Protein AF-A0AA39ZVF8-F1 (afdb_monomer)

Foldseek 3Di:
DADDQPPVQHDPPAPPPPDPDPFPPCVPPDDDDPVPPDDDDDDDDDDDDDDDDDDDDDPDPVVVCVVSVDDDPCQADQADPPCSPQAAKKKFKWKWKDKAQDPQPPPPDDQFPGNRIFIEIFIKIKMKGKHGKSHWDWDCDDDPWHIFTKIKIKMKMWMFGQQDPVQLYSNRDDDPDRRTDWIKIWMKIWAQQIPPPAPDPQSNFTKIWIWIDTPVFKTWTWMWGRDQFCPPDDSSFDFDDDDDDFDFQFWAAPPDPPRTDDGCLLAQVQACGSYVVRHSLQNPPPRHDNNDHSRCSGGVCVVVVQQCPPWTWTGKDKIKIKQPPPPVRDDHIWMDGDPQQQADDPDDDSDRDDLQGAGNWDWTMKMKMKMKTKTKFKWWDAWFAAQDWDKTWGDDPPPRSHRTAIATETEHRRTRHGTDIDIDIFIKMKMKMWIWIWHDDGSVGIITGIMIMITIIGHSDHHYDYDD

Structure (mmCIF, N/CA/C/O backbone):
data_AF-A0AA39ZVF8-F1
#
_entry.id   AF-A0AA39ZVF8-F1
#
loop_
_atom_site.group_PDB
_atom_site.id
_atom_site.type_symbol
_atom_site.label_atom_id
_atom_site.label_alt_id
_atom_site.label_comp_id
_atom_site.label_asym_id
_atom_site.label_entity_id
_atom_site.label_seq_id
_atom_site.pdbx_PDB_ins_code
_atom_site.Cartn_x
_atom_site.Cartn_y
_atom_site.Cartn_z
_atom_site.occupancy
_atom_site.B_iso_or_equiv
_atom_site.auth_seq_id
_atom_site.auth_comp_id
_atom_site.auth_asym_id
_atom_site.auth_atom_id
_atom_site.pdbx_PDB_model_num
ATOM 1 N N . MET A 1 1 ? -1.606 -14.660 3.539 1.00 44.19 1 MET A N 1
ATOM 2 C CA . MET A 1 1 ? -2.112 -14.161 4.839 1.00 44.19 1 MET A CA 1
ATOM 3 C C . MET A 1 1 ? -0.958 -13.893 5.806 1.00 44.19 1 MET A C 1
ATOM 5 O O . MET A 1 1 ? -0.564 -14.748 6.591 1.00 44.19 1 MET A O 1
ATOM 9 N N . ALA A 1 2 ? -0.323 -12.739 5.667 1.00 33.12 2 ALA A N 1
ATOM 10 C CA . ALA A 1 2 ? 0.908 -12.398 6.362 1.00 33.12 2 ALA A CA 1
ATOM 11 C C . ALA A 1 2 ? 0.680 -12.125 7.865 1.00 33.12 2 ALA A C 1
ATOM 13 O O . ALA A 1 2 ? -0.287 -11.473 8.230 1.00 33.12 2 ALA A O 1
ATOM 14 N N . SER A 1 3 ? 1.579 -12.669 8.686 1.00 38.16 3 SER A N 1
ATOM 15 C CA . SER A 1 3 ? 1.817 -12.459 10.126 1.00 38.16 3 SER A CA 1
ATOM 16 C C . SER A 1 3 ? 0.850 -12.964 11.184 1.00 38.16 3 SER A C 1
ATOM 18 O O . SER A 1 3 ? -0.324 -12.614 11.225 1.00 38.16 3 SER A O 1
ATOM 20 N N . GLU A 1 4 ? 1.413 -13.762 12.103 1.00 40.94 4 GLU A N 1
ATOM 21 C CA . GLU A 1 4 ? 0.834 -14.010 13.417 1.00 40.94 4 GLU A CA 1
ATOM 22 C C . GLU A 1 4 ? 0.890 -12.720 14.235 1.00 40.94 4 GLU A C 1
ATOM 24 O O . GLU A 1 4 ? 1.940 -12.174 14.577 1.00 40.94 4 GLU A O 1
ATOM 29 N N . ILE A 1 5 ? -0.313 -12.248 14.518 1.00 46.25 5 ILE A N 1
ATOM 30 C CA . ILE A 1 5 ? -0.662 -11.510 15.713 1.00 46.25 5 ILE A CA 1
ATOM 31 C C . ILE A 1 5 ? -0.254 -12.388 16.916 1.00 46.25 5 ILE A C 1
ATOM 33 O O . ILE A 1 5 ? -0.399 -13.611 16.850 1.00 46.25 5 ILE A O 1
ATOM 37 N N . THR A 1 6 ? 0.276 -11.818 18.001 1.00 45.56 6 THR A N 1
ATOM 38 C CA . THR A 1 6 ? 0.545 -12.614 19.217 1.00 45.56 6 THR A CA 1
ATOM 39 C C . THR A 1 6 ? -0.735 -13.337 19.689 1.00 45.56 6 THR A C 1
ATOM 41 O O . THR A 1 6 ? -1.836 -12.900 19.345 1.00 45.56 6 THR A O 1
ATOM 44 N N . PRO A 1 7 ? -0.653 -14.414 20.499 1.00 34.25 7 PRO A N 1
ATOM 45 C CA . PRO A 1 7 ? -1.842 -15.105 21.019 1.00 34.25 7 PRO A CA 1
ATOM 46 C C . PRO A 1 7 ? -2.864 -14.191 21.728 1.00 34.25 7 PRO A C 1
ATOM 48 O O . PRO A 1 7 ? -4.035 -14.541 21.824 1.00 34.25 7 PRO A O 1
ATOM 51 N N . ASP A 1 8 ? -2.433 -13.016 22.202 1.00 37.66 8 ASP A N 1
ATOM 52 C CA . ASP A 1 8 ? -3.237 -11.958 22.828 1.00 37.66 8 ASP A CA 1
ATOM 53 C C . ASP A 1 8 ? -3.646 -10.810 21.879 1.00 37.66 8 ASP A C 1
ATOM 55 O O . ASP A 1 8 ? -4.161 -9.780 22.321 1.00 37.66 8 ASP A O 1
ATOM 59 N N . GLY A 1 9 ? -3.453 -10.950 20.569 1.00 35.03 9 GLY A N 1
ATOM 60 C CA . GLY A 1 9 ? -3.989 -9.987 19.612 1.00 35.03 9 GLY A CA 1
ATOM 61 C C . GLY A 1 9 ? -3.052 -8.824 19.247 1.00 35.03 9 GLY A C 1
ATOM 62 O O . GLY A 1 9 ? -3.508 -7.879 18.603 1.00 35.03 9 GLY A O 1
ATOM 63 N N . GLN A 1 10 ? -1.770 -8.831 19.638 1.00 43.78 10 GLN A N 1
ATOM 64 C CA . GLN A 1 10 ? -0.852 -7.723 19.341 1.00 43.78 10 GLN A CA 1
ATOM 65 C C . GLN A 1 10 ? -0.295 -7.791 17.922 1.00 43.78 10 GLN A C 1
ATOM 67 O O . GLN A 1 10 ? 0.245 -8.809 17.483 1.00 43.78 10 GLN A O 1
ATOM 72 N N . VAL A 1 11 ? -0.334 -6.646 17.241 1.00 46.31 11 VAL A N 1
ATOM 73 C CA . VAL A 1 11 ? 0.508 -6.404 16.073 1.00 46.31 11 VAL A CA 1
ATOM 74 C C . VAL A 1 11 ? 1.945 -6.332 16.572 1.00 46.31 11 VAL A C 1
ATOM 76 O O . VAL A 1 11 ? 2.335 -5.397 17.271 1.00 46.31 11 VAL A O 1
ATOM 79 N N . ILE A 1 12 ? 2.728 -7.352 16.238 1.00 46.91 12 ILE A N 1
ATOM 80 C CA . ILE A 1 12 ? 4.167 -7.345 16.449 1.00 46.91 12 ILE A CA 1
ATOM 81 C C . ILE A 1 12 ? 4.740 -6.208 15.607 1.00 46.91 12 ILE A C 1
ATOM 83 O O . ILE A 1 12 ? 4.816 -6.305 14.383 1.00 46.91 12 ILE A O 1
ATOM 87 N N . ALA A 1 13 ? 5.129 -5.123 16.274 1.00 42.84 13 ALA A N 1
ATOM 88 C CA . ALA A 1 13 ? 5.830 -4.051 15.601 1.00 42.84 13 ALA A CA 1
ATOM 89 C C . ALA A 1 13 ? 7.141 -4.597 14.986 1.00 42.84 13 ALA A C 1
ATOM 91 O O . ALA A 1 13 ? 7.786 -5.461 15.598 1.00 42.84 13 ALA A O 1
ATOM 92 N N . PRO A 1 14 ? 7.519 -4.125 13.785 1.00 44.31 14 PRO A N 1
ATOM 93 C CA . PRO A 1 14 ? 8.786 -4.427 13.125 1.00 44.31 14 PRO A CA 1
ATOM 94 C C . PRO A 1 14 ? 9.975 -4.466 14.105 1.00 44.31 14 PRO A C 1
ATOM 96 O O . PRO A 1 14 ? 10.057 -3.625 14.997 1.00 44.31 14 PRO A O 1
ATOM 99 N N . LEU A 1 15 ? 10.924 -5.401 13.925 1.00 38.31 15 LEU A N 1
ATOM 100 C CA . LEU A 1 15 ? 12.091 -5.670 14.806 1.00 38.31 15 LEU A CA 1
ATOM 101 C C . LEU A 1 15 ? 12.925 -4.438 15.245 1.00 38.31 15 LEU A C 1
ATOM 103 O O . LEU A 1 15 ? 13.678 -4.542 16.206 1.00 38.31 15 LEU A O 1
ATOM 107 N N . ASN A 1 16 ? 12.759 -3.285 14.589 1.00 33.47 16 ASN A N 1
ATOM 108 C CA . ASN A 1 16 ? 13.463 -2.025 14.861 1.00 33.47 16 ASN A CA 1
ATOM 109 C C . ASN A 1 16 ? 12.527 -0.818 15.075 1.00 33.47 16 ASN A C 1
ATOM 111 O O . ASN A 1 16 ? 12.964 0.326 14.983 1.00 33.47 16 ASN A O 1
ATOM 115 N N . ILE A 1 17 ? 11.240 -1.054 15.329 1.00 38.25 17 ILE A N 1
ATOM 116 C CA . ILE A 1 17 ? 10.222 -0.012 15.513 1.00 38.25 17 ILE A CA 1
ATOM 117 C C . ILE A 1 17 ? 9.406 -0.365 16.759 1.00 38.25 17 ILE A C 1
ATOM 119 O O . ILE A 1 17 ? 8.205 -0.597 16.718 1.00 38.25 17 ILE A O 1
ATOM 123 N N . THR A 1 18 ? 10.083 -0.492 17.900 1.00 34.25 18 THR A N 1
ATOM 124 C CA . THR A 1 18 ? 9.427 -0.706 19.205 1.00 34.25 18 THR A CA 1
ATOM 125 C C . THR A 1 18 ? 8.725 0.550 19.721 1.00 34.25 18 THR A C 1
ATOM 127 O O . THR A 1 18 ? 7.898 0.463 20.622 1.00 34.25 18 THR A O 1
ATOM 130 N N . ASN A 1 19 ? 9.013 1.696 19.106 1.00 37.53 19 ASN A N 1
ATOM 131 C CA . ASN A 1 19 ? 8.275 2.943 19.230 1.00 37.53 19 ASN A CA 1
ATOM 132 C C . ASN A 1 19 ? 7.744 3.306 17.839 1.00 37.53 19 ASN A C 1
ATOM 134 O O . ASN A 1 19 ? 8.455 3.026 16.870 1.00 37.53 19 ASN A O 1
ATOM 138 N N . PRO A 1 20 ? 6.553 3.926 17.703 1.00 43.47 20 PRO A N 1
ATOM 139 C CA . PRO A 1 20 ? 6.164 4.544 16.436 1.00 43.47 20 PRO A CA 1
ATOM 140 C C . PRO A 1 20 ? 7.340 5.364 15.904 1.00 43.47 20 PRO A C 1
ATOM 142 O O . PRO A 1 20 ? 8.083 5.944 16.705 1.00 43.47 20 PRO A O 1
ATOM 145 N N . ALA A 1 21 ? 7.534 5.368 14.580 1.00 42.97 21 ALA A N 1
ATOM 146 C CA . ALA A 1 21 ? 8.526 6.229 13.945 1.00 42.97 21 ALA A CA 1
ATOM 147 C C . ALA A 1 21 ? 8.524 7.601 14.638 1.00 42.97 21 ALA A C 1
ATOM 149 O O . ALA A 1 21 ? 7.424 8.107 14.897 1.00 42.97 21 ALA A O 1
ATOM 150 N N . PRO A 1 22 ? 9.696 8.164 15.003 1.00 43.75 22 PRO A N 1
ATOM 151 C CA . PRO A 1 22 ? 9.745 9.411 15.751 1.00 43.75 22 PRO A CA 1
ATOM 152 C C . PRO A 1 22 ? 8.829 10.407 15.056 1.00 43.75 22 PRO A C 1
ATOM 154 O O . PRO A 1 22 ? 8.998 10.691 13.869 1.00 43.75 22 PRO A O 1
ATOM 157 N N . THR A 1 23 ? 7.795 10.855 15.769 1.00 48.09 23 THR A N 1
ATOM 158 C CA . THR A 1 23 ? 6.892 11.873 15.247 1.00 48.09 23 THR A CA 1
ATOM 159 C C . THR A 1 23 ? 7.758 13.046 14.841 1.00 48.09 23 THR A C 1
ATOM 161 O O . THR A 1 23 ? 8.520 13.543 15.671 1.00 48.09 23 THR A O 1
ATOM 164 N N . PHE A 1 24 ? 7.680 13.442 13.569 1.00 54.53 24 PHE A N 1
ATOM 165 C CA . PHE A 1 24 ? 8.379 14.621 13.082 1.00 54.53 24 PHE A CA 1
ATOM 166 C C . PHE A 1 24 ? 7.989 15.797 13.979 1.00 54.53 24 PHE A C 1
ATOM 168 O O . PHE A 1 24 ? 6.833 16.226 13.976 1.00 54.53 24 PHE A O 1
ATOM 175 N N . ASP A 1 25 ? 8.931 16.267 14.795 1.00 55.34 25 ASP A N 1
ATOM 176 C CA . ASP A 1 25 ? 8.720 17.451 15.608 1.00 55.34 25 ASP A CA 1
ATOM 177 C C . ASP A 1 25 ? 8.857 18.663 14.693 1.00 55.34 25 ASP A C 1
ATOM 179 O O . ASP A 1 25 ? 9.957 19.087 14.344 1.00 55.34 25 ASP A O 1
ATOM 183 N N . LEU A 1 26 ? 7.713 19.167 14.242 1.00 56.56 26 LEU A N 1
ATOM 184 C CA . LEU A 1 26 ? 7.634 20.352 13.397 1.00 56.56 26 LEU A CA 1
ATOM 185 C C . LEU A 1 26 ? 7.504 21.641 14.224 1.00 56.56 26 LEU A C 1
ATOM 187 O O . LEU A 1 26 ? 7.227 22.699 13.658 1.00 56.56 26 LEU A O 1
ATOM 191 N N . ARG A 1 27 ? 7.663 21.594 15.557 1.00 51.81 27 ARG A N 1
ATOM 192 C CA . ARG A 1 27 ? 7.561 22.796 16.397 1.00 51.81 27 ARG A CA 1
ATOM 193 C C . ARG A 1 27 ? 8.612 23.822 15.971 1.00 51.81 27 ARG A C 1
ATOM 195 O O . ARG A 1 27 ? 9.802 23.534 15.922 1.00 51.81 27 ARG A O 1
ATOM 202 N N . GLY A 1 28 ? 8.151 25.028 15.641 1.00 52.78 28 GLY A N 1
ATOM 203 C CA . GLY A 1 28 ? 8.994 26.124 15.151 1.00 52.78 28 GLY A CA 1
ATOM 204 C C . GLY A 1 28 ? 9.275 26.103 13.644 1.00 52.78 28 GLY A C 1
ATOM 205 O O . GLY A 1 28 ? 9.753 27.107 13.118 1.00 52.78 28 GLY A O 1
ATOM 206 N N . PHE A 1 29 ? 8.933 25.030 12.921 1.00 58.91 29 PHE A N 1
ATOM 207 C CA . PHE A 1 29 ? 9.023 25.022 11.463 1.00 58.91 29 PHE A CA 1
ATOM 208 C C . PHE A 1 29 ? 7.916 25.897 10.870 1.00 58.91 29 PHE A C 1
ATOM 210 O O . PHE A 1 29 ? 6.730 25.687 11.125 1.00 58.91 29 PHE A O 1
ATOM 217 N N . ARG A 1 30 ? 8.305 26.897 10.079 1.00 60.38 30 ARG A N 1
ATOM 218 C CA . ARG A 1 30 ? 7.385 27.768 9.345 1.00 60.38 30 ARG A CA 1
ATOM 219 C C . ARG A 1 30 ? 7.915 27.965 7.936 1.00 60.38 30 ARG A C 1
ATOM 221 O O . ARG A 1 30 ? 9.099 28.249 7.755 1.00 60.38 30 ARG A O 1
ATOM 228 N N . TRP A 1 31 ? 7.033 27.873 6.949 1.00 59.06 31 TRP A N 1
ATOM 229 C CA . TRP A 1 31 ? 7.365 28.301 5.599 1.00 59.06 31 TRP A CA 1
ATOM 230 C C . TRP A 1 31 ? 7.505 29.823 5.581 1.00 59.06 31 TRP A C 1
ATOM 232 O O . TRP A 1 31 ? 6.545 30.562 5.792 1.00 59.06 31 TRP A O 1
ATOM 242 N N . GLY A 1 32 ? 8.730 30.300 5.374 1.00 51.44 32 GLY A N 1
ATOM 243 C CA . GLY A 1 32 ? 9.001 31.711 5.145 1.00 51.44 32 GLY A CA 1
ATOM 244 C C . GLY A 1 32 ? 8.712 32.079 3.694 1.00 51.44 32 GLY A C 1
ATOM 245 O O . GLY A 1 32 ? 9.133 31.388 2.770 1.00 51.44 32 GLY A O 1
ATOM 246 N N . VAL A 1 33 ? 8.033 33.202 3.484 1.00 47.69 33 VAL A N 1
ATOM 247 C CA . VAL A 1 33 ? 7.985 33.856 2.176 1.00 47.69 33 VAL A CA 1
ATOM 248 C C . VAL A 1 33 ? 9.291 34.649 2.053 1.00 47.69 33 VAL A C 1
ATOM 250 O O . VAL A 1 33 ? 9.491 35.606 2.799 1.00 47.69 33 VAL A O 1
ATOM 253 N N . ALA A 1 34 ? 10.202 34.250 1.160 1.00 47.88 34 ALA A N 1
ATOM 254 C CA . ALA A 1 34 ? 11.510 34.904 0.989 1.00 47.88 34 ALA A CA 1
ATOM 255 C C . ALA A 1 34 ? 11.425 36.386 0.549 1.00 47.88 34 ALA A C 1
ATOM 257 O O . ALA A 1 34 ? 12.436 37.083 0.517 1.00 47.88 34 ALA A O 1
ATOM 258 N N . ASP A 1 35 ? 10.222 36.893 0.271 1.00 46.56 35 ASP A N 1
ATOM 259 C CA . ASP A 1 35 ? 9.978 38.259 -0.204 1.00 46.56 35 ASP A CA 1
ATOM 260 C C . ASP A 1 35 ? 10.082 39.333 0.894 1.00 46.56 35 ASP A C 1
ATOM 262 O O . ASP A 1 35 ? 9.962 40.524 0.615 1.00 46.56 35 ASP A O 1
ATOM 266 N N . LYS A 1 36 ? 10.360 38.947 2.147 1.00 41.94 36 LYS A N 1
ATOM 267 C CA . LYS A 1 36 ? 10.767 39.885 3.204 1.00 41.94 36 LYS A CA 1
ATOM 268 C C . LYS A 1 36 ? 12.255 39.740 3.508 1.00 41.94 36 LYS A C 1
ATOM 270 O O . LYS A 1 36 ? 12.640 39.286 4.584 1.00 41.94 36 LYS A O 1
ATOM 275 N N . LEU A 1 37 ? 13.098 40.183 2.574 1.00 36.31 37 LEU A N 1
ATOM 276 C CA . LEU A 1 37 ? 14.462 40.622 2.884 1.00 36.31 37 LEU A CA 1
ATOM 277 C C . LEU A 1 37 ? 14.380 41.859 3.794 1.00 36.31 37 LEU A C 1
ATOM 279 O O . LEU A 1 37 ? 14.508 42.995 3.347 1.00 36.31 37 LEU A O 1
ATOM 283 N N . ASN A 1 38 ? 14.137 41.643 5.085 1.00 40.88 38 ASN A N 1
ATOM 284 C CA . ASN A 1 38 ? 14.421 42.650 6.094 1.00 40.88 38 ASN A CA 1
ATOM 285 C C . ASN A 1 38 ? 15.940 42.698 6.295 1.00 40.88 38 ASN A C 1
ATOM 287 O O . ASN A 1 38 ? 16.589 41.670 6.485 1.00 40.88 38 ASN A O 1
ATOM 291 N N . HIS A 1 39 ? 16.493 43.907 6.215 1.00 35.09 39 HIS A N 1
ATOM 292 C CA . HIS A 1 39 ? 17.905 44.212 6.430 1.00 35.09 39 HIS A CA 1
ATOM 293 C C . HIS A 1 39 ? 18.458 43.556 7.711 1.00 35.09 39 HIS A C 1
ATOM 295 O O . HIS A 1 39 ? 17.750 43.507 8.719 1.00 35.09 39 HIS A O 1
ATOM 301 N N . PRO A 1 40 ? 19.721 43.090 7.715 1.00 36.47 40 PRO A N 1
ATOM 302 C CA . PRO A 1 40 ? 20.289 42.426 8.878 1.00 36.47 40 PRO A CA 1
ATOM 303 C C . PRO A 1 40 ? 20.458 43.423 10.030 1.00 36.47 40 PRO A C 1
ATOM 305 O O . PRO A 1 40 ? 21.297 44.323 9.974 1.00 36.47 40 PRO A O 1
ATOM 308 N N . THR A 1 41 ? 19.693 43.246 11.105 1.00 36.34 41 THR A N 1
ATOM 309 C CA . THR A 1 41 ? 20.042 43.799 12.415 1.00 36.34 41 THR A CA 1
ATOM 310 C C . THR A 1 41 ? 21.265 43.059 12.944 1.00 36.34 41 THR A C 1
ATOM 312 O O . THR A 1 41 ? 21.252 41.840 13.113 1.00 36.34 41 THR A O 1
ATOM 315 N N . GLN A 1 42 ? 22.344 43.807 13.180 1.00 34.16 42 GLN A N 1
ATOM 316 C CA . GLN A 1 42 ? 23.557 43.314 13.822 1.00 34.16 42 GLN A CA 1
ATOM 317 C C . GLN A 1 42 ? 23.226 42.770 15.218 1.00 34.16 42 GLN A C 1
ATOM 319 O O . GLN A 1 42 ? 22.903 43.537 16.122 1.00 34.16 42 GLN A O 1
ATOM 324 N N . HIS A 1 43 ? 23.365 41.461 15.414 1.00 35.31 43 HIS A N 1
ATOM 325 C CA . HIS A 1 43 ? 23.481 40.887 16.750 1.00 35.31 43 HIS A CA 1
ATOM 326 C C . HIS A 1 43 ? 24.965 40.739 17.087 1.00 35.31 43 HIS A C 1
ATOM 328 O O . HIS A 1 43 ? 25.703 40.008 16.428 1.00 35.31 43 HIS A O 1
ATOM 334 N N . GLN A 1 44 ? 25.410 41.485 18.099 1.00 31.94 44 GLN A N 1
ATOM 335 C CA . GLN A 1 44 ? 26.742 41.355 18.676 1.00 31.94 44 GLN A CA 1
ATOM 336 C C . GLN A 1 44 ? 26.888 39.968 19.317 1.00 31.94 44 GLN A C 1
ATOM 338 O O . GLN A 1 44 ? 26.112 39.596 20.195 1.00 31.94 44 GLN A O 1
ATOM 343 N N . HIS A 1 45 ? 27.899 39.211 18.896 1.00 31.83 45 HIS A N 1
ATOM 344 C CA . HIS A 1 45 ? 28.303 37.984 19.572 1.00 31.83 45 HIS A CA 1
ATOM 345 C C . HIS A 1 45 ? 29.078 38.323 20.850 1.00 31.83 45 HIS A C 1
ATOM 347 O O . HIS A 1 45 ? 30.218 38.781 20.786 1.00 31.83 45 HIS A O 1
ATOM 353 N N . GLN A 1 46 ? 28.485 38.053 22.015 1.00 31.31 46 GLN A N 1
ATOM 354 C CA . GLN A 1 46 ? 29.261 37.811 23.229 1.00 31.31 46 GLN A CA 1
ATOM 355 C C . GLN A 1 46 ? 29.694 36.344 23.244 1.00 31.31 46 GLN A C 1
ATOM 357 O O . GLN A 1 46 ? 28.867 35.435 23.250 1.00 31.31 46 GLN A O 1
ATOM 362 N N . VAL A 1 47 ? 31.007 36.126 23.234 1.00 31.64 47 VAL A N 1
ATOM 363 C CA . VAL A 1 47 ? 31.631 34.814 23.421 1.00 31.64 47 VAL A CA 1
ATOM 364 C C . VAL A 1 47 ? 31.807 34.594 24.921 1.00 31.64 47 VAL A C 1
ATOM 366 O O . VAL A 1 47 ? 32.533 35.346 25.568 1.00 31.64 47 VAL A O 1
ATOM 369 N N . VAL A 1 48 ? 31.165 33.564 25.472 1.00 35.28 48 VAL A N 1
ATOM 370 C CA . VAL A 1 48 ? 31.436 33.072 26.832 1.00 35.28 48 VAL A CA 1
ATOM 371 C C . VAL A 1 48 ? 32.284 31.799 26.712 1.00 35.28 48 VAL A C 1
ATOM 373 O O . VAL A 1 48 ? 31.904 30.902 25.957 1.00 35.28 48 VAL A O 1
ATOM 376 N N . PRO A 1 49 ? 33.441 31.698 27.392 1.00 32.94 49 PRO A N 1
ATOM 377 C CA . PRO A 1 49 ? 34.286 30.510 27.331 1.00 32.94 49 PRO A CA 1
ATOM 378 C C . PRO A 1 49 ? 33.705 29.362 28.180 1.00 32.94 49 PRO A C 1
ATOM 380 O O . PRO A 1 49 ? 32.987 29.617 29.149 1.00 32.94 49 PRO A O 1
ATOM 383 N N . PRO A 1 50 ? 34.019 28.094 27.858 1.00 34.91 50 PRO A N 1
ATOM 384 C CA . PRO A 1 50 ? 33.446 26.953 28.552 1.00 34.91 50 PRO A CA 1
ATOM 385 C C . PRO A 1 50 ? 34.157 26.740 29.893 1.00 34.91 50 PRO A C 1
ATOM 387 O O . PRO A 1 50 ? 35.316 26.331 29.937 1.00 34.91 50 PRO A O 1
ATOM 390 N N . THR A 1 51 ? 33.462 26.980 31.002 1.00 38.41 51 THR A N 1
ATOM 391 C CA . THR A 1 51 ? 33.840 26.409 32.299 1.00 38.41 51 THR A CA 1
ATOM 392 C C . THR A 1 51 ? 33.165 25.053 32.439 1.00 38.41 51 THR A C 1
ATOM 394 O O . THR A 1 51 ? 31.943 24.948 32.357 1.00 38.41 51 THR A O 1
ATOM 397 N N . GLY A 1 52 ? 33.976 24.008 32.595 1.00 42.22 52 GLY A N 1
ATOM 398 C CA . GLY A 1 52 ? 33.509 22.641 32.760 1.00 42.22 52 GLY A CA 1
ATOM 399 C C . GLY A 1 52 ? 32.776 22.446 34.082 1.00 42.22 52 GLY A C 1
ATOM 400 O O . GLY A 1 52 ? 33.391 22.501 35.137 1.00 42.22 52 GLY A O 1
ATOM 401 N N . GLU A 1 53 ? 31.483 22.161 33.992 1.00 32.66 53 GLU A N 1
ATOM 402 C CA . GLU A 1 53 ? 30.713 21.358 34.941 1.00 32.66 53 GLU A CA 1
ATOM 403 C C . GLU A 1 53 ? 29.473 20.821 34.204 1.00 32.66 53 GLU A C 1
ATOM 405 O O . GLU A 1 53 ? 28.903 21.496 33.346 1.00 32.66 53 GLU A O 1
ATOM 410 N N . ALA A 1 54 ? 29.089 19.570 34.472 1.00 32.69 54 ALA A N 1
ATOM 411 C CA . ALA A 1 54 ? 27.958 18.924 33.807 1.00 32.69 54 ALA A CA 1
ATOM 412 C C . ALA A 1 54 ? 26.636 19.642 34.160 1.00 32.69 54 ALA A C 1
ATOM 414 O O . ALA A 1 54 ? 26.370 19.834 35.352 1.00 32.69 54 ALA A O 1
ATOM 415 N N . PRO A 1 55 ? 25.775 20.007 33.188 1.00 33.53 55 PRO A N 1
ATOM 416 C CA . PRO A 1 55 ? 24.551 20.735 33.497 1.00 33.53 55 PRO A CA 1
ATOM 417 C C . PRO A 1 55 ? 23.567 19.836 34.249 1.00 33.53 55 PRO A C 1
ATOM 419 O O . PRO A 1 55 ? 23.138 18.796 33.746 1.00 33.53 55 PRO A O 1
ATOM 422 N N . ARG A 1 56 ? 23.174 20.257 35.452 1.00 34.50 56 ARG A N 1
ATOM 423 C CA . ARG A 1 56 ? 21.937 19.794 36.088 1.00 34.50 56 ARG A CA 1
ATOM 424 C C . ARG A 1 56 ? 20.761 20.529 35.439 1.00 34.50 56 ARG A C 1
ATOM 426 O O . ARG A 1 56 ? 20.859 21.725 35.178 1.00 34.50 56 ARG A O 1
ATOM 433 N N . LEU A 1 57 ? 19.667 19.811 35.182 1.00 31.17 57 LEU A N 1
ATOM 434 C CA . LEU A 1 57 ? 18.433 20.368 34.616 1.00 31.17 57 LEU A CA 1
ATOM 435 C C . LEU A 1 57 ? 17.886 21.503 35.511 1.00 31.17 57 LEU A C 1
ATOM 437 O O . LEU A 1 57 ? 17.731 21.276 36.715 1.00 31.17 57 LEU A O 1
ATOM 441 N N . PRO A 1 58 ? 17.575 22.695 34.964 1.00 35.03 58 PRO A N 1
ATOM 442 C CA . PRO A 1 58 ? 16.886 23.740 35.712 1.00 35.03 58 PRO A CA 1
ATOM 443 C C . PRO A 1 58 ? 15.431 23.327 35.984 1.00 35.03 58 PRO A C 1
ATOM 445 O O . PRO A 1 58 ? 14.779 22.786 35.087 1.00 35.03 58 PRO A O 1
ATOM 448 N N . PRO A 1 59 ? 14.888 23.602 37.180 1.00 38.19 59 PRO A N 1
ATOM 449 C CA . PRO A 1 59 ? 13.494 23.353 37.492 1.00 38.19 59 PRO A CA 1
ATOM 450 C C . PRO A 1 59 ? 12.670 24.602 37.171 1.00 38.19 59 PRO A C 1
ATOM 452 O O . PRO A 1 59 ? 12.277 25.309 38.085 1.00 38.19 59 PRO A O 1
ATOM 455 N N . ASP A 1 60 ? 12.434 24.905 35.895 1.00 40.59 60 ASP A N 1
ATOM 456 C CA . ASP A 1 60 ? 11.228 25.649 35.505 1.00 40.59 60 ASP A CA 1
ATOM 457 C C . ASP A 1 60 ? 11.030 25.627 33.984 1.00 40.59 60 ASP A C 1
ATOM 459 O O . ASP A 1 60 ? 11.881 26.085 33.221 1.00 40.59 60 ASP A O 1
ATOM 463 N N . HIS A 1 61 ? 9.893 25.101 33.531 1.00 45.00 61 HIS A N 1
ATOM 464 C CA . HIS A 1 61 ? 9.560 24.979 32.106 1.00 45.00 61 HIS A CA 1
ATOM 465 C C . HIS A 1 61 ? 9.292 26.345 31.446 1.00 45.00 61 HIS A C 1
ATOM 467 O O . HIS A 1 61 ? 9.448 26.499 30.239 1.00 45.00 61 HIS A O 1
ATOM 473 N N . LYS A 1 62 ? 8.967 27.370 32.243 1.00 38.94 62 LYS A N 1
ATOM 474 C CA . LYS A 1 62 ? 8.497 28.668 31.743 1.00 38.94 62 LYS A CA 1
ATOM 475 C C . LYS A 1 62 ? 9.565 29.524 31.061 1.00 38.94 62 LYS A C 1
ATOM 477 O O . LYS A 1 62 ? 9.264 30.226 30.104 1.00 38.94 62 LYS A O 1
ATOM 482 N N . GLN A 1 63 ? 10.813 29.468 31.527 1.00 38.94 63 GLN A N 1
ATOM 483 C CA . GLN A 1 63 ? 11.882 30.323 30.996 1.00 38.94 63 GLN A CA 1
ATOM 484 C C . GLN A 1 63 ? 12.405 29.832 29.631 1.00 38.94 63 GLN A C 1
ATOM 486 O O . GLN A 1 63 ? 12.897 30.630 28.833 1.00 38.94 63 GLN A O 1
ATOM 491 N N . PHE A 1 64 ? 12.253 28.532 29.348 1.00 40.22 64 PHE A N 1
ATOM 492 C CA . PHE A 1 64 ? 12.548 27.932 28.042 1.00 40.22 64 PHE A CA 1
ATOM 493 C C . PHE A 1 64 ? 11.485 28.288 26.996 1.00 40.22 64 PHE A C 1
ATOM 495 O O . PHE A 1 64 ? 11.825 28.589 25.853 1.00 40.22 64 PHE A O 1
ATOM 502 N N . ASP A 1 65 ? 10.214 28.309 27.396 1.00 40.53 65 ASP A N 1
ATOM 503 C CA . ASP A 1 65 ? 9.098 28.630 26.504 1.00 40.53 65 ASP A CA 1
ATOM 504 C C . ASP A 1 65 ? 9.128 30.104 26.047 1.00 40.53 65 ASP A C 1
ATOM 506 O O . ASP A 1 65 ? 8.895 30.399 24.871 1.00 40.53 65 ASP A O 1
ATOM 510 N N . ASP A 1 66 ? 9.528 31.022 26.936 1.00 40.28 66 ASP A N 1
ATOM 511 C CA . ASP A 1 66 ? 9.677 32.450 26.622 1.00 40.28 66 ASP A CA 1
ATOM 512 C C . ASP A 1 66 ? 10.891 32.732 25.707 1.00 40.28 66 ASP A C 1
ATOM 514 O O . ASP A 1 66 ? 10.820 33.588 24.823 1.00 40.28 66 ASP A O 1
ATOM 518 N N . GLN A 1 67 ? 11.996 31.983 25.848 1.00 39.06 67 GLN A N 1
ATOM 519 C CA . GLN A 1 67 ? 13.165 32.097 24.955 1.00 39.06 67 GLN A CA 1
ATOM 520 C C . GLN A 1 67 ? 12.914 31.541 23.545 1.00 39.06 67 GLN A C 1
ATOM 522 O O . GLN A 1 67 ? 13.579 31.961 22.597 1.00 39.06 67 GLN A O 1
ATOM 527 N N . LEU A 1 68 ? 11.951 30.628 23.394 1.00 37.97 68 LEU A N 1
ATOM 528 C CA . LEU A 1 68 ? 11.544 30.038 22.115 1.00 37.97 68 LEU A CA 1
ATOM 529 C C . LEU A 1 68 ? 10.395 30.802 21.433 1.00 37.97 68 LEU A C 1
ATOM 531 O O . LEU A 1 68 ? 9.938 30.396 20.364 1.00 37.97 68 LEU A O 1
ATOM 535 N N . GLY A 1 69 ? 9.930 31.910 22.026 1.00 35.19 69 GLY A N 1
ATOM 536 C CA . GLY A 1 69 ? 8.843 32.720 21.475 1.00 35.19 69 GLY A CA 1
ATOM 537 C C . GLY A 1 69 ? 7.501 31.984 21.437 1.00 35.19 69 GLY A C 1
ATOM 538 O O . GLY A 1 69 ? 6.690 32.226 20.540 1.00 35.19 69 GLY A O 1
ATOM 539 N N . ILE A 1 70 ? 7.263 31.068 22.381 1.00 47.06 70 ILE A N 1
ATOM 540 C CA . ILE A 1 70 ? 6.029 30.286 22.456 1.00 47.06 70 ILE A CA 1
ATOM 541 C C . ILE A 1 70 ? 4.919 31.173 23.030 1.00 47.06 70 ILE A C 1
ATOM 543 O O . ILE A 1 70 ? 4.664 31.218 24.228 1.00 47.06 70 ILE A O 1
ATOM 547 N N . SER A 1 71 ? 4.221 31.873 22.141 1.00 38.97 71 SER A N 1
ATOM 548 C CA . SER A 1 71 ? 2.855 32.327 22.391 1.00 38.97 71 SER A CA 1
ATOM 549 C C . SER A 1 71 ? 1.989 31.937 21.194 1.00 38.97 71 SER A C 1
ATOM 551 O O . SER A 1 71 ? 2.284 32.325 20.064 1.00 38.97 71 SER A O 1
ATOM 553 N N . GLY A 1 72 ? 0.954 31.123 21.427 1.00 42.16 72 GLY A N 1
ATOM 554 C CA . GLY A 1 72 ? -0.090 30.857 20.435 1.00 42.16 72 GLY A CA 1
ATOM 555 C C . GLY A 1 72 ? -0.611 29.420 20.393 1.00 42.16 72 GLY A C 1
ATOM 556 O O . GLY A 1 72 ? 0.089 28.505 19.974 1.00 42.16 72 GLY A O 1
ATOM 557 N N . ASP A 1 73 ? -1.893 29.281 20.729 1.00 43.03 73 ASP A N 1
ATOM 558 C CA . ASP A 1 73 ? -2.795 28.130 20.540 1.00 43.03 73 ASP A CA 1
ATOM 559 C C . ASP A 1 73 ? -3.143 27.846 19.053 1.00 43.03 73 ASP A C 1
ATOM 561 O O . ASP A 1 73 ? -4.194 27.289 18.729 1.00 43.03 73 ASP A O 1
ATOM 565 N N . GLU A 1 74 ? -2.293 28.233 18.099 1.00 46.44 74 GLU A N 1
ATOM 566 C CA . GLU A 1 74 ? -2.573 28.044 16.670 1.00 46.44 74 GLU A CA 1
ATOM 567 C C . GLU A 1 74 ? -2.209 26.625 16.231 1.00 46.44 74 GLU A C 1
ATOM 569 O O . GLU A 1 74 ? -1.147 26.346 15.672 1.00 46.44 74 GLU A O 1
ATOM 574 N N . ARG A 1 75 ? -3.122 25.685 16.486 1.00 52.81 75 ARG A N 1
ATOM 575 C CA . ARG A 1 75 ? -3.086 24.399 15.793 1.00 52.81 75 ARG A CA 1
ATOM 576 C C . ARG A 1 75 ? -3.333 24.671 14.301 1.00 52.81 75 ARG A C 1
ATOM 578 O O . ARG A 1 75 ? -4.379 25.238 13.981 1.00 52.81 75 ARG A O 1
ATOM 585 N N . PRO A 1 76 ? -2.428 24.273 13.390 1.00 56.41 76 PRO A N 1
ATOM 586 C CA . PRO A 1 76 ? -2.641 24.484 11.964 1.00 56.41 76 PRO A CA 1
ATOM 587 C C . PRO A 1 76 ? -3.948 23.815 11.502 1.00 56.41 76 PRO A C 1
ATOM 589 O O . PRO A 1 76 ? -4.333 22.774 12.060 1.00 56.41 76 PRO A O 1
ATOM 592 N N . PRO A 1 77 ? -4.651 24.411 10.520 1.00 59.00 77 PRO A N 1
ATOM 593 C CA . PRO A 1 77 ? -5.943 23.918 10.063 1.00 59.00 77 PRO A CA 1
ATOM 594 C C . PRO A 1 77 ? -5.837 22.463 9.579 1.00 59.00 77 PRO A C 1
ATOM 596 O O . PRO A 1 77 ? -4.798 22.050 9.055 1.00 59.00 77 PRO A O 1
ATOM 599 N N . PRO A 1 78 ? -6.890 21.647 9.768 1.00 69.06 78 PRO A N 1
ATOM 600 C CA . PRO A 1 78 ? -6.886 20.273 9.289 1.00 69.06 78 PRO A CA 1
ATOM 601 C C . PRO A 1 78 ? -6.734 20.246 7.766 1.00 69.06 78 PRO A C 1
ATOM 603 O O . PRO A 1 78 ? -7.318 21.066 7.059 1.00 69.06 78 PRO A O 1
ATOM 606 N N . LEU A 1 79 ? -5.978 19.269 7.262 1.00 85.06 79 LEU A N 1
ATOM 607 C CA . LEU A 1 79 ? -5.857 19.058 5.823 1.00 85.06 79 LEU A CA 1
ATOM 608 C C . LEU A 1 79 ? -7.224 18.772 5.195 1.00 85.06 79 LEU A C 1
ATOM 610 O O . LEU A 1 79 ? -8.072 18.153 5.845 1.00 85.06 79 LEU A O 1
ATOM 614 N N . PRO A 1 80 ? -7.438 19.179 3.935 1.00 88.25 80 PRO A N 1
ATOM 615 C CA . PRO A 1 80 ? -8.683 18.913 3.235 1.00 88.25 80 PRO A CA 1
ATOM 616 C C . PRO A 1 80 ? -8.858 17.418 2.933 1.00 88.25 80 PRO A C 1
ATOM 618 O O . PRO A 1 80 ? -7.938 16.599 3.045 1.00 88.25 80 PRO A O 1
ATOM 621 N N . PHE A 1 81 ? -10.077 17.059 2.539 1.00 90.31 81 PHE A N 1
ATOM 622 C CA . PHE A 1 81 ? -10.403 15.729 2.038 1.00 90.31 81 PHE A CA 1
ATOM 623 C C . PHE A 1 81 ? -9.511 15.347 0.836 1.00 90.31 81 PHE A C 1
ATOM 625 O O . PHE A 1 81 ? -9.269 16.198 -0.020 1.00 90.31 81 PHE A O 1
ATOM 632 N N . PRO A 1 82 ? -9.032 14.091 0.726 1.00 93.25 82 PRO A N 1
ATOM 633 C CA . PRO A 1 82 ? -9.177 12.981 1.673 1.00 93.25 82 PRO A CA 1
ATOM 634 C C . PRO A 1 82 ? -8.045 12.911 2.716 1.00 93.25 82 PRO A C 1
ATOM 636 O O . PRO A 1 82 ? -8.118 12.109 3.646 1.00 93.25 82 PRO A O 1
ATOM 639 N N . LEU A 1 83 ? -7.008 13.749 2.597 1.00 93.62 83 LEU A N 1
ATOM 640 C CA . LEU A 1 83 ? -5.816 13.712 3.458 1.00 93.62 83 LEU A CA 1
ATOM 641 C C . LEU A 1 83 ? -6.111 14.031 4.930 1.00 93.62 83 LEU A C 1
ATOM 643 O O . LEU A 1 83 ? -5.327 13.667 5.802 1.00 93.62 83 LEU A O 1
ATOM 647 N N . ALA A 1 84 ? -7.270 14.624 5.228 1.00 90.44 84 ALA A N 1
ATOM 648 C CA . ALA A 1 84 ? -7.801 14.785 6.581 1.00 90.44 84 ALA A CA 1
ATOM 649 C C . ALA A 1 84 ? -7.777 13.494 7.429 1.00 90.44 84 ALA A C 1
ATOM 651 O O . ALA A 1 84 ? -7.778 13.579 8.660 1.00 90.44 84 ALA A O 1
ATOM 652 N N . GLN A 1 85 ? -7.787 12.316 6.794 1.00 89.88 85 GLN A N 1
ATOM 653 C CA . GLN A 1 85 ? -7.819 11.012 7.464 1.00 89.88 85 GLN A CA 1
ATOM 654 C 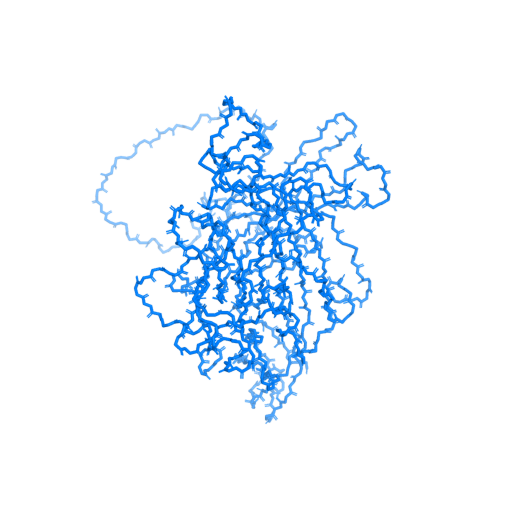C . GLN A 1 85 ? -6.424 10.425 7.754 1.00 89.88 85 GLN A C 1
ATOM 656 O O . GLN A 1 85 ? -6.287 9.509 8.564 1.00 89.88 85 GLN A O 1
ATOM 661 N N . PHE A 1 86 ? -5.368 10.959 7.138 1.00 91.31 86 PHE A N 1
ATOM 662 C CA . PHE A 1 86 ? -3.991 10.499 7.324 1.00 91.31 86 PHE A CA 1
ATOM 663 C C . PHE A 1 86 ? -3.401 11.073 8.611 1.00 91.31 86 PHE A C 1
ATOM 665 O O . PHE A 1 86 ? -2.763 12.121 8.630 1.00 91.31 86 PHE A O 1
ATOM 672 N N . LYS A 1 87 ? -3.681 10.395 9.726 1.00 86.69 87 LYS A N 1
ATOM 673 C CA . LYS A 1 87 ? -3.314 10.835 11.076 1.00 86.69 87 LYS A CA 1
ATOM 674 C C . LYS A 1 87 ? -2.752 9.684 11.896 1.00 86.69 87 LYS A C 1
ATOM 676 O O . LYS A 1 87 ? -3.368 8.626 11.975 1.00 86.69 87 LYS A O 1
ATOM 681 N N . GLY A 1 88 ? -1.639 9.931 12.580 1.00 85.19 88 GLY A N 1
ATOM 682 C CA . GLY A 1 88 ? -1.029 8.958 13.482 1.00 85.19 88 GLY A CA 1
ATOM 683 C C . GLY A 1 88 ? -0.315 7.830 12.743 1.00 85.19 88 GLY A C 1
ATOM 684 O O . GLY A 1 88 ? 0.098 7.984 11.596 1.00 85.19 88 GLY A O 1
ATOM 685 N N . ALA A 1 89 ? -0.142 6.704 13.428 1.00 86.88 89 ALA A N 1
ATOM 686 C CA . ALA A 1 89 ? 0.549 5.537 12.904 1.00 86.88 89 ALA A CA 1
ATOM 687 C C . ALA A 1 89 ? -0.422 4.380 12.670 1.00 86.88 89 ALA A C 1
ATOM 689 O O . ALA A 1 89 ? -1.321 4.123 13.474 1.00 86.88 89 ALA A O 1
ATOM 690 N N . TYR A 1 90 ? -0.198 3.677 11.568 1.00 90.31 90 TYR A N 1
ATOM 691 C CA . TYR A 1 90 ? -0.925 2.497 11.139 1.00 90.31 90 TYR A CA 1
ATOM 692 C C . TYR A 1 90 ? 0.049 1.336 11.003 1.00 90.31 90 TYR A C 1
ATOM 694 O O . TYR A 1 90 ? 1.199 1.527 10.609 1.00 90.31 90 TYR A O 1
ATOM 702 N N . ALA A 1 91 ? -0.411 0.131 11.314 1.00 87.00 91 ALA A N 1
ATOM 703 C CA . ALA A 1 91 ? 0.347 -1.080 11.065 1.00 87.00 91 ALA A CA 1
ATOM 704 C C . ALA A 1 91 ? -0.565 -2.216 10.628 1.00 87.00 91 ALA A C 1
ATOM 706 O O . ALA A 1 91 ? -1.763 -2.241 10.921 1.00 87.00 91 ALA A O 1
ATOM 707 N N . GLY A 1 92 ? 0.024 -3.176 9.937 1.00 89.44 92 GLY A N 1
ATOM 708 C CA . GLY A 1 92 ? -0.697 -4.351 9.504 1.00 89.44 92 GLY A CA 1
ATOM 709 C C . GLY A 1 92 ? 0.144 -5.226 8.606 1.00 89.44 92 GLY A C 1
ATOM 710 O O . GLY A 1 92 ? 1.368 -5.279 8.733 1.00 89.44 92 GLY A O 1
ATOM 711 N N . ASN A 1 93 ? -0.548 -5.945 7.734 1.00 89.50 93 ASN A N 1
ATOM 712 C CA . ASN A 1 93 ? 0.006 -7.072 7.014 1.00 89.50 93 ASN A CA 1
ATOM 713 C C . ASN A 1 93 ? -0.290 -6.950 5.524 1.00 89.50 93 ASN A C 1
ATOM 715 O O . ASN A 1 93 ? -1.313 -6.388 5.120 1.00 89.50 93 ASN A O 1
ATOM 719 N N . GLY A 1 94 ? 0.586 -7.528 4.714 1.00 94.56 94 GLY A N 1
ATOM 720 C CA . GLY A 1 94 ? 0.498 -7.396 3.274 1.00 94.56 94 GLY A CA 1
ATOM 721 C C . GLY A 1 94 ? 1.172 -8.511 2.497 1.00 94.56 94 GLY A C 1
ATOM 722 O O . GLY A 1 94 ? 1.528 -9.574 3.017 1.00 94.56 94 GLY A O 1
ATOM 723 N N . PHE A 1 95 ? 1.318 -8.254 1.209 1.00 97.31 95 PHE A N 1
ATOM 724 C CA . PHE A 1 95 ? 2.037 -9.104 0.283 1.00 97.31 95 PHE A CA 1
ATOM 725 C C . PHE A 1 95 ? 2.816 -8.233 -0.691 1.00 97.31 95 PHE A C 1
ATOM 727 O O . PHE A 1 95 ? 2.324 -7.206 -1.156 1.00 97.31 95 PHE A O 1
ATOM 734 N N . ASN A 1 96 ? 4.032 -8.658 -1.001 1.00 97.31 96 ASN A N 1
ATOM 735 C CA . ASN A 1 96 ? 4.886 -8.007 -1.969 1.00 97.31 96 ASN A CA 1
ATOM 736 C C . ASN A 1 96 ? 5.378 -9.023 -3.001 1.00 97.31 96 ASN A C 1
ATOM 738 O O . ASN A 1 96 ? 5.892 -10.086 -2.651 1.00 97.31 96 ASN A O 1
ATOM 742 N N . LEU A 1 97 ? 5.255 -8.654 -4.271 1.00 96.69 97 LEU A N 1
ATOM 743 C CA . LEU A 1 97 ? 5.771 -9.393 -5.411 1.00 96.69 97 LEU A CA 1
ATOM 744 C C . LEU A 1 97 ? 6.774 -8.524 -6.160 1.00 96.69 97 LEU A C 1
ATOM 746 O O . LEU A 1 97 ? 6.427 -7.435 -6.617 1.00 96.69 97 LEU A O 1
ATOM 750 N N . ILE A 1 98 ? 7.996 -9.029 -6.339 1.00 94.94 98 ILE A N 1
ATOM 751 C CA . ILE A 1 98 ? 9.027 -8.358 -7.134 1.00 94.94 98 ILE A CA 1
ATOM 752 C C . ILE A 1 98 ? 9.818 -9.343 -7.997 1.00 94.94 98 ILE A C 1
ATOM 754 O O . ILE A 1 98 ? 10.345 -10.330 -7.496 1.00 94.94 98 ILE A O 1
ATOM 758 N N . PHE A 1 99 ? 9.961 -9.060 -9.291 1.00 92.88 99 PHE A N 1
ATOM 759 C CA . PHE A 1 99 ? 11.003 -9.674 -10.113 1.00 92.88 99 PHE A CA 1
ATOM 760 C C . PHE A 1 99 ? 12.278 -8.856 -9.966 1.00 92.88 99 PHE A C 1
ATOM 762 O O . PHE A 1 99 ? 12.289 -7.655 -10.221 1.00 92.88 99 PHE A O 1
ATOM 769 N N . ARG A 1 100 ? 13.357 -9.507 -9.542 1.00 90.19 100 ARG A N 1
ATOM 770 C CA . ARG A 1 100 ? 14.674 -8.881 -9.433 1.00 90.19 100 ARG A CA 1
ATOM 771 C C . ARG A 1 100 ? 1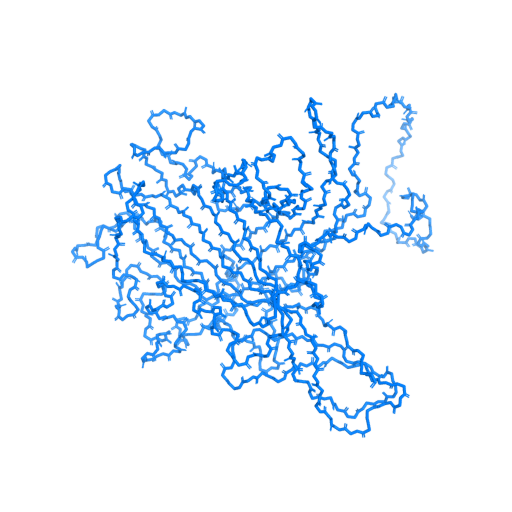5.527 -9.273 -10.633 1.00 90.19 100 ARG A C 1
ATOM 773 O O . ARG A 1 100 ? 15.462 -10.443 -11.018 1.00 90.19 100 ARG A O 1
ATOM 780 N N . PRO A 1 101 ? 16.380 -8.374 -11.146 1.00 87.31 101 PRO A N 1
ATOM 781 C CA . PRO A 1 101 ? 17.470 -8.775 -12.020 1.00 87.31 101 PRO A CA 1
ATOM 782 C C . PRO A 1 101 ? 18.332 -9.825 -11.311 1.00 87.31 101 PRO A C 1
ATOM 784 O O . PRO A 1 101 ? 18.685 -9.665 -10.138 1.00 87.31 101 PRO A O 1
ATOM 787 N N . ALA A 1 102 ? 18.671 -10.901 -12.009 1.00 77.81 102 ALA A N 1
ATOM 788 C CA . ALA A 1 102 ? 19.554 -11.948 -11.518 1.00 77.81 102 ALA A CA 1
ATOM 789 C C . ALA A 1 102 ? 20.758 -12.090 -12.462 1.00 77.81 102 ALA A C 1
ATOM 791 O O . ALA A 1 102 ? 20.606 -11.943 -13.676 1.00 77.81 102 ALA A O 1
ATOM 792 N N . PRO A 1 103 ? 21.972 -12.361 -11.945 1.00 66.00 103 PRO A N 1
ATOM 793 C CA . PRO A 1 103 ? 23.105 -12.645 -12.813 1.00 66.00 103 PRO A CA 1
ATOM 794 C C . PRO A 1 103 ? 22.801 -13.887 -13.657 1.00 66.00 103 PRO A C 1
ATOM 796 O O . PRO A 1 103 ? 22.314 -14.880 -13.114 1.00 66.00 103 PRO A O 1
ATOM 799 N N . PHE A 1 104 ? 23.163 -13.843 -14.945 1.00 55.47 104 PHE A N 1
ATOM 800 C CA . PHE A 1 104 ? 23.085 -14.967 -15.882 1.00 55.47 104 PHE A CA 1
ATOM 801 C C . PHE A 1 104 ? 23.907 -16.159 -15.378 1.00 55.47 104 PHE A C 1
ATOM 803 O O . PHE A 1 104 ? 25.037 -16.392 -15.802 1.00 55.47 104 PHE A O 1
ATOM 810 N N . LYS A 1 105 ? 23.357 -16.955 -14.467 1.00 46.75 105 LYS A N 1
ATOM 811 C CA . LYS A 1 105 ? 23.822 -18.323 -14.282 1.00 46.75 105 LYS A CA 1
ATOM 812 C C . LYS A 1 105 ? 23.106 -19.125 -15.335 1.00 46.75 105 LYS A C 1
ATOM 814 O O . LYS A 1 105 ? 21.897 -19.263 -15.252 1.00 46.75 105 LYS A O 1
ATOM 819 N N . GLN A 1 106 ? 23.821 -19.628 -16.333 1.00 39.91 106 GLN A N 1
ATOM 820 C CA . GLN A 1 106 ? 23.269 -20.606 -17.259 1.00 39.91 106 GLN A CA 1
ATOM 821 C C . GLN A 1 106 ? 22.803 -21.818 -16.429 1.00 39.91 106 GLN A C 1
ATOM 823 O O . GLN A 1 106 ? 23.609 -22.625 -15.981 1.00 39.91 106 GLN A O 1
ATOM 828 N N . LEU A 1 107 ? 21.505 -21.917 -16.153 1.00 42.16 107 LEU A N 1
ATOM 829 C CA . LEU A 1 107 ? 20.884 -23.177 -15.778 1.00 42.16 107 LEU A CA 1
ATOM 830 C C . LEU A 1 107 ? 20.645 -23.826 -17.123 1.00 42.16 107 LEU A C 1
ATOM 832 O O . LEU A 1 107 ? 19.881 -23.321 -17.945 1.00 42.16 107 LEU A O 1
ATOM 836 N N . SER A 1 108 ? 21.387 -24.890 -17.380 1.00 37.78 108 SER A N 1
ATOM 837 C CA . SER A 1 108 ? 21.162 -25.762 -18.519 1.00 37.78 108 SER A CA 1
ATOM 838 C C . SER A 1 108 ? 19.681 -26.139 -18.587 1.00 37.78 108 SER A C 1
ATOM 840 O O . SER A 1 108 ? 19.204 -26.884 -17.737 1.00 37.78 108 SER A O 1
ATOM 842 N N . GLY A 1 109 ? 18.967 -25.603 -19.583 1.00 42.50 109 GLY A N 1
ATOM 843 C CA . GLY A 1 109 ? 17.668 -26.108 -20.037 1.00 42.50 109 GLY A CA 1
ATOM 844 C C . GLY A 1 109 ? 16.575 -26.212 -18.972 1.00 42.50 109 GLY A C 1
ATOM 845 O O . GLY A 1 109 ? 15.780 -27.148 -19.022 1.00 42.50 109 GLY A O 1
ATOM 846 N N . GLY A 1 110 ? 16.530 -25.283 -18.014 1.00 49.88 110 GLY A N 1
ATOM 847 C CA . GLY A 1 110 ? 15.404 -25.176 -17.091 1.00 49.88 110 GLY A CA 1
ATOM 848 C C . GLY A 1 110 ? 14.157 -24.605 -17.788 1.00 49.88 110 GLY A C 1
ATOM 849 O O . GLY A 1 110 ? 14.294 -23.824 -18.729 1.00 49.88 110 GLY A O 1
ATOM 850 N N . PRO A 1 111 ? 12.937 -24.931 -17.338 1.00 52.59 111 PRO A N 1
ATOM 851 C CA . PRO A 1 111 ? 11.710 -24.452 -17.977 1.00 52.59 111 PRO A CA 1
ATOM 852 C C . PRO A 1 111 ? 11.402 -22.943 -17.815 1.00 52.59 111 PRO A C 1
ATOM 854 O O . PRO A 1 111 ? 10.374 -22.482 -18.306 1.00 52.59 111 PRO A O 1
ATOM 857 N N . ASP A 1 112 ? 12.248 -22.192 -17.102 1.00 56.88 112 ASP A N 1
ATOM 858 C CA . ASP A 1 112 ? 12.013 -20.813 -16.638 1.00 56.88 112 ASP A CA 1
ATOM 859 C C . ASP A 1 112 ? 12.571 -19.705 -17.562 1.00 56.88 112 ASP A C 1
ATOM 861 O O . ASP A 1 112 ? 12.671 -18.548 -17.164 1.00 56.88 112 ASP A O 1
ATOM 865 N N . GLY A 1 113 ? 12.881 -20.012 -18.826 1.00 56.44 113 GLY A N 1
ATOM 866 C CA . GLY A 1 113 ? 13.381 -19.008 -19.777 1.00 56.44 113 GLY A CA 1
ATOM 867 C C . GLY A 1 113 ? 14.823 -18.555 -19.478 1.00 56.44 113 GLY A C 1
ATOM 868 O O . GLY A 1 113 ? 15.568 -19.286 -18.825 1.00 56.44 113 GLY A O 1
ATOM 869 N N . PRO A 1 114 ? 15.288 -17.408 -20.012 1.00 56.56 114 PRO A N 1
ATOM 870 C CA . PRO A 1 114 ? 16.619 -16.894 -19.693 1.00 56.56 114 PRO A CA 1
ATOM 871 C C . PRO A 1 114 ? 16.716 -16.545 -18.198 1.00 56.56 114 PRO A C 1
ATOM 873 O O . PRO A 1 114 ? 15.832 -15.907 -17.639 1.00 56.56 114 PRO A O 1
ATOM 876 N N . ASN A 1 115 ? 17.811 -16.944 -17.546 1.00 65.56 115 ASN A N 1
ATOM 877 C CA . ASN A 1 115 ? 18.026 -16.736 -16.106 1.00 65.56 115 ASN A CA 1
ATOM 878 C C . ASN A 1 115 ? 18.532 -15.323 -15.791 1.00 65.56 115 ASN A C 1
ATOM 880 O O . ASN A 1 115 ? 19.597 -15.148 -15.198 1.00 65.56 115 ASN A O 1
ATOM 884 N N . ASP A 1 116 ? 17.797 -14.324 -16.255 1.00 73.38 116 ASP A N 1
ATOM 885 C CA . ASP A 1 116 ? 18.057 -12.901 -16.031 1.00 73.38 116 ASP A CA 1
ATOM 886 C C . ASP A 1 116 ? 17.172 -12.298 -14.937 1.00 73.38 116 ASP A C 1
ATOM 888 O O . ASP A 1 116 ? 17.356 -11.142 -14.553 1.00 73.38 116 ASP A O 1
ATOM 892 N N . ASN A 1 117 ? 16.227 -13.079 -14.413 1.00 85.12 117 ASN A N 1
ATOM 893 C CA . ASN A 1 117 ? 15.252 -12.638 -13.436 1.00 85.12 117 ASN A CA 1
ATOM 894 C C . ASN A 1 117 ? 15.071 -13.665 -12.310 1.00 85.12 117 ASN A C 1
ATOM 896 O O . ASN A 1 117 ? 15.358 -14.854 -12.447 1.00 85.12 117 ASN A O 1
ATOM 900 N N . HIS A 1 118 ? 14.598 -13.179 -11.169 1.00 89.12 118 HIS A N 1
ATOM 901 C CA . HIS A 1 118 ? 14.238 -13.999 -10.023 1.00 89.12 118 HIS A CA 1
ATOM 902 C C . HIS A 1 118 ? 13.013 -13.402 -9.329 1.00 89.12 118 HIS A C 1
ATOM 904 O O . HIS A 1 118 ? 13.077 -12.286 -8.800 1.00 89.12 118 HIS A O 1
ATOM 910 N N . LEU A 1 119 ? 11.926 -14.168 -9.252 1.00 93.81 119 LEU A N 1
ATOM 911 C CA . LEU A 1 119 ? 10.704 -13.753 -8.569 1.00 93.81 119 LEU A CA 1
ATOM 912 C C . LEU A 1 119 ? 10.867 -13.852 -7.048 1.00 93.81 119 LEU A C 1
ATOM 914 O O . LEU A 1 119 ? 11.195 -14.893 -6.499 1.00 93.81 119 LEU A O 1
ATOM 918 N N . GLN A 1 120 ? 10.629 -12.780 -6.319 1.00 95.12 120 GLN A N 1
ATOM 919 C CA . GLN A 1 120 ? 10.598 -12.788 -4.866 1.00 95.12 120 GLN A CA 1
ATOM 920 C C . GLN A 1 120 ? 9.178 -12.477 -4.410 1.00 95.12 120 GLN A C 1
ATOM 922 O O . GLN A 1 120 ? 8.618 -11.437 -4.755 1.00 95.12 120 GLN A O 1
ATOM 927 N N . LEU A 1 121 ? 8.615 -13.404 -3.641 1.00 97.19 121 LEU A N 1
ATOM 928 C CA . LEU A 1 121 ? 7.301 -13.293 -3.030 1.00 97.19 121 LEU A CA 1
ATOM 929 C C . LEU A 1 121 ? 7.486 -13.189 -1.526 1.00 97.19 121 LEU A C 1
ATOM 931 O O . LEU A 1 121 ? 8.104 -14.062 -0.916 1.00 97.19 121 LEU A O 1
ATOM 935 N N . THR A 1 122 ? 6.948 -12.136 -0.931 1.00 95.50 122 THR A N 1
ATOM 936 C CA . THR A 1 122 ? 7.089 -11.893 0.498 1.00 95.50 122 THR A CA 1
ATOM 937 C C . THR A 1 122 ? 5.746 -11.605 1.146 1.00 95.50 122 THR A C 1
ATOM 939 O O . THR A 1 122 ? 4.988 -10.742 0.713 1.00 95.50 122 THR A O 1
ATOM 942 N N . LEU A 1 123 ? 5.459 -12.338 2.219 1.00 95.25 123 LEU A N 1
ATOM 943 C CA . LEU A 1 123 ? 4.470 -11.954 3.217 1.00 95.25 123 LEU A CA 1
ATOM 944 C C . LEU A 1 123 ? 5.079 -10.835 4.061 1.00 95.25 123 LEU A C 1
ATOM 946 O O . LEU A 1 123 ? 6.217 -10.967 4.520 1.00 95.25 123 LEU A O 1
ATOM 950 N N . THR A 1 124 ? 4.344 -9.742 4.253 1.00 93.25 124 THR A N 1
ATOM 951 C CA . THR A 1 124 ? 4.901 -8.532 4.868 1.00 93.25 124 THR A CA 1
ATOM 952 C C . THR A 1 124 ? 4.174 -8.108 6.135 1.00 93.25 124 THR A C 1
ATOM 954 O O . THR A 1 124 ? 2.958 -8.266 6.244 1.00 93.25 124 THR A O 1
ATOM 957 N N . THR A 1 125 ? 4.930 -7.526 7.068 1.00 90.19 125 THR A N 1
ATOM 958 C CA . THR A 1 125 ? 4.408 -6.572 8.056 1.00 90.19 125 THR A CA 1
ATOM 959 C C . THR A 1 125 ? 4.849 -5.172 7.676 1.00 90.19 125 THR A C 1
ATOM 961 O O . THR A 1 125 ? 5.933 -4.973 7.121 1.00 90.19 125 THR A O 1
ATOM 964 N N . GLU A 1 126 ? 4.019 -4.191 7.997 1.00 89.31 126 GLU A N 1
ATOM 965 C CA . GLU A 1 126 ? 4.267 -2.803 7.641 1.00 89.31 126 GLU A CA 1
ATOM 966 C C . GLU A 1 126 ? 3.864 -1.845 8.757 1.00 89.31 126 GLU A C 1
ATOM 968 O O . GLU A 1 126 ? 2.897 -2.092 9.482 1.00 89.31 126 GLU A O 1
ATOM 973 N N . GLN A 1 127 ? 4.592 -0.730 8.851 1.00 89.06 127 GLN A N 1
ATOM 974 C CA . GLN A 1 127 ? 4.141 0.476 9.535 1.00 89.06 127 GLN A CA 1
ATOM 975 C C . GLN A 1 127 ? 4.119 1.662 8.564 1.00 89.06 127 GLN A C 1
ATOM 977 O O . GLN A 1 127 ? 5.107 1.911 7.870 1.00 89.06 127 GLN A O 1
ATOM 982 N N . LEU A 1 128 ? 3.025 2.425 8.599 1.00 91.81 128 LEU A N 1
ATOM 983 C CA . LEU A 1 128 ? 2.828 3.688 7.894 1.00 91.81 128 LEU A CA 1
ATOM 984 C C . LEU A 1 128 ? 2.475 4.779 8.909 1.00 91.81 128 LEU A C 1
ATOM 986 O O . LEU A 1 128 ? 1.429 4.724 9.554 1.00 91.81 128 LEU A O 1
ATOM 990 N N . THR A 1 129 ? 3.348 5.769 9.067 1.00 88.19 129 THR A N 1
ATOM 991 C CA . THR A 1 129 ? 3.186 6.852 10.045 1.00 88.19 129 THR A CA 1
ATOM 992 C C . THR A 1 129 ? 3.021 8.185 9.342 1.00 88.19 129 THR A C 1
ATOM 994 O O . THR A 1 129 ? 3.844 8.542 8.505 1.00 88.19 129 THR A O 1
ATOM 997 N N . PHE A 1 130 ? 1.997 8.941 9.724 1.00 88.12 130 PHE A N 1
ATOM 998 C CA . PHE A 1 130 ? 1.732 10.295 9.256 1.00 88.12 130 PHE A CA 1
ATOM 999 C C . PHE A 1 130 ? 2.099 11.307 10.341 1.00 88.12 130 PHE A C 1
ATOM 1001 O O . PHE A 1 130 ? 1.654 11.201 11.488 1.00 88.12 130 PHE A O 1
ATOM 1008 N N . GLY A 1 131 ? 2.921 12.289 9.977 1.00 85.25 131 GLY A N 1
ATOM 1009 C CA . GLY A 1 131 ? 3.267 13.399 10.854 1.00 85.25 131 GLY A CA 1
ATOM 1010 C C . GLY A 1 131 ? 2.171 14.468 10.926 1.00 85.25 131 GLY A C 1
ATOM 1011 O O . GLY A 1 131 ? 1.134 14.359 10.266 1.00 85.25 131 GLY A O 1
ATOM 1012 N N . PRO A 1 132 ? 2.391 15.520 11.734 1.00 84.00 132 PRO A N 1
ATOM 1013 C CA . PRO A 1 132 ? 1.488 16.661 11.768 1.00 84.00 132 PRO A CA 1
ATOM 1014 C C . PRO A 1 132 ? 1.469 17.387 10.418 1.00 84.00 132 PRO A C 1
ATOM 1016 O O . PRO A 1 132 ? 2.380 17.246 9.601 1.00 84.00 132 PRO A O 1
ATOM 1019 N N . THR A 1 133 ? 0.427 18.186 10.185 1.00 86.00 133 THR A N 1
ATOM 1020 C CA . THR A 1 133 ? 0.389 19.026 8.986 1.00 86.00 133 THR A CA 1
ATOM 1021 C C . THR A 1 133 ? 1.540 20.036 8.987 1.00 86.00 133 THR A C 1
ATOM 1023 O O . THR A 1 133 ? 1.931 20.557 10.031 1.00 86.00 133 THR A O 1
ATOM 1026 N N . LEU A 1 134 ? 2.061 20.310 7.793 1.00 86.88 134 LEU A N 1
ATOM 1027 C CA . LEU A 1 134 ? 3.085 21.313 7.512 1.00 86.88 134 LEU A CA 1
ATOM 1028 C C . LEU A 1 134 ? 2.523 22.749 7.507 1.00 86.88 134 LEU A C 1
ATOM 1030 O O . LEU A 1 134 ? 3.291 23.687 7.298 1.00 86.88 134 LEU A O 1
ATOM 1034 N N . GLY A 1 135 ? 1.210 22.919 7.715 1.00 84.06 135 GLY A N 1
ATOM 1035 C CA . GLY A 1 135 ? 0.516 24.194 7.541 1.00 84.06 135 GLY A CA 1
ATOM 1036 C C . GLY A 1 135 ? 0.434 24.601 6.069 1.00 84.06 135 GLY A C 1
ATOM 1037 O O . GLY A 1 135 ? 0.463 23.743 5.182 1.00 84.06 135 GLY A O 1
ATOM 1038 N N . ASP A 1 136 ? 0.346 25.909 5.831 1.00 86.50 136 ASP A N 1
ATOM 1039 C CA . ASP A 1 136 ? 0.318 26.480 4.485 1.00 86.50 136 ASP A CA 1
ATOM 1040 C C . ASP A 1 136 ? 1.709 26.418 3.843 1.00 86.50 136 ASP A C 1
ATOM 1042 O O . ASP A 1 136 ? 2.682 26.983 4.348 1.00 86.50 136 ASP A O 1
ATOM 1046 N N . ILE A 1 137 ? 1.791 25.733 2.705 1.00 90.12 137 ILE A N 1
ATOM 1047 C CA . ILE A 1 137 ? 2.999 25.589 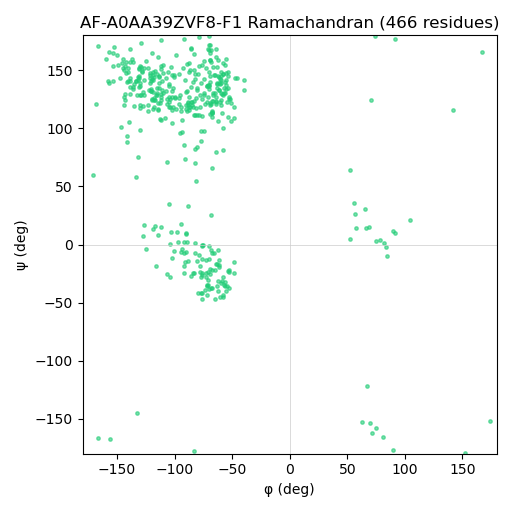1.895 1.00 90.12 137 ILE A CA 1
ATOM 1048 C C . ILE A 1 137 ? 2.865 26.541 0.696 1.00 90.12 137 ILE A C 1
ATOM 1050 O O . ILE A 1 137 ? 2.097 26.247 -0.225 1.00 90.12 137 ILE A O 1
ATOM 1054 N N . PRO A 1 138 ? 3.573 27.681 0.671 1.00 90.62 138 PRO A N 1
ATOM 1055 C CA . PRO A 1 138 ? 3.436 28.652 -0.405 1.00 90.62 138 PRO A CA 1
ATOM 1056 C C . PRO A 1 138 ? 4.019 28.119 -1.715 1.00 90.62 138 PRO A C 1
ATOM 1058 O O . PRO A 1 138 ? 5.149 27.633 -1.749 1.00 90.62 138 PRO A O 1
ATOM 1061 N N . ASN A 1 139 ? 3.272 28.274 -2.808 1.00 90.62 139 ASN A N 1
ATOM 1062 C CA . ASN A 1 139 ? 3.739 27.996 -4.161 1.00 90.62 139 ASN A CA 1
ATOM 1063 C C . ASN A 1 139 ? 3.400 29.158 -5.107 1.00 90.62 139 ASN A C 1
ATOM 1065 O O . ASN A 1 139 ? 2.357 29.801 -4.969 1.00 90.62 139 ASN A O 1
ATOM 1069 N N . ARG A 1 140 ? 4.298 29.440 -6.056 1.00 89.31 140 ARG A N 1
ATOM 1070 C CA . ARG A 1 140 ? 4.240 30.654 -6.883 1.00 89.31 140 ARG A CA 1
ATOM 1071 C C . ARG A 1 140 ? 3.423 30.465 -8.151 1.00 89.31 140 ARG A C 1
ATOM 1073 O O . ARG A 1 140 ? 3.634 29.510 -8.898 1.00 89.31 140 ARG A O 1
ATOM 1080 N N . GLY A 1 141 ? 2.532 31.416 -8.397 1.00 86.62 141 GLY A N 1
ATOM 1081 C CA . GLY A 1 141 ? 1.854 31.572 -9.673 1.00 86.62 141 GLY A CA 1
ATOM 1082 C C . GLY A 1 141 ? 2.702 32.354 -10.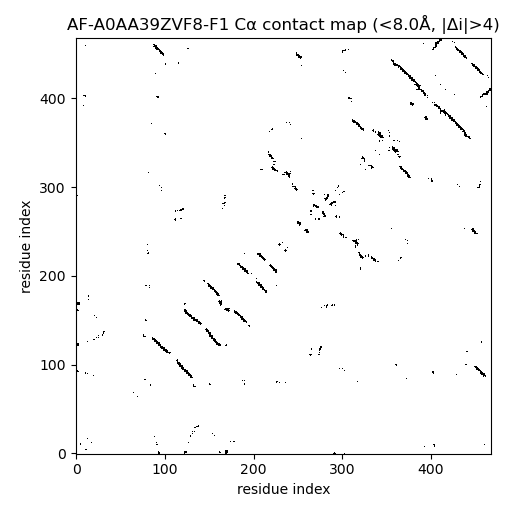681 1.00 86.62 141 GLY A C 1
ATOM 1083 O O . GLY A 1 141 ? 3.680 33.015 -10.330 1.00 86.62 141 GLY A O 1
ATOM 1084 N N . LEU A 1 142 ? 2.331 32.276 -11.959 1.00 84.94 142 LEU A N 1
ATOM 1085 C CA . LEU A 1 142 ? 2.914 33.089 -13.026 1.00 84.94 142 LEU A CA 1
ATOM 1086 C C . LEU A 1 142 ? 1.817 33.541 -13.995 1.00 84.94 142 LEU A C 1
ATOM 1088 O O . LEU A 1 142 ? 0.930 32.766 -14.358 1.00 84.94 142 LEU A O 1
ATOM 1092 N N . GLY A 1 143 ? 1.905 34.786 -14.466 1.00 87.06 143 GLY A N 1
ATOM 1093 C CA . GLY A 1 143 ? 0.945 35.344 -15.417 1.00 87.06 143 GLY A CA 1
ATOM 1094 C C . GLY A 1 143 ? -0.435 35.517 -14.782 1.00 87.06 143 GLY A C 1
ATOM 1095 O O . GLY A 1 143 ? -0.568 36.231 -13.795 1.00 87.06 143 GLY A O 1
ATOM 1096 N N . ALA A 1 144 ? -1.456 34.876 -15.355 1.00 84.50 144 ALA A N 1
ATOM 1097 C CA . ALA A 1 144 ? -2.827 34.925 -14.839 1.00 84.50 144 ALA A CA 1
ATOM 1098 C C . ALA A 1 144 ? -3.065 33.996 -13.631 1.00 84.50 144 ALA A C 1
ATOM 1100 O O . ALA A 1 144 ? -4.125 34.052 -13.017 1.00 84.50 144 ALA A O 1
ATOM 1101 N N . GLN A 1 145 ? -2.104 33.129 -13.298 1.00 84.00 145 GLN A N 1
ATOM 1102 C CA . GLN A 1 145 ? -2.207 32.238 -12.149 1.00 84.00 145 GLN A CA 1
ATOM 1103 C C . GLN A 1 145 ? -1.743 32.970 -10.890 1.00 84.00 145 GLN A C 1
ATOM 1105 O O . GLN A 1 145 ? -0.582 33.368 -10.809 1.00 84.00 145 GLN A O 1
ATOM 1110 N N . ASN A 1 146 ? -2.626 33.095 -9.901 1.00 87.00 146 ASN A N 1
ATOM 1111 C CA . ASN A 1 146 ? -2.259 33.582 -8.572 1.00 87.00 146 ASN A CA 1
ATOM 1112 C C . ASN A 1 146 ? -1.386 32.564 -7.825 1.00 87.00 146 ASN A C 1
ATOM 1114 O O . ASN A 1 146 ? -1.437 31.360 -8.108 1.00 87.00 146 ASN A O 1
ATOM 1118 N N . ASP A 1 147 ? -0.640 33.054 -6.833 1.00 89.25 147 ASP A N 1
ATOM 1119 C CA . ASP A 1 147 ? -0.022 32.218 -5.802 1.00 89.25 147 ASP A CA 1
ATOM 1120 C C . ASP A 1 147 ? -1.071 31.327 -5.129 1.00 89.25 147 ASP A C 1
ATOM 1122 O O . ASP A 1 147 ? -2.221 31.725 -4.925 1.00 89.25 147 ASP A O 1
ATOM 1126 N N . ILE A 1 148 ? -0.655 30.118 -4.763 1.00 88.50 148 ILE A N 1
ATOM 1127 C CA . ILE A 1 148 ? -1.503 29.138 -4.083 1.00 88.50 148 ILE A CA 1
ATOM 1128 C C . ILE A 1 148 ? -0.822 28.654 -2.807 1.00 88.50 148 ILE A C 1
ATOM 1130 O O . ILE A 1 148 ? 0.405 28.600 -2.721 1.00 88.50 148 ILE A O 1
ATOM 1134 N N . MET A 1 149 ? -1.633 28.256 -1.831 1.00 90.25 149 MET A N 1
ATOM 1135 C CA . MET A 1 149 ? -1.164 27.573 -0.628 1.00 90.25 149 MET A CA 1
ATOM 1136 C C . MET A 1 149 ? -1.516 26.096 -0.738 1.00 90.25 149 MET A C 1
ATOM 1138 O O . MET A 1 149 ? -2.681 25.741 -0.919 1.00 90.25 149 MET A O 1
ATOM 1142 N N . LEU A 1 150 ? -0.509 25.234 -0.659 1.00 93.19 150 LEU A N 1
ATOM 1143 C CA . LEU A 1 150 ? -0.713 23.793 -0.571 1.00 93.19 150 LEU A CA 1
ATOM 1144 C C . LEU A 1 150 ? -0.875 23.417 0.901 1.00 93.19 150 LEU A C 1
ATOM 1146 O O . LEU A 1 150 ? -0.253 24.019 1.772 1.00 93.19 150 LEU A O 1
ATOM 1150 N N . GLY A 1 151 ? -1.657 22.382 1.176 1.00 92.19 151 GLY A N 1
ATOM 1151 C CA . GLY A 1 151 ? -1.603 21.696 2.465 1.00 92.19 151 GLY A CA 1
ATOM 1152 C C . GLY A 1 151 ? -0.704 20.474 2.346 1.00 92.19 151 GLY A C 1
ATOM 1153 O O . GLY A 1 151 ? -0.704 19.827 1.303 1.00 92.19 151 GLY A O 1
ATOM 1154 N N . GLY A 1 152 ? 0.025 20.099 3.395 1.00 92.94 152 GLY A N 1
ATOM 1155 C CA . GLY A 1 152 ? 0.732 18.819 3.386 1.00 92.94 152 GLY A CA 1
ATOM 1156 C C . GLY A 1 152 ? 0.971 18.198 4.752 1.00 92.94 152 GLY A C 1
ATOM 1157 O O . GLY A 1 152 ? 0.751 18.833 5.783 1.00 92.94 152 GLY A O 1
ATOM 1158 N N . LEU A 1 153 ? 1.422 16.945 4.744 1.00 93.44 153 LEU A N 1
ATOM 1159 C CA . LEU A 1 153 ? 1.960 16.222 5.900 1.00 93.44 153 LEU A CA 1
ATOM 1160 C C . LEU A 1 153 ? 3.139 15.341 5.464 1.00 93.44 153 LEU A C 1
ATOM 1162 O O . LEU A 1 153 ? 3.130 14.843 4.335 1.00 93.44 153 LEU A O 1
ATOM 1166 N N . PRO A 1 154 ? 4.150 15.123 6.319 1.00 94.81 154 PRO A N 1
ATOM 1167 C CA . PRO A 1 154 ? 5.171 14.118 6.073 1.00 94.81 154 PRO A CA 1
ATOM 1168 C C . PRO A 1 154 ? 4.637 12.722 6.420 1.00 94.81 154 PRO A C 1
ATOM 1170 O O . PRO A 1 154 ? 3.771 12.571 7.285 1.00 94.81 154 PRO A O 1
ATOM 1173 N N . TYR A 1 155 ? 5.182 11.687 5.790 1.00 94.94 155 TYR A N 1
ATOM 1174 C CA . TYR A 1 155 ? 4.940 10.302 6.180 1.00 94.94 155 TYR A CA 1
ATOM 1175 C C . TYR A 1 155 ? 6.227 9.476 6.170 1.00 94.94 155 TYR A C 1
ATOM 1177 O O . TYR A 1 155 ? 7.212 9.834 5.521 1.00 94.94 155 TYR A O 1
ATOM 1185 N N . LEU A 1 156 ? 6.197 8.357 6.891 1.00 93.56 156 LEU A N 1
ATOM 1186 C CA . LEU A 1 156 ? 7.219 7.322 6.841 1.00 93.56 1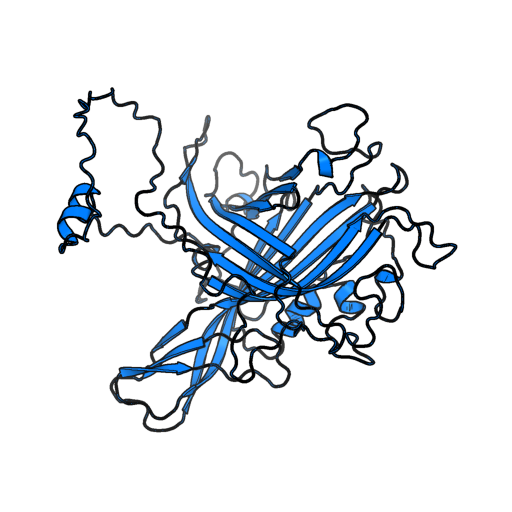56 LEU A CA 1
ATOM 1187 C C . LEU A 1 156 ? 6.569 5.946 6.713 1.00 93.56 156 LEU A C 1
ATOM 1189 O O . LEU A 1 156 ? 5.720 5.586 7.528 1.00 93.56 156 LEU A O 1
ATOM 1193 N N . GLN A 1 157 ? 7.011 5.171 5.729 1.00 93.94 157 GLN A N 1
ATOM 1194 C CA . GLN A 1 157 ? 6.623 3.781 5.532 1.00 93.94 157 GLN A CA 1
ATOM 1195 C C . GLN A 1 157 ? 7.824 2.860 5.757 1.00 93.94 157 GLN A C 1
ATOM 1197 O O . GLN A 1 157 ? 8.939 3.142 5.313 1.00 93.94 157 GLN A O 1
ATOM 1202 N N . THR A 1 158 ? 7.597 1.736 6.428 1.00 89.69 158 THR A N 1
ATOM 1203 C CA . THR A 1 158 ? 8.605 0.689 6.635 1.00 89.69 158 THR A CA 1
ATOM 1204 C C . THR A 1 158 ? 7.969 -0.678 6.463 1.00 89.69 158 THR A C 1
ATOM 1206 O O . THR A 1 158 ? 6.880 -0.915 6.979 1.00 89.69 158 THR A O 1
ATOM 1209 N N . ILE A 1 159 ? 8.643 -1.578 5.750 1.00 91.00 159 ILE A N 1
ATOM 1210 C CA . ILE A 1 159 ? 8.112 -2.907 5.431 1.00 91.00 159 ILE A CA 1
ATOM 1211 C C . ILE A 1 159 ? 9.154 -3.963 5.777 1.00 91.00 159 ILE A C 1
ATOM 1213 O O . ILE A 1 159 ? 10.338 -3.808 5.460 1.00 91.00 159 ILE A O 1
ATOM 1217 N N . GLN A 1 160 ? 8.712 -5.052 6.402 1.00 89.00 160 GLN A N 1
ATOM 1218 C CA . GLN A 1 160 ? 9.541 -6.207 6.721 1.00 89.00 160 GLN A CA 1
ATOM 1219 C C . GLN A 1 160 ? 9.050 -7.469 6.023 1.00 89.00 160 GLN A C 1
ATOM 1221 O O . GLN A 1 160 ? 7.850 -7.698 5.897 1.00 89.00 160 GLN A O 1
ATOM 1226 N N . ASP A 1 161 ? 9.996 -8.315 5.623 1.00 91.75 161 ASP A N 1
ATOM 1227 C CA . ASP A 1 161 ? 9.724 -9.690 5.227 1.00 91.75 161 ASP A CA 1
ATOM 1228 C C . ASP A 1 161 ? 9.517 -10.560 6.469 1.00 91.75 161 ASP A C 1
ATOM 1230 O O . ASP A 1 161 ? 10.422 -10.747 7.293 1.00 91.75 161 ASP A O 1
ATOM 1234 N N . VAL A 1 162 ? 8.322 -11.130 6.568 1.00 91.25 162 VAL A N 1
ATOM 1235 C CA . VAL A 1 162 ? 7.945 -12.068 7.623 1.00 91.25 162 VAL A CA 1
ATOM 1236 C C . VAL A 1 162 ? 7.616 -13.455 7.075 1.00 91.25 162 VAL A C 1
ATOM 1238 O O . VAL A 1 162 ? 7.037 -14.279 7.773 1.00 91.25 162 VAL A O 1
ATOM 1241 N N . THR A 1 163 ? 8.008 -13.755 5.839 1.00 92.62 163 THR A N 1
ATOM 1242 C CA . THR A 1 163 ? 7.770 -15.046 5.183 1.00 92.62 163 THR A CA 1
ATOM 1243 C C . THR A 1 163 ? 8.494 -16.177 5.908 1.00 92.62 163 THR A C 1
ATOM 1245 O O . THR A 1 163 ? 9.720 -16.167 6.035 1.00 92.62 163 THR A O 1
ATOM 1248 N N . ASN A 1 164 ? 7.740 -17.172 6.370 1.00 92.12 164 ASN A N 1
ATOM 1249 C CA . ASN A 1 164 ? 8.263 -18.364 7.020 1.00 92.12 164 ASN A CA 1
ATOM 1250 C C . ASN A 1 164 ? 8.033 -19.596 6.143 1.00 92.12 164 ASN A C 1
ATOM 1252 O O . ASN A 1 164 ? 6.916 -20.100 6.024 1.00 92.12 164 ASN A O 1
ATOM 1256 N N . GLU A 1 165 ? 9.109 -20.100 5.546 1.00 91.69 165 GLU A N 1
ATOM 1257 C CA . GLU A 1 165 ? 9.067 -21.270 4.662 1.00 91.69 165 GLU A CA 1
ATOM 1258 C C . GLU A 1 165 ? 8.723 -22.576 5.395 1.00 91.69 165 GLU A C 1
ATOM 1260 O O . GLU A 1 165 ? 8.210 -23.507 4.780 1.00 91.69 165 GLU A O 1
ATOM 1265 N N . VAL A 1 166 ? 8.933 -22.643 6.716 1.00 91.94 166 VAL A N 1
ATOM 1266 C CA . VAL A 1 166 ? 8.637 -23.842 7.518 1.00 91.94 166 VAL A CA 1
ATOM 1267 C C . VAL A 1 166 ? 7.136 -23.981 7.765 1.00 91.94 166 VAL A C 1
ATOM 1269 O O . VAL A 1 166 ? 6.567 -25.064 7.608 1.00 91.94 166 VAL A O 1
ATOM 1272 N N . THR A 1 167 ? 6.484 -22.888 8.159 1.00 90.75 167 THR A N 1
ATOM 1273 C CA . THR A 1 167 ? 5.057 -22.872 8.524 1.00 90.75 167 THR A CA 1
ATOM 1274 C C . THR A 1 167 ? 4.156 -22.532 7.337 1.00 90.75 167 THR A C 1
ATOM 1276 O O . THR A 1 167 ? 2.950 -22.771 7.392 1.00 90.75 167 THR A O 1
ATOM 1279 N N . GLY A 1 168 ? 4.717 -21.940 6.278 1.00 91.31 168 GLY A N 1
ATOM 1280 C CA . GLY A 1 168 ? 3.956 -21.356 5.181 1.00 91.31 168 GLY A CA 1
ATOM 1281 C C . GLY A 1 168 ? 3.183 -20.099 5.583 1.00 91.31 168 GLY A C 1
ATOM 1282 O O . GLY A 1 168 ? 2.249 -19.713 4.879 1.00 91.31 168 GLY A O 1
ATOM 1283 N N . LYS A 1 169 ? 3.495 -19.489 6.735 1.00 88.81 169 LYS A N 1
ATOM 1284 C CA . LYS A 1 169 ? 2.831 -18.289 7.263 1.00 88.81 169 LYS A CA 1
ATOM 1285 C C . LYS A 1 169 ? 3.760 -17.079 7.241 1.00 88.81 169 LYS A C 1
ATOM 1287 O O . LYS A 1 169 ? 4.920 -17.172 6.857 1.00 88.81 169 LYS A O 1
ATOM 1292 N N . GLY A 1 170 ? 3.234 -15.917 7.628 1.00 86.50 170 GLY A N 1
ATOM 1293 C CA . GLY A 1 170 ? 4.053 -14.719 7.819 1.00 86.50 170 GLY A CA 1
ATOM 1294 C C . GLY A 1 170 ? 4.619 -14.601 9.242 1.00 86.50 170 GLY A C 1
ATOM 1295 O O . GLY A 1 170 ? 4.692 -13.511 9.780 1.00 86.50 170 GLY A O 1
ATOM 1296 N N . ASP A 1 171 ? 4.938 -15.707 9.900 1.00 84.81 171 ASP A N 1
ATOM 1297 C CA . ASP A 1 171 ? 5.379 -15.773 11.300 1.00 84.81 171 ASP A CA 1
ATOM 1298 C C . ASP A 1 171 ? 6.895 -16.025 11.411 1.00 84.81 171 ASP A C 1
ATOM 1300 O O . ASP A 1 171 ? 7.354 -16.750 12.296 1.00 84.81 171 ASP A O 1
ATOM 1304 N N . LYS A 1 172 ? 7.689 -15.471 10.480 1.00 84.31 172 LYS A N 1
ATOM 1305 C CA . LYS A 1 172 ? 9.148 -15.660 10.460 1.00 84.31 172 LYS A CA 1
ATOM 1306 C C . LYS A 1 172 ? 9.735 -15.321 11.836 1.00 84.31 172 LYS A C 1
ATOM 1308 O O . LYS A 1 172 ? 9.505 -14.209 12.322 1.00 84.31 172 LYS A O 1
ATOM 1313 N N . PRO A 1 173 ? 10.495 -16.243 12.463 1.00 77.88 173 PRO A N 1
ATOM 1314 C CA . PRO A 1 173 ? 11.047 -16.009 13.785 1.00 77.88 173 PRO A CA 1
ATOM 1315 C C . PRO A 1 173 ? 11.869 -14.729 13.815 1.00 77.88 173 PRO A C 1
ATOM 1317 O O . PRO A 1 173 ? 12.667 -14.458 12.912 1.00 77.88 173 PRO A O 1
ATOM 1320 N N . ARG A 1 174 ? 11.694 -13.948 14.881 1.00 71.00 174 ARG A N 1
ATOM 1321 C CA . ARG A 1 174 ? 12.535 -12.779 15.109 1.00 71.00 174 ARG A CA 1
ATOM 1322 C C . ARG A 1 174 ? 13.974 -13.241 15.328 1.00 71.00 174 ARG A C 1
ATOM 1324 O O . ARG A 1 174 ? 14.235 -14.078 16.189 1.00 71.00 174 ARG A O 1
ATOM 1331 N N . THR A 1 175 ? 14.902 -12.678 14.565 1.00 74.19 175 THR A N 1
ATOM 1332 C CA . THR A 1 175 ? 16.342 -12.910 14.724 1.00 74.19 175 THR A CA 1
ATOM 1333 C C . THR A 1 175 ? 17.073 -11.570 14.784 1.00 74.19 175 THR A C 1
ATOM 1335 O O . THR A 1 175 ? 16.474 -10.516 14.582 1.00 74.19 175 THR A O 1
ATOM 1338 N N . ASN A 1 176 ? 18.374 -11.596 15.060 1.00 68.50 176 ASN A N 1
ATOM 1339 C CA . ASN A 1 176 ? 19.245 -10.420 15.001 1.00 68.50 176 ASN A CA 1
ATOM 1340 C C . ASN A 1 176 ? 19.605 -9.994 13.563 1.00 68.50 176 ASN A C 1
ATOM 1342 O O . ASN A 1 176 ? 20.335 -9.022 13.383 1.00 68.50 176 ASN A O 1
ATOM 1346 N N . VAL A 1 177 ? 19.120 -10.709 12.544 1.00 73.62 177 VAL A N 1
ATOM 1347 C CA . VAL A 1 177 ? 19.316 -10.355 11.138 1.00 73.62 177 VAL A CA 1
ATOM 1348 C C . VAL A 1 177 ? 18.191 -9.409 10.706 1.00 73.62 177 VAL A C 1
ATOM 1350 O O . VAL A 1 177 ? 17.021 -9.791 10.800 1.00 73.62 177 VAL A O 1
ATOM 1353 N N . PRO A 1 178 ? 18.499 -8.189 10.220 1.00 73.12 178 PRO A N 1
ATOM 1354 C CA . PRO A 1 178 ? 17.481 -7.280 9.709 1.00 73.12 178 PRO A CA 1
ATOM 1355 C C . PRO A 1 178 ? 16.675 -7.921 8.576 1.00 73.12 178 PRO A C 1
ATOM 1357 O O . PRO A 1 178 ? 17.234 -8.437 7.612 1.00 73.12 178 PRO A O 1
ATOM 1360 N N . ASN A 1 179 ? 15.352 -7.850 8.676 1.00 81.88 179 ASN A N 1
ATOM 1361 C CA . ASN A 1 179 ? 14.400 -8.339 7.677 1.00 81.88 179 ASN A CA 1
ATOM 1362 C C . ASN A 1 179 ? 13.629 -7.196 6.989 1.00 81.88 179 ASN A C 1
ATOM 1364 O O . ASN A 1 179 ? 12.602 -7.438 6.360 1.00 81.88 179 ASN A O 1
ATOM 1368 N N . GLY A 1 180 ? 14.093 -5.951 7.127 1.00 85.81 180 GLY A N 1
ATOM 1369 C CA . GLY A 1 180 ? 13.525 -4.802 6.424 1.00 85.81 180 GLY A CA 1
ATOM 1370 C C . GLY A 1 180 ? 13.752 -4.910 4.917 1.00 85.81 180 GLY A C 1
ATOM 1371 O O . GLY A 1 180 ? 14.874 -5.156 4.482 1.00 85.81 180 GLY A O 1
ATOM 1372 N N . ILE A 1 181 ? 12.690 -4.723 4.134 1.00 88.31 181 ILE A N 1
ATOM 1373 C CA . ILE A 1 181 ? 12.729 -4.780 2.664 1.00 88.31 181 ILE A CA 1
ATOM 1374 C C . ILE A 1 181 ? 12.388 -3.441 2.005 1.00 88.31 181 ILE A C 1
ATOM 1376 O O . ILE A 1 181 ? 12.716 -3.233 0.838 1.00 88.31 181 ILE A O 1
ATOM 1380 N N . HIS A 1 182 ? 11.755 -2.524 2.741 1.00 90.62 182 HIS A N 1
ATOM 1381 C CA . HIS A 1 182 ? 11.407 -1.195 2.244 1.00 90.62 182 HIS A CA 1
ATOM 1382 C C . HIS A 1 182 ? 11.465 -0.157 3.361 1.00 90.62 182 HIS A C 1
ATOM 1384 O O . HIS A 1 182 ? 11.095 -0.433 4.506 1.00 90.62 182 HIS A O 1
ATOM 1390 N N . PHE A 1 183 ? 11.908 1.040 3.002 1.00 92.06 183 PHE A N 1
ATOM 1391 C CA . PHE A 1 183 ? 11.907 2.232 3.840 1.00 92.06 183 PHE A CA 1
ATOM 1392 C C . PHE A 1 183 ? 11.608 3.414 2.928 1.00 92.06 183 PHE A C 1
ATOM 1394 O O . PHE A 1 183 ? 12.273 3.575 1.911 1.00 92.06 183 PHE A O 1
ATOM 1401 N N . GLU A 1 184 ? 10.612 4.223 3.257 1.00 94.50 184 GLU A N 1
ATOM 1402 C CA . GLU A 1 184 ? 10.178 5.307 2.383 1.00 94.50 184 GLU A CA 1
ATOM 1403 C C . GLU A 1 184 ? 9.697 6.506 3.204 1.00 94.50 184 GLU A C 1
ATOM 1405 O O . GLU A 1 184 ? 8.579 6.499 3.726 1.00 94.50 184 GLU A O 1
ATOM 1410 N N . PRO A 1 185 ? 10.537 7.542 3.344 1.00 95.38 185 PRO A N 1
ATOM 1411 C CA . PRO A 1 185 ? 10.114 8.852 3.794 1.00 95.38 185 PRO A CA 1
ATOM 1412 C C . PRO A 1 185 ? 9.534 9.648 2.625 1.00 95.38 185 PRO A C 1
ATOM 1414 O O . PRO A 1 185 ? 10.049 9.627 1.500 1.00 95.38 185 PRO A O 1
ATOM 1417 N N . GLY A 1 186 ? 8.495 10.418 2.914 1.00 96.38 186 GLY A N 1
ATOM 1418 C CA . GLY A 1 186 ? 7.863 11.258 1.916 1.00 96.38 186 GLY A CA 1
ATOM 1419 C C . GLY A 1 186 ? 6.922 12.290 2.507 1.00 96.38 186 GLY A C 1
ATOM 1420 O O . GLY A 1 186 ? 6.909 12.545 3.711 1.00 96.38 186 GLY A O 1
ATOM 1421 N N . MET A 1 187 ? 6.121 12.890 1.638 1.00 96.00 187 MET A N 1
ATOM 1422 C CA . MET A 1 187 ? 5.024 13.764 2.021 1.00 96.00 187 MET A CA 1
ATOM 1423 C C . MET A 1 187 ? 3.829 13.608 1.092 1.00 96.00 187 MET A C 1
ATOM 1425 O O . MET A 1 187 ? 3.968 13.312 -0.097 1.00 96.00 187 MET A O 1
ATOM 1429 N N . TRP A 1 188 ? 2.659 13.846 1.669 1.00 97.50 188 TRP A N 1
ATOM 1430 C CA . TRP A 1 188 ? 1.410 14.027 0.951 1.00 97.50 188 TRP A CA 1
ATOM 1431 C C . TRP A 1 188 ? 1.092 15.509 0.873 1.00 97.50 188 TRP A C 1
ATOM 1433 O O . TRP A 1 188 ? 1.180 16.199 1.889 1.00 97.50 188 TRP A O 1
ATOM 1443 N N . LEU A 1 189 ? 0.691 15.979 -0.305 1.00 95.81 189 LEU A N 1
ATOM 1444 C CA . LEU A 1 189 ? 0.213 17.336 -0.525 1.00 95.81 189 LEU A CA 1
ATOM 1445 C C . LEU A 1 189 ? -1.221 17.322 -1.048 1.00 95.81 189 LEU A C 1
ATOM 1447 O O . LEU A 1 189 ? -1.583 16.492 -1.880 1.00 95.81 189 LEU A O 1
ATOM 1451 N N . SER A 1 190 ? -2.004 18.290 -0.594 1.00 94.25 190 SER A N 1
ATOM 1452 C CA . SER A 1 190 ? -3.226 18.736 -1.243 1.00 94.25 190 SER A CA 1
ATOM 1453 C C . SER A 1 190 ? -2.922 20.027 -1.983 1.00 94.25 190 SER A C 1
ATOM 1455 O O . SER A 1 190 ? -2.576 21.037 -1.367 1.00 94.25 190 SER A O 1
ATOM 1457 N N . VAL A 1 191 ? -3.089 19.999 -3.296 1.00 92.19 191 VAL A N 1
ATOM 1458 C CA . VAL A 1 191 ? -2.888 21.137 -4.185 1.00 92.19 191 VAL A CA 1
ATOM 1459 C C . VAL A 1 191 ? -4.265 21.659 -4.590 1.00 92.19 191 VAL A C 1
ATOM 1461 O O . VAL A 1 191 ? -5.043 20.906 -5.183 1.00 92.19 191 VAL A O 1
ATOM 1464 N N . PRO A 1 192 ? -4.614 22.916 -4.266 1.00 89.38 192 PRO A N 1
ATOM 1465 C CA . PRO A 1 192 ? -5.858 23.513 -4.730 1.00 89.38 192 PRO A CA 1
ATOM 1466 C C . PRO A 1 192 ? -5.958 23.512 -6.254 1.00 89.38 192 PRO A C 1
ATOM 1468 O O . PRO A 1 192 ? -4.956 23.486 -6.969 1.00 89.38 192 PRO A O 1
ATOM 1471 N N . ALA A 1 193 ? -7.186 23.570 -6.751 1.00 84.75 193 ALA A N 1
ATOM 1472 C CA . ALA A 1 193 ? -7.434 23.688 -8.176 1.00 84.75 193 ALA A CA 1
ATOM 1473 C C . ALA A 1 193 ? -6.824 25.001 -8.716 1.00 84.75 193 ALA A C 1
ATOM 1475 O O . ALA A 1 193 ? -7.003 26.060 -8.117 1.00 84.75 193 ALA A O 1
ATOM 1476 N N . ALA A 1 194 ? -6.098 24.930 -9.834 1.00 73.12 194 ALA A N 1
ATOM 1477 C CA . ALA A 1 194 ? -5.468 26.083 -10.473 1.00 73.12 194 ALA A CA 1
ATOM 1478 C C . ALA A 1 194 ? -6.261 26.506 -11.716 1.00 73.12 194 ALA A C 1
ATOM 1480 O O . ALA A 1 194 ? -6.358 25.740 -12.669 1.00 73.12 194 ALA A O 1
ATOM 1481 N N . GLU A 1 195 ? -6.788 27.730 -11.734 1.00 67.44 195 GLU A N 1
ATOM 1482 C CA . GLU A 1 195 ? -7.699 28.231 -12.778 1.00 67.44 195 GLU A CA 1
ATOM 1483 C C . GLU A 1 195 ? -7.112 28.172 -14.201 1.00 67.44 195 GLU A C 1
ATOM 1485 O O . GLU A 1 195 ? -7.847 28.029 -15.175 1.00 67.44 195 GLU A O 1
ATOM 1490 N N . THR A 1 196 ? -5.786 28.254 -14.345 1.00 66.62 196 THR A N 1
ATOM 1491 C CA . THR A 1 196 ? -5.128 28.429 -15.653 1.00 66.62 196 THR A CA 1
ATOM 1492 C C . THR A 1 196 ? -4.793 27.140 -16.407 1.00 66.62 196 THR A C 1
ATOM 1494 O O . THR A 1 196 ? -4.507 27.201 -17.602 1.00 66.62 196 THR A O 1
ATOM 1497 N N . PHE A 1 197 ? -4.843 25.971 -15.758 1.00 60.69 197 PHE A N 1
ATOM 1498 C CA . PHE A 1 197 ? -4.465 24.684 -16.373 1.00 60.69 197 PHE A CA 1
ATOM 1499 C C . PHE A 1 197 ? -5.642 23.708 -16.521 1.00 60.69 197 PHE A C 1
ATOM 1501 O O . PHE A 1 197 ? -5.452 22.544 -16.876 1.00 60.69 197 PHE A O 1
ATOM 1508 N N . GLN A 1 198 ? -6.860 24.177 -16.254 1.00 65.38 198 GLN A N 1
ATOM 1509 C CA . GLN A 1 198 ? -8.079 23.376 -16.273 1.00 65.38 198 GLN A CA 1
ATOM 1510 C C . GLN A 1 198 ? -8.749 23.477 -17.635 1.00 65.38 198 GLN A C 1
ATOM 1512 O O . GLN A 1 198 ? -9.337 24.498 -17.978 1.00 65.38 198 GLN A O 1
ATOM 1517 N N . THR A 1 199 ? -8.677 22.408 -18.421 1.00 66.06 199 THR A N 1
ATOM 1518 C CA . THR A 1 199 ? -9.331 22.324 -19.734 1.00 66.06 199 THR A CA 1
ATOM 1519 C C . THR A 1 199 ? -10.597 21.460 -19.705 1.00 66.06 199 THR A C 1
ATOM 1521 O O . THR A 1 199 ? -11.274 21.327 -20.722 1.00 66.06 199 THR A O 1
ATOM 1524 N N . SER A 1 200 ? -10.957 20.903 -18.542 1.00 70.00 200 SER A N 1
ATOM 1525 C CA . SER A 1 200 ? -12.145 20.068 -18.323 1.00 70.00 200 SER A CA 1
ATOM 1526 C C . SER A 1 200 ? -12.746 20.269 -16.926 1.00 70.00 200 SER A C 1
ATOM 1528 O O . SER A 1 200 ? -12.042 20.642 -15.988 1.00 70.00 200 SER A O 1
ATOM 1530 N N . GLU A 1 201 ? -14.042 19.968 -16.764 1.00 70.56 201 GLU A N 1
ATOM 1531 C CA . GLU A 1 201 ? -14.731 20.018 -15.459 1.00 70.56 201 GLU A CA 1
ATOM 1532 C C . GLU A 1 201 ? -14.048 19.146 -14.398 1.00 70.56 201 GLU A C 1
ATOM 1534 O O . GLU A 1 201 ? -14.022 19.496 -13.224 1.00 70.56 201 GLU A O 1
ATOM 1539 N N . GLU A 1 202 ? -13.439 18.028 -14.798 1.00 65.62 202 GLU A N 1
ATOM 1540 C CA . GLU A 1 202 ? -12.769 17.127 -13.860 1.00 65.62 202 GLU A CA 1
ATOM 1541 C C . GLU A 1 202 ? -11.473 17.725 -13.289 1.00 65.62 202 GLU A C 1
ATOM 1543 O O . GLU A 1 202 ? -11.129 17.468 -12.137 1.00 65.62 202 GLU A O 1
ATOM 1548 N N . GLN A 1 203 ? -10.781 18.566 -14.064 1.00 66.94 203 GLN A N 1
ATOM 1549 C CA . GLN A 1 203 ? -9.573 19.275 -13.630 1.00 66.94 203 GLN A CA 1
ATOM 1550 C C . GLN A 1 203 ? -9.880 20.461 -12.713 1.00 66.94 203 GLN A C 1
ATOM 1552 O O . GLN A 1 203 ? -8.969 20.965 -12.059 1.00 66.94 203 GLN A O 1
ATOM 1557 N N . LYS A 1 204 ? -11.150 20.882 -12.606 1.00 72.25 204 LYS A N 1
ATOM 1558 C CA . LYS A 1 204 ? -11.584 21.905 -11.638 1.00 72.25 204 LYS A CA 1
ATOM 1559 C C . LYS A 1 204 ? -11.462 21.464 -10.181 1.00 72.25 204 LYS A C 1
ATOM 1561 O O . LYS A 1 204 ? -11.625 22.277 -9.275 1.00 72.25 204 LYS A O 1
ATOM 1566 N N . ARG A 1 205 ? -11.140 20.193 -9.949 1.00 82.44 205 ARG A N 1
ATOM 1567 C CA . ARG A 1 205 ? -10.790 19.648 -8.640 1.00 82.44 205 ARG A CA 1
ATOM 1568 C C . ARG A 1 205 ? -9.317 19.903 -8.327 1.00 82.44 205 ARG A C 1
ATOM 1570 O O . ARG A 1 205 ? -8.471 19.928 -9.216 1.00 82.44 205 ARG A O 1
ATOM 1577 N N . GLY A 1 206 ? -9.002 20.045 -7.042 1.00 88.12 206 GLY A N 1
ATOM 1578 C CA . GLY A 1 206 ? -7.612 20.005 -6.592 1.00 88.12 206 GLY A CA 1
ATOM 1579 C C . GLY A 1 206 ? -6.969 18.634 -6.834 1.00 88.12 206 GLY A C 1
ATOM 1580 O O . GLY A 1 206 ? -7.654 17.645 -7.122 1.00 88.12 206 GLY A O 1
ATOM 1581 N N . SER A 1 207 ? -5.650 18.559 -6.690 1.00 90.38 207 SER A N 1
ATOM 1582 C CA . SER A 1 207 ? -4.892 17.316 -6.807 1.00 90.38 207 SER A CA 1
ATOM 1583 C C . SER A 1 207 ? -4.291 16.876 -5.474 1.00 90.38 207 SER A C 1
ATOM 1585 O O . SER A 1 207 ? -4.046 17.664 -4.562 1.00 90.38 207 SER A O 1
ATOM 1587 N N . ILE A 1 208 ? -4.083 15.571 -5.364 1.00 93.81 208 ILE A N 1
ATOM 1588 C CA . ILE A 1 208 ? -3.327 14.924 -4.303 1.00 93.81 208 ILE A CA 1
ATOM 1589 C C . ILE A 1 208 ? -1.967 14.571 -4.888 1.00 93.81 208 ILE A C 1
ATOM 1591 O O . ILE A 1 208 ? -1.896 13.983 -5.969 1.00 93.81 208 ILE A O 1
ATOM 1595 N N . VAL A 1 209 ? -0.899 14.891 -4.166 1.00 94.94 209 VAL A N 1
ATOM 1596 C CA . VAL A 1 209 ? 0.472 14.575 -4.570 1.00 94.94 209 VAL A CA 1
ATOM 1597 C C . VAL A 1 209 ? 1.149 13.741 -3.491 1.00 94.94 209 VAL A C 1
ATOM 1599 O O . VAL A 1 209 ? 1.094 14.091 -2.316 1.00 94.94 209 VAL A O 1
ATOM 1602 N N . ARG A 1 210 ? 1.813 12.657 -3.887 1.00 97.12 210 ARG A N 1
ATOM 1603 C CA . ARG A 1 210 ? 2.694 11.841 -3.048 1.00 97.12 210 ARG A CA 1
ATOM 1604 C C . ARG A 1 210 ? 4.115 11.969 -3.569 1.00 97.12 210 ARG A C 1
ATOM 1606 O O . ARG A 1 210 ? 4.408 11.553 -4.689 1.00 97.12 210 ARG A O 1
ATOM 1613 N N . MET A 1 211 ? 5.000 12.516 -2.749 1.00 97.31 211 MET A N 1
ATOM 1614 C CA . MET A 1 211 ? 6.427 12.614 -3.055 1.00 97.31 211 MET A CA 1
ATOM 1615 C C . MET A 1 211 ? 7.212 11.771 -2.067 1.00 97.31 211 MET A C 1
ATOM 1617 O O . MET A 1 211 ? 6.952 11.854 -0.869 1.00 97.31 211 MET A O 1
ATOM 1621 N N . ALA A 1 212 ? 8.169 10.983 -2.549 1.00 97.38 212 ALA A N 1
ATOM 1622 C CA . ALA A 1 212 ? 8.943 10.091 -1.691 1.00 97.38 212 ALA A CA 1
ATOM 1623 C C . ALA A 1 212 ? 10.327 9.796 -2.262 1.00 97.38 212 ALA A C 1
ATOM 1625 O O . ALA A 1 212 ? 10.508 9.811 -3.480 1.00 97.38 212 ALA A O 1
ATOM 1626 N N . SER A 1 213 ? 11.280 9.485 -1.384 1.00 95.88 213 SER A N 1
ATOM 1627 C CA . SER A 1 213 ? 12.616 9.008 -1.754 1.00 95.88 213 SER A CA 1
ATOM 1628 C C . SER A 1 213 ? 12.814 7.595 -1.224 1.00 95.88 213 SER A C 1
ATOM 1630 O O . SER A 1 213 ? 12.651 7.353 -0.031 1.00 95.88 213 SER A O 1
ATOM 1632 N N . ILE A 1 214 ? 13.149 6.660 -2.107 1.00 94.38 214 ILE A N 1
ATOM 1633 C CA . ILE A 1 214 ? 13.258 5.238 -1.798 1.00 94.38 214 ILE A CA 1
ATOM 1634 C C . ILE A 1 214 ? 14.741 4.836 -1.887 1.00 94.38 214 ILE A C 1
ATOM 1636 O O . ILE A 1 214 ? 15.368 5.042 -2.931 1.00 94.38 214 ILE A O 1
ATOM 1640 N N . PRO A 1 215 ? 15.328 4.212 -0.845 1.00 88.06 215 PRO A N 1
ATOM 1641 C CA . PRO A 1 215 ? 16.752 3.873 -0.786 1.00 88.06 215 PRO A CA 1
ATOM 1642 C C . PRO A 1 215 ? 17.171 2.803 -1.803 1.00 88.06 215 PRO A C 1
ATOM 1644 O O . PRO A 1 215 ? 18.361 2.574 -1.991 1.00 88.06 215 PRO A O 1
ATOM 1647 N N . HIS A 1 216 ? 16.210 2.202 -2.511 1.00 90.56 216 HIS A N 1
ATOM 1648 C CA . HIS A 1 216 ? 16.451 1.393 -3.708 1.00 90.56 216 HIS A CA 1
ATOM 1649 C C . HIS A 1 216 ? 16.948 2.220 -4.908 1.00 90.56 216 HIS A C 1
ATOM 1651 O O . HIS A 1 216 ? 17.320 1.644 -5.924 1.00 90.56 216 HIS A O 1
ATOM 1657 N N . GLY A 1 217 ? 17.011 3.553 -4.784 1.00 94.62 217 GLY A N 1
ATOM 1658 C CA . GLY A 1 217 ? 17.630 4.451 -5.761 1.00 94.62 217 GLY A CA 1
ATOM 1659 C C . GLY A 1 217 ? 16.640 5.228 -6.627 1.00 94.62 217 GLY A C 1
ATOM 1660 O O . GLY A 1 217 ? 17.025 5.698 -7.698 1.00 94.62 217 GLY A O 1
ATOM 1661 N N . THR A 1 218 ? 15.391 5.376 -6.183 1.00 95.94 218 THR A N 1
ATOM 1662 C CA . THR A 1 218 ? 14.341 6.065 -6.944 1.00 95.94 218 THR A CA 1
ATOM 1663 C C . THR A 1 218 ? 13.628 7.091 -6.070 1.00 95.94 218 THR A C 1
ATOM 1665 O O . THR A 1 218 ? 13.241 6.795 -4.944 1.00 95.94 218 THR A O 1
ATOM 1668 N N . THR A 1 219 ? 13.398 8.282 -6.611 1.00 97.00 219 THR A N 1
ATOM 1669 C CA . THR A 1 219 ? 12.493 9.293 -6.048 1.00 97.00 219 THR A CA 1
ATOM 1670 C C . THR A 1 219 ? 11.244 9.380 -6.914 1.00 97.00 219 THR A C 1
ATOM 1672 O O . THR A 1 219 ? 11.331 9.271 -8.138 1.00 97.00 219 THR A O 1
ATOM 1675 N N . ILE A 1 220 ? 10.084 9.594 -6.299 1.00 96.31 220 ILE A N 1
ATOM 1676 C CA . ILE A 1 220 ? 8.792 9.699 -6.980 1.00 96.31 220 ILE A CA 1
ATOM 1677 C C . ILE A 1 220 ? 8.142 11.065 -6.754 1.00 96.31 220 ILE A C 1
ATOM 1679 O O . ILE A 1 220 ? 8.259 11.662 -5.684 1.00 96.31 220 ILE A O 1
ATOM 1683 N N . ASN A 1 221 ? 7.393 11.508 -7.756 1.00 96.19 221 ASN A N 1
ATOM 1684 C CA . ASN A 1 221 ? 6.352 12.519 -7.646 1.00 96.19 221 ASN A CA 1
ATOM 1685 C C . ASN A 1 221 ? 5.099 11.951 -8.323 1.00 96.19 221 ASN A C 1
ATOM 1687 O O . ASN A 1 221 ? 5.010 11.928 -9.552 1.00 96.19 221 ASN A O 1
ATOM 1691 N N . ALA A 1 222 ? 4.182 11.417 -7.519 1.00 95.75 222 ALA A N 1
ATOM 1692 C CA . ALA A 1 222 ? 2.949 10.799 -7.980 1.00 95.75 222 ALA A CA 1
ATOM 1693 C C . ALA A 1 222 ? 1.760 11.722 -7.724 1.00 95.75 222 ALA A C 1
ATOM 1695 O O . ALA A 1 222 ? 1.643 12.292 -6.642 1.00 95.75 222 ALA A O 1
ATOM 1696 N N . GLN A 1 223 ? 0.862 11.845 -8.694 1.00 93.44 223 GLN A N 1
ATOM 1697 C CA . GLN A 1 223 ? -0.255 12.783 -8.642 1.00 93.44 223 GLN A CA 1
ATOM 1698 C C . GLN A 1 223 ? -1.581 12.095 -8.945 1.00 93.44 223 GLN A C 1
ATOM 1700 O O . GLN A 1 223 ? -1.630 11.112 -9.681 1.00 93.44 223 GLN A O 1
ATOM 1705 N N . GLY A 1 224 ? -2.661 12.639 -8.402 1.00 91.75 224 GLY A N 1
ATOM 1706 C CA . GLY A 1 224 ? -4.028 12.194 -8.636 1.00 91.75 224 GLY A CA 1
ATOM 1707 C C . GLY A 1 224 ? -5.020 13.310 -8.361 1.00 91.75 224 GLY A C 1
ATOM 1708 O O . GLY A 1 224 ? -4.671 14.314 -7.751 1.00 91.75 224 GLY A O 1
ATOM 1709 N N . LEU A 1 225 ? -6.266 13.167 -8.800 1.00 90.19 225 LEU A N 1
ATOM 1710 C CA . LEU A 1 225 ? -7.305 14.150 -8.490 1.00 90.19 225 LEU A CA 1
ATOM 1711 C C . LEU A 1 225 ? -7.925 13.861 -7.118 1.00 90.19 225 LEU A C 1
ATOM 1713 O O . LEU A 1 225 ? -8.226 12.707 -6.808 1.00 90.19 225 LEU A O 1
ATOM 1717 N N . ILE A 1 226 ? -8.201 14.906 -6.333 1.00 90.81 226 ILE A N 1
ATOM 1718 C CA . ILE A 1 226 ? -8.964 14.797 -5.079 1.00 90.81 226 ILE A CA 1
ATOM 1719 C C . ILE A 1 226 ? -10.346 14.223 -5.404 1.00 90.81 226 ILE A C 1
ATOM 1721 O O . ILE A 1 226 ? -11.024 14.826 -6.234 1.00 90.81 226 ILE A O 1
ATOM 1725 N N . PRO A 1 227 ? -10.776 13.070 -4.858 1.00 91.38 227 PRO A N 1
ATOM 1726 C CA . PRO A 1 227 ? -12.114 12.540 -5.120 1.00 91.38 227 PRO A CA 1
ATOM 1727 C C . PRO A 1 227 ? -13.204 13.496 -4.618 1.00 91.38 227 PRO A C 1
ATOM 1729 O O . PRO A 1 227 ? -12.963 14.316 -3.739 1.00 91.38 227 PRO A O 1
ATOM 1732 N N . GLU A 1 228 ? -14.414 13.375 -5.159 1.00 89.44 228 GLU A N 1
ATOM 1733 C CA . GLU A 1 228 ? -15.568 14.122 -4.647 1.00 89.44 228 GLU A CA 1
ATOM 1734 C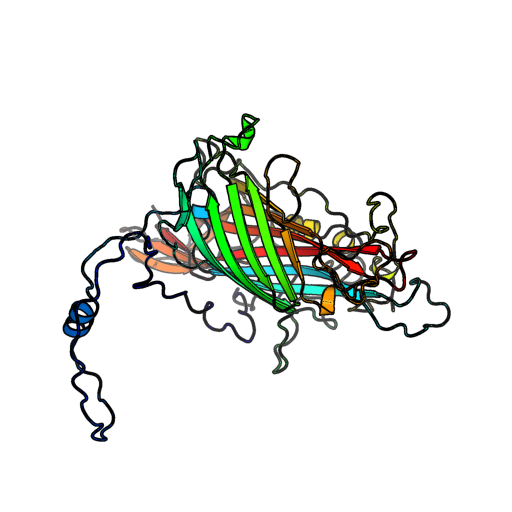 C . GLU A 1 228 ? -16.097 13.464 -3.364 1.00 89.44 228 GLU A C 1
ATOM 1736 O O . GLU A 1 228 ? -16.349 12.251 -3.380 1.00 89.44 228 GLU A O 1
ATOM 1741 N N . PRO A 1 229 ? -16.280 14.218 -2.265 1.00 91.69 229 PRO A N 1
ATOM 1742 C CA . PRO A 1 229 ? -16.860 13.676 -1.049 1.00 91.69 229 PRO A CA 1
ATOM 1743 C C . PRO A 1 229 ? -18.352 13.373 -1.243 1.00 91.69 229 PRO A C 1
ATOM 1745 O O . PRO A 1 229 ? -19.111 14.173 -1.791 1.00 91.69 229 PRO A O 1
ATOM 1748 N N . VAL A 1 230 ? -18.802 12.221 -0.751 1.00 93.56 230 VAL A N 1
ATOM 1749 C CA . VAL A 1 230 ? -20.217 11.835 -0.773 1.00 93.56 230 VAL A CA 1
ATOM 1750 C C . VAL A 1 230 ? -20.948 12.496 0.392 1.00 93.56 230 VAL A C 1
ATOM 1752 O O . VAL A 1 230 ? -20.667 12.224 1.561 1.00 93.56 230 VAL A O 1
ATOM 1755 N N . GLN A 1 231 ? -21.921 13.352 0.083 1.00 90.44 231 GLN A N 1
ATOM 1756 C CA . GLN A 1 231 ? -22.743 14.009 1.101 1.00 90.44 231 GLN A CA 1
ATOM 1757 C C . GLN A 1 231 ? -23.542 12.993 1.932 1.00 90.44 231 GLN A C 1
ATOM 1759 O O . GLN A 1 231 ? -24.027 11.990 1.414 1.00 90.44 231 GLN A O 1
ATOM 1764 N N . GLY A 1 232 ? -23.704 13.277 3.227 1.00 83.25 232 GLY A N 1
ATOM 1765 C CA . GLY A 1 232 ? -24.476 12.436 4.152 1.00 83.25 232 GLY A CA 1
ATOM 1766 C C . GLY A 1 232 ? -23.726 11.220 4.705 1.00 83.25 232 GLY A C 1
ATOM 1767 O O . GLY A 1 232 ? -24.298 10.473 5.494 1.00 83.25 232 GLY A O 1
ATOM 1768 N N . THR A 1 233 ? -22.459 11.035 4.332 1.00 86.69 233 THR A N 1
ATOM 1769 C CA . THR A 1 233 ? -21.566 10.018 4.907 1.00 86.69 233 THR A CA 1
ATOM 1770 C C . THR A 1 233 ? -20.647 10.638 5.962 1.00 86.69 233 THR A C 1
ATOM 1772 O O . THR A 1 233 ? -20.547 11.864 6.054 1.00 86.69 233 THR A O 1
ATOM 1775 N N . HIS A 1 234 ? -20.031 9.822 6.822 1.00 83.50 234 HIS A N 1
ATOM 1776 C CA . HIS A 1 234 ? -19.276 10.331 7.967 1.00 83.50 234 HIS A CA 1
ATOM 1777 C C . HIS A 1 234 ? -17.909 10.894 7.559 1.00 83.50 234 HIS A C 1
ATOM 1779 O O . HIS A 1 234 ? -17.506 11.946 8.055 1.00 83.50 234 HIS A O 1
ATOM 1785 N N . LEU A 1 235 ? -17.206 10.210 6.656 1.00 84.62 235 LEU A N 1
ATOM 1786 C CA . LEU A 1 235 ? -15.878 10.583 6.168 1.00 84.62 235 LEU A CA 1
ATOM 1787 C C . LEU A 1 235 ? -15.899 11.242 4.777 1.00 84.62 235 LEU A C 1
ATOM 1789 O O . LEU A 1 235 ? -14.876 11.788 4.360 1.00 84.62 235 LEU A O 1
ATOM 1793 N N . GLY A 1 236 ? -17.024 11.200 4.056 1.00 90.62 236 GLY A N 1
ATOM 1794 C CA . GLY A 1 236 ? -17.137 11.630 2.658 1.00 90.62 236 GLY A CA 1
ATOM 1795 C C . GLY A 1 236 ? -16.863 10.507 1.646 1.00 90.62 236 GLY A C 1
ATOM 1796 O O . GLY A 1 236 ? -16.670 10.776 0.463 1.00 90.62 236 GLY A O 1
ATOM 1797 N N . GLY A 1 237 ? -16.796 9.254 2.083 1.00 94.12 237 GLY A N 1
ATOM 1798 C CA . GLY A 1 237 ? -16.599 8.071 1.253 1.00 94.12 237 GLY A CA 1
ATOM 1799 C C . GLY A 1 237 ? -17.896 7.509 0.671 1.00 94.12 237 GLY A C 1
ATOM 1800 O O . GLY A 1 237 ? -19.004 7.878 1.041 1.00 94.12 237 GLY A O 1
ATOM 1801 N N . ARG A 1 238 ? -17.773 6.570 -0.265 1.00 96.31 238 ARG A N 1
ATOM 1802 C CA . ARG A 1 238 ? -18.920 5.835 -0.812 1.00 96.31 238 ARG A CA 1
ATOM 1803 C C . ARG A 1 238 ? -19.426 4.808 0.208 1.00 96.31 238 ARG A C 1
ATOM 1805 O O . ARG A 1 238 ? -18.590 4.184 0.856 1.00 96.31 238 ARG A O 1
ATOM 1812 N N . PRO A 1 239 ? -20.747 4.586 0.337 1.00 96.38 239 PRO A N 1
ATOM 1813 C CA . PRO A 1 239 ? -21.275 3.547 1.217 1.00 96.38 239 PRO A CA 1
ATOM 1814 C C . PRO A 1 239 ? -20.784 2.147 0.834 1.00 96.38 239 PRO A C 1
ATOM 1816 O O . PRO A 1 239 ? -20.775 1.796 -0.348 1.00 96.38 239 PRO A O 1
ATOM 1819 N N . GLY A 1 240 ? -20.452 1.341 1.841 1.00 95.44 240 GLY A N 1
ATOM 1820 C CA . GLY A 1 240 ? -20.058 -0.057 1.676 1.00 95.44 240 GLY A CA 1
ATOM 1821 C C . GLY A 1 240 ? -18.554 -0.295 1.465 1.00 95.44 240 GLY A C 1
ATOM 1822 O O . GLY A 1 240 ? -17.755 0.648 1.511 1.00 95.44 240 GLY A O 1
ATOM 1823 N N . PRO A 1 241 ? -18.166 -1.567 1.247 1.00 96.88 241 PRO A N 1
ATOM 1824 C CA . PRO A 1 241 ? -16.777 -1.976 1.057 1.00 96.88 241 PRO A CA 1
ATOM 1825 C C . PRO A 1 241 ? -16.180 -1.479 -0.272 1.00 96.88 241 PRO A C 1
ATOM 1827 O O . PRO A 1 241 ? -16.917 -1.200 -1.226 1.00 96.88 241 PRO A O 1
ATOM 1830 N N . PRO A 1 242 ? -14.841 -1.403 -0.376 1.00 96.19 242 PRO A N 1
ATOM 1831 C CA . PRO A 1 242 ? -14.153 -1.096 -1.621 1.00 96.19 242 PRO A CA 1
ATOM 1832 C C . PRO A 1 242 ? -14.389 -2.169 -2.686 1.00 96.19 242 PRO A C 1
ATOM 1834 O O . PRO A 1 242 ? -14.550 -3.355 -2.402 1.00 96.19 242 PRO A O 1
ATOM 1837 N N . ILE A 1 243 ? -14.309 -1.744 -3.946 1.00 93.38 243 ILE A N 1
ATOM 1838 C CA . ILE A 1 243 ? -14.127 -2.644 -5.087 1.00 93.38 243 ILE A CA 1
ATOM 1839 C C . ILE A 1 243 ? -12.645 -2.617 -5.454 1.00 93.38 243 ILE A C 1
ATOM 1841 O O . ILE A 1 243 ? -12.085 -1.543 -5.707 1.00 93.38 243 ILE A O 1
ATOM 1845 N N . PHE A 1 244 ? -12.024 -3.794 -5.506 1.00 95.50 244 PHE A N 1
ATOM 1846 C CA . PHE A 1 244 ? -10.664 -3.952 -6.008 1.00 95.50 244 PHE A CA 1
ATOM 1847 C C . PHE A 1 244 ? -10.720 -4.428 -7.449 1.00 95.50 244 PHE A C 1
ATOM 1849 O O . PHE A 1 244 ? -11.209 -5.523 -7.720 1.00 95.50 244 PHE A O 1
ATOM 1856 N N . ASN A 1 245 ? -10.208 -3.606 -8.359 1.00 93.69 245 ASN A N 1
ATOM 1857 C CA . ASN A 1 245 ? -9.972 -4.042 -9.727 1.00 93.69 245 ASN A CA 1
ATOM 1858 C C . ASN A 1 245 ? -8.818 -5.045 -9.745 1.00 93.69 245 ASN A C 1
ATOM 1860 O O . ASN A 1 245 ? -7.884 -4.926 -8.946 1.00 93.69 245 ASN A O 1
ATOM 1864 N N . ASP A 1 246 ? -8.859 -5.987 -10.677 1.00 94.56 246 ASP A N 1
ATOM 1865 C CA . ASP A 1 246 ? -7.740 -6.894 -10.888 1.00 94.56 246 ASP A CA 1
ATOM 1866 C C . ASP A 1 246 ? -6.505 -6.117 -11.341 1.00 94.56 246 ASP A C 1
ATOM 1868 O O . ASP A 1 246 ? -6.582 -5.205 -12.169 1.00 94.56 246 ASP A O 1
ATOM 1872 N N . VAL A 1 247 ? -5.357 -6.497 -10.788 1.00 94.81 247 VAL A N 1
ATOM 1873 C CA . VAL A 1 247 ? -4.049 -6.124 -11.326 1.00 94.81 247 VAL A CA 1
ATOM 1874 C C . VAL A 1 247 ? -3.459 -7.318 -12.066 1.00 94.81 247 VAL A C 1
ATOM 1876 O O . VAL A 1 247 ? -3.758 -8.465 -11.739 1.00 94.81 247 VAL A O 1
ATOM 1879 N N . ASP A 1 248 ? -2.612 -7.040 -13.054 1.00 94.88 248 ASP A N 1
ATOM 1880 C CA . ASP A 1 248 ? -1.885 -8.056 -13.812 1.00 94.88 248 ASP A CA 1
ATOM 1881 C C . ASP A 1 248 ? -0.385 -7.917 -13.547 1.00 94.88 248 ASP A C 1
ATOM 1883 O O . ASP A 1 248 ? 0.234 -6.907 -13.884 1.00 94.88 248 ASP A O 1
ATOM 1887 N N . THR A 1 249 ? 0.200 -8.939 -12.928 1.00 96.88 249 THR A N 1
ATOM 1888 C CA . THR A 1 249 ? 1.636 -8.984 -12.626 1.00 96.88 249 THR A CA 1
ATOM 1889 C C . THR A 1 249 ? 2.476 -9.592 -13.747 1.00 96.88 249 THR A C 1
ATOM 1891 O O . THR A 1 249 ? 3.691 -9.730 -13.596 1.00 96.88 249 THR A O 1
ATOM 1894 N N . THR A 1 250 ? 1.861 -9.978 -14.870 1.00 95.31 250 THR A N 1
ATOM 1895 C CA . THR A 1 250 ? 2.555 -10.639 -15.979 1.00 95.31 250 THR A CA 1
ATOM 1896 C C . THR A 1 250 ? 3.514 -9.665 -16.668 1.00 95.31 250 THR A C 1
ATOM 1898 O O . THR A 1 250 ? 3.059 -8.640 -17.194 1.00 95.31 250 THR A O 1
ATOM 1901 N N . PRO A 1 251 ? 4.826 -9.977 -16.718 1.00 94.06 251 PRO A N 1
ATOM 1902 C CA . PRO A 1 251 ? 5.793 -9.182 -17.465 1.00 94.06 251 PRO A CA 1
ATOM 1903 C C . PRO A 1 251 ? 5.404 -9.038 -18.935 1.00 94.06 251 PRO A C 1
ATOM 1905 O O . PRO A 1 251 ? 4.706 -9.882 -19.497 1.00 94.06 251 PRO A O 1
ATOM 1908 N N . PHE A 1 252 ? 5.866 -7.975 -19.581 1.00 93.19 252 PHE A N 1
ATOM 1909 C CA . PHE A 1 252 ? 5.540 -7.699 -20.979 1.00 93.19 252 PHE A CA 1
ATOM 1910 C C . PHE A 1 252 ? 6.709 -7.056 -21.715 1.00 93.19 252 PHE A C 1
ATOM 1912 O O . PHE A 1 252 ? 7.635 -6.532 -21.094 1.00 93.19 252 PHE A O 1
ATOM 1919 N N . ARG A 1 253 ? 6.706 -7.126 -23.050 1.00 90.44 253 ARG A N 1
ATOM 1920 C CA . ARG A 1 253 ? 7.769 -6.513 -23.858 1.00 90.44 253 ARG A CA 1
ATOM 1921 C C . ARG A 1 253 ? 7.792 -5.007 -23.634 1.00 90.44 253 ARG A C 1
ATOM 1923 O O . ARG A 1 253 ? 6.759 -4.352 -23.708 1.00 90.44 253 ARG A O 1
ATOM 1930 N N . PHE A 1 254 ? 8.976 -4.446 -23.407 1.00 87.94 254 PHE A N 1
ATOM 1931 C CA . PHE A 1 254 ? 9.114 -3.005 -23.234 1.00 87.94 254 PHE A CA 1
ATOM 1932 C C . PHE A 1 254 ? 8.472 -2.233 -24.402 1.00 87.94 254 PHE A C 1
ATOM 1934 O O . PHE A 1 254 ? 8.779 -2.487 -25.568 1.00 87.94 254 PHE A O 1
ATOM 1941 N N . GLY A 1 255 ? 7.585 -1.290 -24.070 1.00 86.31 255 GLY A N 1
ATOM 1942 C CA . GLY A 1 255 ? 6.838 -0.483 -25.040 1.00 86.31 255 GLY A CA 1
ATOM 1943 C C . GLY A 1 255 ? 5.571 -1.135 -25.611 1.00 86.31 255 GLY A C 1
ATOM 1944 O O . GLY A 1 255 ? 4.877 -0.479 -26.382 1.00 86.31 255 GLY A O 1
ATOM 1945 N N . ASP A 1 256 ? 5.245 -2.377 -25.236 1.00 90.06 256 ASP A N 1
ATOM 1946 C CA . ASP A 1 256 ? 4.033 -3.084 -25.666 1.00 90.06 256 ASP A CA 1
ATOM 1947 C C . ASP A 1 256 ? 3.430 -3.908 -24.512 1.00 90.06 256 ASP A C 1
ATOM 1949 O O . ASP A 1 256 ? 3.777 -5.070 -24.287 1.00 90.06 256 ASP A O 1
ATOM 1953 N N . GLU A 1 257 ? 2.486 -3.299 -23.788 1.00 90.38 257 GLU A N 1
ATOM 1954 C CA . GLU A 1 257 ? 1.771 -3.916 -22.659 1.00 90.38 257 GLU A CA 1
ATOM 1955 C C . GLU A 1 257 ? 0.948 -5.153 -23.044 1.00 90.38 257 GLU A C 1
ATOM 1957 O O . GLU A 1 257 ? 0.621 -5.964 -22.172 1.00 90.38 257 GLU A O 1
ATOM 1962 N N . THR A 1 258 ? 0.624 -5.324 -24.330 1.00 93.19 258 THR A N 1
ATOM 1963 C CA . THR A 1 258 ? -0.173 -6.456 -24.824 1.00 93.19 258 THR A CA 1
ATOM 1964 C C . THR A 1 258 ? 0.677 -7.703 -25.063 1.00 93.19 258 THR A C 1
ATOM 1966 O O . THR A 1 258 ? 0.181 -8.828 -24.964 1.00 93.19 258 THR A O 1
ATOM 1969 N N . ALA A 1 259 ? 1.979 -7.531 -25.304 1.00 92.56 259 ALA A N 1
ATOM 1970 C CA . ALA A 1 259 ? 2.923 -8.615 -25.536 1.00 92.56 259 ALA A CA 1
ATOM 1971 C C . ALA A 1 259 ? 3.425 -9.226 -24.215 1.00 92.56 259 ALA A C 1
ATOM 1973 O O . ALA A 1 259 ? 4.589 -9.072 -23.832 1.00 92.56 259 ALA A O 1
ATOM 1974 N N . LYS A 1 260 ? 2.526 -9.932 -23.522 1.00 92.88 260 LYS A N 1
ATOM 1975 C CA . LYS A 1 260 ? 2.788 -10.607 -22.243 1.00 92.88 260 LYS A CA 1
ATOM 1976 C C . LYS A 1 260 ? 3.787 -11.763 -22.369 1.00 92.88 260 LYS A C 1
ATOM 1978 O O . LYS A 1 260 ? 3.791 -12.504 -23.352 1.00 92.88 260 LYS A O 1
ATOM 1983 N N . VAL A 1 261 ? 4.591 -11.957 -21.326 1.00 90.00 261 VAL A N 1
ATOM 1984 C CA . VAL A 1 261 ? 5.569 -13.041 -21.173 1.00 90.00 261 VAL A CA 1
ATOM 1985 C C . VAL A 1 261 ? 5.365 -13.689 -19.806 1.00 90.00 261 VAL A C 1
ATOM 1987 O O . VAL A 1 261 ? 5.520 -13.041 -18.777 1.00 90.00 261 VAL A O 1
ATOM 1990 N N . SER A 1 262 ? 5.007 -14.974 -19.789 1.00 88.75 262 SER A N 1
ATOM 1991 C CA . SER A 1 262 ? 4.785 -15.731 -18.553 1.00 88.75 262 SER A CA 1
ATOM 1992 C C . SER A 1 262 ? 5.972 -16.642 -18.239 1.00 88.75 262 SER A C 1
ATOM 1994 O O . SER A 1 262 ? 6.594 -17.192 -19.148 1.00 88.75 262 SER A O 1
ATOM 1996 N N . PHE A 1 263 ? 6.249 -16.823 -16.948 1.00 88.00 263 PHE A N 1
ATOM 1997 C CA . PHE A 1 263 ? 7.347 -17.635 -16.416 1.00 88.00 263 PHE A CA 1
ATOM 1998 C C . PHE A 1 263 ? 6.795 -18.712 -15.476 1.00 88.00 263 PHE A C 1
ATOM 2000 O O . PHE A 1 263 ? 5.760 -18.496 -14.840 1.00 88.00 263 PHE A O 1
ATOM 2007 N N . GLN A 1 264 ? 7.471 -19.860 -15.337 1.00 89.38 264 GLN A N 1
ATOM 2008 C CA . GLN A 1 264 ? 6.986 -20.908 -14.426 1.00 89.38 264 GLN A CA 1
ATOM 2009 C C . GLN A 1 264 ? 7.100 -20.506 -12.961 1.00 89.38 264 GLN A C 1
ATOM 2011 O O . GLN A 1 264 ? 6.293 -20.950 -12.147 1.00 89.38 264 GLN A O 1
ATOM 2016 N N . SER A 1 265 ? 8.024 -19.603 -12.634 1.00 91.00 265 SER A N 1
ATOM 2017 C CA . SER A 1 265 ? 8.083 -18.933 -11.333 1.00 91.00 265 SER A CA 1
ATOM 2018 C C . SER A 1 265 ? 6.758 -18.278 -10.927 1.00 91.00 265 SER A C 1
ATOM 2020 O O . SER A 1 265 ? 6.488 -18.163 -9.733 1.00 91.00 265 SER A O 1
ATOM 2022 N N . MET A 1 266 ? 5.873 -17.934 -11.868 1.00 93.25 266 MET A N 1
ATOM 2023 C CA . MET A 1 266 ? 4.552 -17.378 -11.558 1.00 93.25 266 MET A CA 1
ATOM 2024 C C . MET A 1 266 ? 3.485 -18.426 -11.199 1.00 93.25 266 MET A C 1
ATOM 2026 O O . MET A 1 266 ? 2.375 -18.067 -10.808 1.00 93.25 266 MET A O 1
ATOM 2030 N N . ASP A 1 267 ? 3.790 -19.715 -11.336 1.00 92.44 267 ASP A N 1
ATOM 2031 C CA . ASP A 1 267 ? 2.892 -20.814 -10.998 1.00 92.44 267 ASP A CA 1
ATOM 2032 C C . ASP A 1 267 ? 3.304 -21.433 -9.654 1.00 92.44 267 ASP A C 1
ATOM 2034 O O . ASP A 1 267 ? 4.391 -21.997 -9.492 1.00 92.44 267 ASP A O 1
ATOM 2038 N N . ALA A 1 268 ? 2.422 -21.321 -8.660 1.00 92.75 268 ALA A N 1
ATOM 2039 C CA . ALA A 1 268 ? 2.658 -21.828 -7.314 1.00 92.75 268 ALA A CA 1
ATOM 2040 C C . ALA A 1 268 ? 2.659 -23.361 -7.220 1.00 92.75 268 ALA A C 1
ATOM 2042 O O . ALA A 1 268 ? 3.082 -23.905 -6.201 1.00 92.75 268 ALA A O 1
ATOM 2043 N N . THR A 1 269 ? 2.215 -24.067 -8.265 1.00 90.81 269 THR A N 1
ATOM 2044 C CA . THR A 1 269 ? 2.303 -25.534 -8.343 1.00 90.81 269 THR A CA 1
ATOM 2045 C C . THR A 1 269 ? 3.689 -26.018 -8.773 1.00 90.81 269 THR A C 1
ATOM 2047 O O . THR A 1 269 ? 4.005 -27.200 -8.639 1.00 90.81 269 THR A O 1
ATOM 2050 N N . LYS A 1 270 ? 4.533 -25.117 -9.293 1.00 89.31 270 LYS A N 1
ATOM 2051 C CA . LYS A 1 270 ? 5.888 -25.437 -9.740 1.00 89.31 270 LYS A CA 1
ATOM 2052 C C . LYS A 1 270 ? 6.861 -25.333 -8.574 1.00 89.31 270 LYS A C 1
ATOM 2054 O O . LYS A 1 270 ? 6.938 -24.308 -7.892 1.00 89.31 270 LYS A O 1
ATOM 2059 N N . VAL A 1 271 ? 7.609 -26.415 -8.380 1.00 83.81 271 VAL A N 1
ATOM 2060 C CA . VAL A 1 271 ? 8.707 -26.520 -7.414 1.00 83.81 271 VAL A CA 1
ATOM 2061 C C . VAL A 1 271 ? 10.031 -26.168 -8.086 1.00 83.81 271 VAL A C 1
ATOM 2063 O O . VAL A 1 271 ? 10.187 -26.384 -9.288 1.00 83.81 271 VAL A O 1
ATOM 2066 N N . ASN A 1 272 ? 10.995 -25.664 -7.314 1.00 77.69 272 ASN A N 1
ATOM 2067 C CA . ASN A 1 272 ? 12.346 -25.319 -7.785 1.00 77.69 272 ASN A CA 1
ATOM 2068 C C . ASN A 1 272 ? 12.378 -24.318 -8.955 1.00 77.69 272 ASN A C 1
ATOM 2070 O O . ASN A 1 272 ? 13.328 -24.309 -9.736 1.00 77.69 272 ASN A O 1
ATOM 2074 N N . SER A 1 273 ? 11.351 -23.475 -9.078 1.00 83.69 273 SER A N 1
ATOM 2075 C CA . SER A 1 273 ? 11.360 -22.359 -10.026 1.00 83.69 273 SER A CA 1
ATOM 2076 C C . SER A 1 273 ? 12.358 -21.278 -9.598 1.00 83.69 273 SER A C 1
ATOM 2078 O O . SER A 1 273 ? 12.728 -21.228 -8.421 1.00 83.69 273 SER A O 1
ATOM 2080 N N . LEU A 1 274 ? 12.719 -20.358 -10.498 1.00 86.44 274 LEU A N 1
ATOM 2081 C CA . LEU A 1 274 ? 13.496 -19.144 -10.195 1.00 86.44 274 LEU A CA 1
ATOM 2082 C C . LEU A 1 274 ? 12.710 -18.147 -9.329 1.00 86.44 274 LEU A C 1
ATOM 2084 O O . LEU A 1 274 ? 12.347 -17.044 -9.750 1.00 86.44 274 LEU A O 1
ATOM 2088 N N . ARG A 1 275 ? 12.428 -18.564 -8.096 1.00 91.00 275 ARG A N 1
ATOM 2089 C CA . ARG A 1 275 ? 11.614 -17.855 -7.125 1.00 91.00 275 ARG A CA 1
ATOM 2090 C C . ARG A 1 275 ? 12.138 -18.056 -5.705 1.00 91.00 275 ARG A C 1
ATOM 2092 O O . ARG A 1 275 ? 12.671 -19.109 -5.375 1.00 91.00 275 ARG A O 1
ATOM 2099 N N . THR A 1 276 ? 11.901 -17.075 -4.840 1.00 91.56 276 THR A N 1
ATOM 2100 C CA . THR A 1 276 ? 11.949 -17.230 -3.381 1.00 91.56 276 THR A CA 1
ATOM 2101 C C . THR A 1 276 ? 10.560 -16.937 -2.805 1.00 91.56 276 THR A C 1
ATOM 2103 O O . THR A 1 276 ? 10.051 -15.842 -3.059 1.00 91.56 276 THR A O 1
ATOM 2106 N N . PRO A 1 277 ? 9.951 -17.862 -2.041 1.00 92.69 277 PRO A N 1
ATOM 2107 C CA . PRO A 1 277 ? 10.406 -19.237 -1.792 1.00 92.69 277 PRO A CA 1
ATOM 2108 C C . PRO A 1 277 ? 10.401 -20.125 -3.059 1.00 92.69 277 PRO A C 1
ATOM 2110 O O . PRO A 1 277 ? 9.518 -19.962 -3.915 1.00 92.69 277 PRO A O 1
ATOM 2113 N N . PRO A 1 278 ? 11.352 -21.070 -3.201 1.00 88.12 278 PRO A N 1
ATOM 2114 C CA . PRO A 1 278 ? 11.444 -21.938 -4.381 1.00 88.12 278 PRO A CA 1
ATOM 2115 C C . PRO A 1 278 ? 10.340 -23.005 -4.428 1.00 88.12 278 PRO A C 1
ATOM 2117 O O . PRO A 1 278 ? 9.919 -23.409 -5.513 1.00 88.12 278 PRO A O 1
ATOM 2120 N N . ASP A 1 279 ? 9.829 -23.421 -3.268 1.00 90.31 279 ASP A N 1
ATOM 2121 C CA . ASP A 1 279 ? 8.691 -24.330 -3.119 1.00 90.31 279 ASP A CA 1
ATOM 2122 C C . ASP A 1 279 ? 7.561 -23.626 -2.356 1.00 90.31 279 ASP A C 1
ATOM 2124 O O . ASP A 1 279 ? 7.755 -23.107 -1.256 1.00 90.31 279 ASP A O 1
ATOM 2128 N N . LEU A 1 280 ? 6.369 -23.597 -2.957 1.00 93.94 280 LEU A N 1
ATOM 2129 C CA . LEU A 1 280 ? 5.177 -22.991 -2.370 1.00 93.94 280 LEU A CA 1
ATOM 2130 C C . LEU A 1 280 ? 4.192 -24.016 -1.797 1.00 93.94 280 LEU A C 1
ATOM 2132 O O . LEU A 1 280 ? 3.098 -23.629 -1.399 1.00 93.94 280 LEU A O 1
ATOM 2136 N N . GLY A 1 281 ? 4.562 -25.293 -1.666 1.00 93.44 281 GLY A N 1
ATOM 2137 C CA . GLY A 1 281 ? 3.705 -26.342 -1.103 1.00 93.44 281 GLY A CA 1
ATOM 2138 C C . GLY A 1 281 ? 3.114 -25.998 0.271 1.00 93.44 281 GLY A C 1
ATOM 2139 O O . GLY A 1 281 ? 1.948 -26.280 0.534 1.00 93.44 281 GLY A O 1
ATOM 2140 N N . LYS A 1 282 ? 3.877 -25.318 1.138 1.00 94.19 282 LYS A N 1
ATOM 2141 C CA . LYS A 1 282 ? 3.401 -24.851 2.456 1.00 94.19 282 LYS A CA 1
ATOM 2142 C C . LYS A 1 282 ? 2.525 -23.598 2.393 1.00 94.19 282 LYS A C 1
ATOM 2144 O O . LYS A 1 282 ? 1.789 -23.321 3.337 1.00 94.19 282 LYS A O 1
ATOM 2149 N N . PHE A 1 283 ? 2.577 -22.849 1.298 1.00 94.38 283 PHE A N 1
ATOM 2150 C CA . PHE A 1 283 ? 1.876 -21.576 1.145 1.00 94.38 283 PHE A CA 1
ATOM 2151 C C . PHE A 1 283 ? 0.627 -21.669 0.274 1.00 94.38 283 PHE A C 1
ATOM 2153 O O . PHE A 1 283 ? -0.281 -20.863 0.453 1.00 94.38 283 PHE A O 1
ATOM 2160 N N . ASN A 1 284 ? 0.584 -22.602 -0.673 1.00 89.00 284 ASN A N 1
ATOM 2161 C CA . ASN A 1 284 ? -0.499 -22.709 -1.640 1.00 89.00 284 ASN A CA 1
ATOM 2162 C C . ASN A 1 284 ? -1.810 -23.193 -0.992 1.00 89.00 284 ASN A C 1
ATOM 2164 O O . ASN A 1 284 ? -1.854 -23.569 0.179 1.00 89.00 284 ASN A O 1
ATOM 2168 N N . GLU A 1 285 ? -2.894 -23.148 -1.761 1.00 83.50 285 GLU A N 1
ATOM 2169 C CA . GLU A 1 285 ? -4.241 -23.522 -1.310 1.00 83.50 285 GLU A CA 1
ATOM 2170 C C . GLU A 1 285 ? -4.468 -25.036 -1.219 1.00 83.50 285 GLU A C 1
ATOM 2172 O O . GLU A 1 285 ? -5.292 -25.482 -0.429 1.00 83.50 285 GLU A O 1
ATOM 2177 N N . THR A 1 286 ? -3.741 -25.839 -2.002 1.00 79.25 286 THR A N 1
ATOM 2178 C CA . THR A 1 286 ? -3.966 -27.290 -2.082 1.00 79.25 286 THR A CA 1
ATOM 2179 C C . THR A 1 286 ? -3.340 -28.049 -0.915 1.00 79.25 286 THR A C 1
ATOM 2181 O O . THR A 1 286 ? -3.933 -28.991 -0.398 1.00 79.25 286 THR A O 1
ATOM 2184 N N . THR A 1 287 ? -2.122 -27.678 -0.523 1.00 78.06 287 THR A N 1
ATOM 2185 C CA . THR A 1 287 ? -1.300 -28.433 0.440 1.00 78.06 287 THR A CA 1
ATOM 2186 C C . THR A 1 287 ? -0.838 -27.596 1.627 1.00 78.06 287 THR A C 1
ATOM 2188 O O . THR A 1 287 ? -0.185 -28.117 2.534 1.00 78.06 287 THR A O 1
ATOM 2191 N N . GLY A 1 288 ? -1.147 -26.302 1.614 1.00 86.94 288 GLY A N 1
ATOM 2192 C CA . GLY A 1 288 ? -0.593 -25.328 2.532 1.00 86.94 288 GLY A CA 1
ATOM 2193 C C . GLY A 1 288 ? -1.646 -24.420 3.139 1.00 86.94 288 GLY A C 1
ATOM 2194 O O . GLY A 1 288 ? -2.761 -24.812 3.468 1.00 86.94 288 GLY A O 1
ATOM 2195 N N . THR A 1 289 ? -1.238 -23.179 3.348 1.00 88.44 289 THR A N 1
ATOM 2196 C CA . THR A 1 289 ? -2.006 -22.190 4.093 1.00 88.44 289 THR A CA 1
ATOM 2197 C C . THR A 1 289 ? -2.909 -21.302 3.231 1.00 88.44 289 THR A C 1
ATOM 2199 O O . THR A 1 289 ? -3.584 -20.435 3.785 1.00 88.44 289 THR A O 1
ATOM 2202 N N . GLY A 1 290 ? -2.877 -21.436 1.900 1.00 91.81 290 GLY A N 1
ATOM 2203 C CA . GLY A 1 290 ? -3.564 -20.535 0.961 1.00 91.81 290 GLY A CA 1
ATOM 2204 C C . GLY A 1 290 ? -3.016 -19.101 0.943 1.00 91.81 290 GLY A C 1
ATOM 2205 O O . GLY A 1 290 ? -3.661 -18.187 0.445 1.00 91.81 290 GLY A O 1
ATOM 2206 N N . ARG A 1 291 ? -1.833 -18.865 1.519 1.00 90.69 291 ARG A N 1
ATOM 2207 C CA . ARG A 1 291 ? -1.249 -17.532 1.710 1.00 90.69 291 ARG A CA 1
ATOM 2208 C C . ARG A 1 291 ? -0.493 -16.999 0.497 1.00 90.69 291 ARG A C 1
ATOM 2210 O O . ARG A 1 291 ? -0.348 -15.783 0.412 1.00 90.69 291 ARG A O 1
ATOM 2217 N N . ILE A 1 292 ? 0.005 -17.882 -0.368 1.00 95.69 292 ILE A N 1
ATOM 2218 C CA . ILE A 1 292 ? 0.640 -17.546 -1.647 1.00 95.69 292 ILE A CA 1
ATOM 2219 C C . ILE A 1 292 ? 0.168 -18.583 -2.670 1.00 95.69 292 ILE A C 1
ATOM 2221 O O . ILE A 1 292 ? 0.598 -19.735 -2.640 1.00 95.69 292 ILE A O 1
ATOM 2225 N N . THR A 1 293 ? -0.736 -18.180 -3.560 1.00 96.44 293 THR A N 1
ATOM 2226 C CA . THR A 1 293 ? -1.330 -19.032 -4.604 1.00 96.44 293 THR A CA 1
ATOM 2227 C C . THR A 1 293 ? -1.018 -18.469 -5.988 1.00 96.44 293 THR A C 1
ATOM 2229 O O . THR A 1 293 ? -0.651 -17.302 -6.115 1.00 96.44 293 THR A O 1
ATOM 2232 N N . THR A 1 294 ? -1.199 -19.261 -7.049 1.00 96.12 294 THR A N 1
ATOM 2233 C CA . THR A 1 294 ? -1.056 -18.765 -8.432 1.00 96.12 294 THR A CA 1
ATOM 2234 C C . THR A 1 294 ? -2.000 -17.588 -8.707 1.00 96.12 294 THR A C 1
ATOM 2236 O O . THR A 1 294 ? -1.623 -16.655 -9.412 1.00 96.12 294 THR A O 1
ATOM 2239 N N . ALA A 1 295 ? -3.202 -17.589 -8.119 1.00 96.62 295 ALA A N 1
ATOM 2240 C CA . ALA A 1 295 ? -4.144 -16.479 -8.236 1.00 96.62 295 ALA A CA 1
ATOM 2241 C C . ALA A 1 295 ? -3.602 -15.203 -7.571 1.00 96.62 295 ALA A C 1
ATOM 2243 O O . ALA A 1 295 ? -3.577 -14.158 -8.215 1.00 96.62 295 ALA A O 1
ATOM 2244 N N . ILE A 1 296 ? -3.079 -15.301 -6.341 1.00 97.56 296 ILE A N 1
ATOM 2245 C CA . ILE A 1 296 ? -2.459 -14.166 -5.634 1.00 97.56 296 ILE A CA 1
ATOM 2246 C C . ILE A 1 296 ? -1.224 -13.652 -6.381 1.00 97.56 296 ILE A C 1
ATOM 2248 O O . ILE A 1 296 ? -1.027 -12.447 -6.470 1.00 97.56 296 ILE A O 1
ATOM 2252 N N . ILE A 1 297 ? -0.395 -14.539 -6.943 1.00 97.44 297 ILE A N 1
ATOM 2253 C CA . ILE A 1 297 ? 0.779 -14.132 -7.728 1.00 97.44 297 ILE A CA 1
ATOM 2254 C C . ILE A 1 297 ? 0.349 -13.294 -8.931 1.00 97.44 297 ILE A C 1
ATOM 2256 O O . ILE A 1 297 ? 0.950 -12.256 -9.185 1.00 97.44 297 ILE A O 1
ATOM 2260 N N . LYS A 1 298 ? -0.690 -13.723 -9.657 1.00 97.00 298 LYS A N 1
ATOM 2261 C CA . LYS A 1 298 ? -1.202 -13.015 -10.840 1.00 97.00 298 LYS A CA 1
ATOM 2262 C C . LYS A 1 298 ? -1.936 -11.724 -10.489 1.00 97.00 298 LYS A C 1
ATOM 2264 O O . LYS A 1 298 ? -1.822 -10.758 -11.232 1.00 97.00 298 LYS A O 1
ATOM 2269 N N . ASN A 1 299 ? -2.649 -11.720 -9.365 1.00 98.00 299 ASN A N 1
ATOM 2270 C CA . ASN A 1 299 ? -3.439 -10.597 -8.884 1.00 98.00 299 ASN A CA 1
ATOM 2271 C C . ASN A 1 299 ? -3.333 -10.455 -7.353 1.00 98.00 299 ASN A C 1
ATOM 2273 O O . ASN A 1 299 ? -4.168 -10.987 -6.611 1.00 98.00 299 ASN A O 1
ATOM 2277 N N . PRO A 1 300 ? -2.337 -9.705 -6.850 1.00 98.19 300 PRO A N 1
ATOM 2278 C CA . PRO A 1 300 ? -2.182 -9.492 -5.414 1.00 98.19 300 PRO A CA 1
ATOM 2279 C C . PRO A 1 300 ? -3.355 -8.791 -4.727 1.00 98.19 300 PRO A C 1
ATOM 2281 O O . PRO A 1 300 ? -3.485 -8.919 -3.512 1.00 98.19 300 PRO A O 1
ATOM 2284 N N . ASN A 1 301 ? -4.252 -8.117 -5.458 1.00 98.19 301 ASN A N 1
ATOM 2285 C CA . ASN A 1 301 ? -5.436 -7.494 -4.853 1.00 98.19 301 ASN A CA 1
ATOM 2286 C C . ASN A 1 301 ? -6.393 -8.504 -4.210 1.00 98.19 301 ASN A C 1
ATOM 2288 O O . ASN A 1 301 ? -7.178 -8.120 -3.345 1.00 98.19 301 ASN A O 1
ATOM 2292 N N . ILE A 1 302 ? -6.275 -9.796 -4.532 1.00 97.00 302 ILE A N 1
ATOM 2293 C CA . ILE A 1 302 ? -6.964 -10.872 -3.805 1.00 97.00 302 ILE A CA 1
ATOM 2294 C C . ILE A 1 302 ? -6.617 -10.838 -2.308 1.00 97.00 302 ILE A C 1
ATOM 2296 O O . ILE A 1 302 ? -7.485 -11.056 -1.471 1.00 97.00 302 ILE A O 1
ATOM 2300 N N . VAL A 1 303 ? -5.383 -10.478 -1.936 1.00 96.12 303 VAL A N 1
ATOM 2301 C CA . VAL A 1 303 ? -4.988 -10.351 -0.520 1.00 96.12 303 VAL A CA 1
ATOM 2302 C C . VAL A 1 303 ? -5.783 -9.246 0.183 1.00 96.12 303 VAL A C 1
ATOM 2304 O O . VAL A 1 303 ? -6.128 -9.399 1.354 1.00 96.12 303 VAL A O 1
ATOM 2307 N N . LEU A 1 304 ? -6.106 -8.154 -0.519 1.00 97.25 304 LEU A N 1
ATOM 2308 C CA . LEU A 1 304 ? -6.938 -7.071 0.017 1.00 97.25 304 LEU A CA 1
ATOM 2309 C C . LEU A 1 304 ? -8.404 -7.497 0.144 1.00 97.25 304 LEU A C 1
ATOM 2311 O O . LEU A 1 304 ? -9.023 -7.239 1.176 1.00 97.25 304 LEU A O 1
ATOM 2315 N N . GLN A 1 305 ? -8.929 -8.188 -0.873 1.00 95.62 305 GLN A N 1
ATOM 2316 C CA . GLN A 1 305 ? -10.282 -8.757 -0.870 1.00 95.62 305 GLN A CA 1
ATOM 2317 C C . GLN A 1 305 ? -10.476 -9.728 0.300 1.00 95.62 305 GLN A C 1
ATOM 2319 O O . GLN A 1 305 ? -11.474 -9.662 1.019 1.00 95.62 305 GLN A O 1
ATOM 2324 N N . ASP A 1 306 ? -9.502 -10.608 0.519 1.00 92.88 306 ASP A N 1
ATOM 2325 C CA . ASP A 1 306 ? -9.540 -11.605 1.582 1.00 92.88 306 ASP A CA 1
ATOM 2326 C C . ASP A 1 306 ? -9.446 -10.971 2.970 1.00 92.88 306 ASP A C 1
ATOM 2328 O O . ASP A 1 306 ? -10.133 -11.416 3.891 1.00 92.88 306 ASP A O 1
ATOM 2332 N N . ALA A 1 307 ? -8.647 -9.909 3.123 1.00 91.62 307 ALA A N 1
ATOM 2333 C CA . ALA A 1 307 ? -8.479 -9.216 4.397 1.00 91.62 307 ALA A CA 1
ATOM 2334 C C . ALA A 1 307 ? -9.782 -8.596 4.921 1.00 91.62 307 ALA A C 1
ATOM 2336 O O . ALA A 1 307 ? -9.981 -8.554 6.132 1.00 91.62 307 ALA A O 1
ATOM 2337 N N . ILE A 1 308 ? -10.681 -8.157 4.036 1.00 92.88 308 ILE A N 1
ATOM 2338 C CA . ILE A 1 308 ? -11.955 -7.537 4.432 1.00 92.88 308 ILE A CA 1
ATOM 2339 C C . ILE A 1 308 ? -13.142 -8.499 4.429 1.00 92.88 308 ILE A C 1
ATOM 2341 O O . ILE A 1 308 ? -14.279 -8.101 4.695 1.00 92.88 308 ILE A O 1
ATOM 2345 N N . ARG A 1 309 ? -12.912 -9.780 4.129 1.00 92.06 309 ARG A N 1
ATOM 2346 C CA . ARG A 1 309 ? -13.984 -10.768 4.053 1.00 92.06 309 ARG A CA 1
ATOM 2347 C C . ARG A 1 309 ? -14.694 -10.896 5.404 1.00 92.06 309 ARG A C 1
ATOM 2349 O O . ARG A 1 309 ? -14.086 -11.236 6.416 1.00 92.06 309 ARG A O 1
ATOM 2356 N N . GLY A 1 310 ? -16.005 -10.662 5.399 1.00 91.25 310 GLY A N 1
ATOM 2357 C CA . GLY A 1 310 ? -16.850 -10.756 6.592 1.00 91.25 310 GLY A CA 1
ATOM 2358 C C . GLY A 1 310 ? -16.772 -9.552 7.535 1.00 91.25 310 GLY A C 1
ATOM 2359 O O . GLY A 1 310 ? -17.398 -9.594 8.592 1.00 91.25 310 GLY A O 1
ATOM 2360 N N . LEU A 1 311 ? -16.034 -8.495 7.178 1.00 92.69 311 LEU A N 1
ATOM 2361 C CA . LEU A 1 311 ? -16.075 -7.227 7.902 1.00 92.69 311 LEU A CA 1
ATOM 2362 C C . LEU A 1 311 ? -17.304 -6.407 7.486 1.00 92.69 311 LEU A C 1
ATOM 2364 O O . LEU A 1 311 ? -17.725 -6.436 6.330 1.00 92.69 311 LEU A O 1
ATOM 2368 N N . ASP A 1 312 ? -17.858 -5.653 8.433 1.00 95.25 312 ASP A N 1
ATOM 2369 C CA . ASP A 1 312 ? -18.955 -4.712 8.190 1.00 95.25 312 ASP A CA 1
ATOM 2370 C C . ASP A 1 312 ? -18.380 -3.325 7.872 1.00 95.25 312 ASP A C 1
ATOM 2372 O O . ASP A 1 312 ? -18.144 -2.507 8.764 1.00 95.25 312 ASP A O 1
ATOM 2376 N N . ILE A 1 313 ? -18.059 -3.095 6.596 1.00 96.12 313 ILE A N 1
ATOM 2377 C CA . ILE A 1 313 ? -17.548 -1.808 6.109 1.00 96.12 313 ILE A CA 1
ATOM 2378 C C . ILE A 1 313 ? -18.724 -0.937 5.685 1.00 96.12 313 ILE A C 1
ATOM 2380 O O . ILE A 1 313 ? -19.432 -1.251 4.727 1.00 96.12 313 ILE A O 1
ATOM 2384 N N . THR A 1 314 ? -18.906 0.191 6.365 1.00 96.44 314 THR A N 1
ATOM 2385 C CA . THR A 1 314 ? -20.032 1.097 6.108 1.00 96.44 314 THR A CA 1
ATOM 2386 C C . THR A 1 314 ? -19.703 2.182 5.096 1.00 96.44 314 THR A C 1
ATOM 2388 O O . THR A 1 314 ? -20.608 2.720 4.462 1.00 96.44 314 THR A O 1
ATOM 2391 N N . GLU A 1 315 ? -18.425 2.522 4.937 1.00 95.88 315 GLU A N 1
ATOM 2392 C CA . GLU A 1 315 ? -17.996 3.658 4.126 1.00 95.88 315 GLU A CA 1
ATOM 2393 C C . GLU A 1 315 ? -16.544 3.509 3.659 1.00 95.88 315 GLU A C 1
ATOM 2395 O O . GLU A 1 315 ? -15.688 3.134 4.456 1.00 95.88 315 GLU A O 1
ATOM 2400 N N . THR A 1 316 ? -16.269 3.872 2.402 1.00 97.88 316 THR A N 1
ATOM 2401 C CA . THR A 1 316 ? -14.948 3.794 1.766 1.00 97.88 316 THR A CA 1
ATOM 2402 C C . THR A 1 316 ? -14.623 5.061 0.971 1.00 97.88 316 THR A C 1
ATOM 2404 O O . THR A 1 316 ? -15.265 5.373 -0.035 1.00 97.88 316 THR A O 1
ATOM 2407 N N . ILE A 1 317 ? -13.557 5.765 1.343 1.00 97.19 317 ILE A N 1
ATOM 2408 C CA . ILE A 1 317 ? -12.907 6.764 0.484 1.00 97.19 317 ILE A CA 1
ATOM 2409 C C . ILE A 1 317 ? -11.907 6.038 -0.413 1.00 97.19 317 ILE A C 1
ATOM 2411 O O . ILE A 1 317 ? -11.140 5.224 0.087 1.00 97.19 317 ILE A O 1
ATOM 2415 N N . SER A 1 318 ? -11.853 6.359 -1.709 1.00 96.62 318 SER A N 1
ATOM 2416 C CA . SER A 1 318 ? -10.813 5.825 -2.597 1.00 96.62 318 SER A CA 1
ATOM 2417 C C . SER A 1 318 ? -10.209 6.892 -3.496 1.00 96.62 318 SER A C 1
ATOM 2419 O O . SER A 1 318 ? -10.950 7.680 -4.086 1.00 96.62 318 SER A O 1
ATOM 2421 N N . PHE A 1 319 ? -8.892 6.862 -3.665 1.00 95.06 319 PHE A N 1
ATOM 2422 C CA . PHE A 1 319 ? -8.172 7.709 -4.614 1.00 95.06 319 PHE A CA 1
ATOM 2423 C C .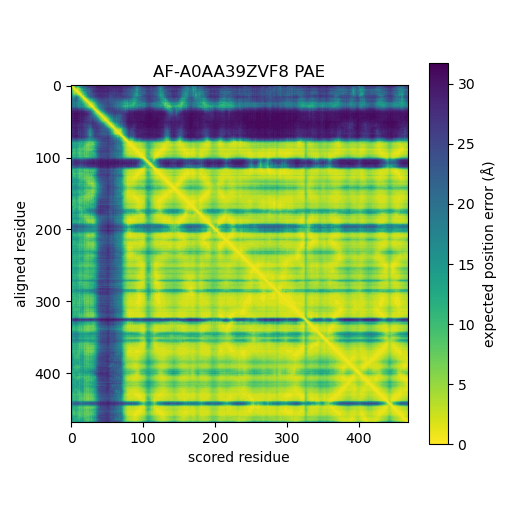 PHE A 1 319 ? -6.917 7.007 -5.124 1.00 95.06 319 PHE A C 1
ATOM 2425 O O . PHE A 1 319 ? -6.458 6.024 -4.545 1.00 95.06 319 PHE A O 1
ATOM 2432 N N . GLU A 1 320 ? -6.371 7.513 -6.222 1.00 94.56 320 GLU A N 1
ATOM 2433 C CA . GLU A 1 320 ? -5.204 6.951 -6.890 1.00 94.56 320 GLU A CA 1
ATOM 2434 C C . GLU A 1 320 ? -4.219 8.064 -7.222 1.00 94.56 320 GLU A C 1
ATOM 2436 O O . GLU A 1 320 ? -4.643 9.151 -7.609 1.00 94.56 320 GLU A O 1
ATOM 2441 N N . VAL A 1 321 ? -2.926 7.790 -7.070 1.00 95.25 321 VAL A N 1
ATOM 2442 C CA . VAL A 1 321 ? -1.837 8.665 -7.514 1.00 95.25 321 VAL A CA 1
ATOM 2443 C C . VAL A 1 321 ? -0.864 7.885 -8.391 1.00 95.25 321 VAL A C 1
ATOM 2445 O O . VAL A 1 321 ? -0.568 6.730 -8.088 1.00 95.25 321 VAL A O 1
ATOM 2448 N N . ALA A 1 322 ? -0.333 8.506 -9.445 1.00 94.81 322 ALA A N 1
ATOM 2449 C CA . ALA A 1 322 ? 0.659 7.888 -10.326 1.00 94.81 322 ALA A CA 1
ATOM 2450 C C . ALA A 1 322 ? 1.761 8.865 -10.765 1.00 94.81 322 ALA A C 1
ATOM 2452 O O . ALA A 1 322 ? 1.542 10.075 -10.808 1.00 94.81 322 ALA A O 1
ATOM 2453 N N . THR A 1 323 ? 2.957 8.344 -11.055 1.00 92.94 323 THR A N 1
ATOM 2454 C CA . THR A 1 323 ? 4.127 9.130 -11.491 1.00 92.94 323 THR A CA 1
ATOM 2455 C C . THR A 1 323 ? 4.169 9.378 -12.995 1.00 92.94 323 THR A C 1
ATOM 2457 O O . THR A 1 323 ? 4.759 10.356 -13.439 1.00 92.94 323 THR A O 1
ATOM 2460 N N . GLY A 1 324 ? 3.567 8.501 -13.793 1.00 77.69 324 GLY A N 1
ATOM 2461 C CA . GLY A 1 324 ? 3.265 8.789 -15.195 1.00 77.69 324 GLY A CA 1
ATOM 2462 C C . GLY A 1 324 ? 1.929 9.515 -15.302 1.00 77.69 324 GLY A C 1
ATOM 2463 O O . GLY A 1 324 ? 1.200 9.531 -14.311 1.00 77.69 324 GLY A O 1
ATOM 2464 N N . PRO A 1 325 ? 1.585 10.084 -16.474 1.00 56.53 325 PRO A N 1
ATOM 2465 C CA . PRO A 1 325 ? 0.315 10.774 -16.674 1.00 56.53 325 PRO A CA 1
ATOM 2466 C C . PRO A 1 325 ? -0.824 9.858 -16.213 1.00 56.53 325 PRO A C 1
ATOM 2468 O O . PRO A 1 325 ? -1.126 8.877 -16.900 1.00 56.53 325 PRO A O 1
ATOM 2471 N N . PRO A 1 326 ? -1.458 10.127 -15.057 1.00 45.34 326 PRO A N 1
ATOM 2472 C CA . PRO A 1 326 ? -2.586 9.336 -14.623 1.00 45.34 326 PRO A CA 1
ATOM 2473 C C . PRO A 1 326 ? -3.722 9.800 -15.526 1.00 45.34 326 PRO A C 1
ATOM 2475 O O . PRO A 1 326 ? -4.284 10.877 -15.340 1.00 45.34 326 PRO A O 1
ATOM 2478 N N . ALA A 1 327 ? -3.986 9.043 -16.587 1.00 49.44 327 ALA A N 1
ATOM 2479 C CA . ALA A 1 327 ? -5.128 9.245 -17.466 1.00 49.44 327 ALA A CA 1
ATOM 2480 C C . ALA A 1 327 ? -5.290 10.679 -18.018 1.00 49.44 327 ALA A C 1
ATOM 2482 O O . ALA A 1 327 ? -6.288 11.301 -17.709 1.00 49.44 327 ALA A O 1
ATOM 2483 N N . A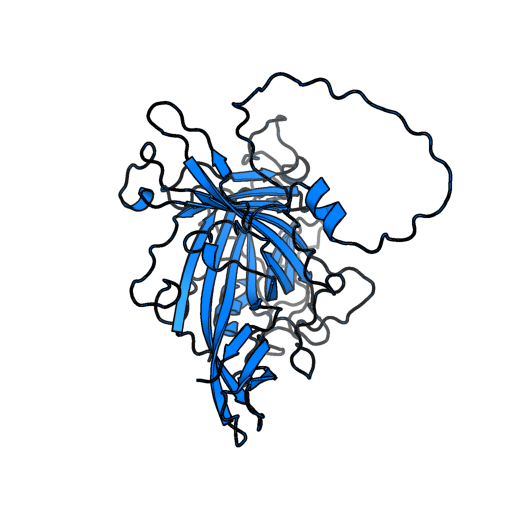LA A 1 328 ? -4.370 11.224 -18.826 1.00 51.56 328 ALA A N 1
ATOM 2484 C CA . ALA A 1 328 ? -4.566 12.469 -19.612 1.00 51.56 328 ALA A CA 1
ATOM 2485 C C . ALA A 1 328 ? -5.057 13.746 -18.864 1.00 51.56 328 ALA A C 1
ATOM 2487 O O . ALA A 1 328 ? -5.310 14.765 -19.503 1.00 51.56 328 ALA A O 1
ATOM 2488 N N . LYS A 1 329 ? -5.200 13.714 -17.531 1.00 66.25 329 LYS A N 1
ATOM 2489 C CA . LYS A 1 329 ? -5.949 14.706 -16.743 1.00 66.25 329 LYS A CA 1
ATOM 2490 C C . LYS A 1 329 ? -5.053 15.638 -15.946 1.00 66.25 329 LYS A C 1
ATOM 2492 O O . LYS A 1 329 ? -5.473 16.746 -15.643 1.00 66.25 329 LYS A O 1
ATOM 2497 N N . LEU A 1 330 ? -3.836 15.229 -15.600 1.00 76.50 330 LEU A N 1
ATOM 2498 C CA . LEU A 1 330 ? -2.899 16.051 -14.833 1.00 76.50 330 LEU A CA 1
ATOM 2499 C C . LEU A 1 330 ? -1.532 16.085 -15.516 1.00 76.50 330 LEU A C 1
ATOM 2501 O O . LEU A 1 330 ? -1.048 15.065 -16.004 1.00 76.50 330 LEU A O 1
ATOM 2505 N N . ASN A 1 331 ? -0.925 17.273 -15.531 1.00 78.69 331 ASN A N 1
ATOM 2506 C CA . ASN A 1 331 ? 0.436 17.491 -16.014 1.00 78.69 331 ASN A CA 1
ATOM 2507 C C . ASN A 1 331 ? 1.459 17.272 -14.890 1.00 78.69 331 ASN A C 1
ATOM 2509 O O . ASN A 1 331 ? 1.156 17.453 -13.710 1.00 78.69 331 ASN A O 1
ATOM 2513 N N . GLY A 1 332 ? 2.700 16.960 -15.271 1.00 82.56 332 GLY A N 1
ATOM 2514 C CA . GLY A 1 332 ? 3.817 16.764 -14.344 1.00 82.56 332 GLY A CA 1
ATOM 2515 C C . GLY A 1 332 ? 3.836 15.381 -13.689 1.00 82.56 332 GLY A C 1
ATOM 2516 O O . GLY A 1 332 ? 3.127 14.467 -14.104 1.00 82.56 332 GLY A O 1
ATOM 2517 N N . GLY A 1 333 ? 4.639 15.248 -12.634 1.00 88.50 333 GLY A N 1
ATOM 2518 C CA . GLY A 1 333 ? 4.933 13.967 -11.993 1.00 88.50 333 GLY A CA 1
ATOM 2519 C C . GLY A 1 333 ? 6.171 13.303 -12.594 1.00 88.50 333 GLY A C 1
ATOM 2520 O O . GLY A 1 333 ? 6.797 13.836 -13.511 1.00 88.50 333 GLY A O 1
ATOM 2521 N N . GLY A 1 334 ? 6.564 12.167 -12.030 1.00 92.06 334 GLY A N 1
ATOM 2522 C CA . GLY A 1 334 ? 7.629 11.349 -12.595 1.00 92.06 334 GLY A CA 1
ATOM 2523 C C . GLY A 1 334 ? 8.380 10.524 -11.568 1.00 92.06 334 GLY A C 1
ATOM 2524 O O . GLY A 1 334 ? 8.103 10.543 -10.366 1.00 92.06 334 GLY A O 1
ATOM 2525 N N . THR A 1 335 ? 9.359 9.797 -12.080 1.00 94.31 335 THR A N 1
ATOM 2526 C CA . THR A 1 335 ? 10.352 9.056 -11.309 1.00 94.31 335 THR A CA 1
ATOM 2527 C C . THR A 1 335 ? 11.735 9.608 -11.629 1.00 94.31 335 THR A C 1
ATOM 2529 O O . THR A 1 335 ? 12.034 9.886 -12.790 1.00 94.31 335 THR A O 1
ATOM 2532 N N . ALA A 1 336 ? 12.606 9.706 -10.632 1.00 93.75 336 ALA A N 1
ATOM 2533 C CA . ALA A 1 336 ? 14.021 10.002 -10.821 1.00 93.75 336 ALA A CA 1
ATOM 2534 C C . ALA A 1 336 ? 14.844 8.832 -10.284 1.00 93.75 336 ALA A C 1
ATOM 2536 O O . ALA A 1 336 ? 14.785 8.530 -9.096 1.00 93.75 336 ALA A O 1
ATOM 2537 N N . ASN A 1 337 ? 15.590 8.169 -11.164 1.00 94.88 337 ASN A N 1
ATOM 2538 C CA . ASN A 1 337 ? 16.417 7.010 -10.841 1.00 94.88 337 ASN A CA 1
ATOM 2539 C C . ASN A 1 337 ? 17.889 7.420 -10.694 1.00 94.88 337 ASN A C 1
ATOM 2541 O O . ASN A 1 337 ? 18.375 8.286 -11.424 1.00 94.88 337 ASN A O 1
ATOM 2545 N N . ILE A 1 338 ? 18.625 6.768 -9.794 1.00 94.81 338 ILE A N 1
ATOM 2546 C CA . ILE A 1 338 ? 20.086 6.886 -9.742 1.00 94.81 338 ILE A CA 1
ATOM 2547 C C . ILE A 1 338 ? 20.734 6.241 -10.975 1.00 94.81 338 ILE A C 1
ATOM 2549 O O . ILE A 1 338 ? 20.190 5.317 -11.583 1.00 94.81 338 ILE A O 1
ATOM 2553 N N . SER A 1 339 ? 21.956 6.675 -11.299 1.00 92.38 339 SER A N 1
ATOM 2554 C CA . SER A 1 339 ? 22.707 6.187 -12.467 1.00 92.38 339 SER A CA 1
ATOM 2555 C C . SER A 1 339 ? 22.855 4.660 -12.504 1.00 92.38 339 SER A C 1
ATOM 2557 O O . SER A 1 339 ? 22.765 4.075 -13.581 1.00 92.38 339 SER A O 1
ATOM 2559 N N . PHE A 1 340 ? 23.002 4.003 -11.345 1.00 92.94 340 PHE A N 1
ATOM 2560 C CA . PHE A 1 340 ? 23.082 2.543 -11.282 1.00 92.94 340 PHE A CA 1
ATOM 2561 C C . PHE A 1 340 ? 21.846 1.861 -11.884 1.00 92.94 340 PHE A C 1
ATOM 2563 O O . PHE A 1 340 ? 21.999 0.909 -12.642 1.00 92.94 340 PHE A O 1
ATOM 2570 N N . LEU A 1 341 ? 20.636 2.348 -11.592 1.00 94.12 341 LEU A N 1
ATOM 2571 C CA . LEU A 1 341 ? 19.395 1.754 -12.098 1.00 94.12 341 LEU A CA 1
ATOM 2572 C C . LEU A 1 341 ? 19.235 1.972 -13.606 1.00 94.12 341 LEU A C 1
ATOM 2574 O O . LEU A 1 341 ? 18.825 1.051 -14.315 1.00 94.12 341 LEU A O 1
ATOM 2578 N N . ASN A 1 342 ? 19.622 3.156 -14.095 1.00 91.31 342 ASN A N 1
ATOM 2579 C CA . ASN A 1 342 ? 19.603 3.489 -15.524 1.00 91.31 342 ASN A CA 1
ATOM 2580 C C . ASN A 1 342 ? 20.584 2.642 -16.346 1.00 91.31 342 ASN A C 1
ATOM 2582 O O . ASN A 1 342 ? 20.384 2.484 -17.547 1.00 91.31 342 ASN A O 1
ATOM 2586 N N . GLY A 1 343 ? 21.606 2.068 -15.705 1.00 88.62 343 GLY A N 1
ATOM 2587 C CA . GLY A 1 343 ? 22.562 1.175 -16.346 1.00 88.62 343 GLY A CA 1
ATOM 2588 C C . GLY A 1 343 ? 23.367 1.860 -17.451 1.00 88.62 343 GLY A C 1
ATOM 2589 O O . GLY A 1 343 ? 23.622 3.065 -17.416 1.00 88.62 343 GLY A O 1
ATOM 2590 N N . LYS A 1 344 ? 23.816 1.068 -18.428 1.00 84.56 344 LYS A N 1
ATOM 2591 C CA . LYS A 1 344 ? 24.599 1.583 -19.555 1.00 84.56 344 LYS A CA 1
ATOM 2592 C C . LYS A 1 344 ? 23.662 2.180 -20.602 1.00 84.56 344 LYS A C 1
ATOM 2594 O O . LYS A 1 344 ? 22.803 1.473 -21.125 1.00 84.56 344 LYS A O 1
ATOM 2599 N N . GLN A 1 345 ? 23.919 3.435 -20.959 1.00 83.06 345 GLN A N 1
ATOM 2600 C CA . GLN A 1 345 ? 23.315 4.100 -22.110 1.00 83.06 345 GLN A CA 1
ATOM 2601 C C . GLN A 1 345 ? 24.364 4.371 -23.192 1.00 83.06 345 GLN A C 1
ATOM 2603 O O . GLN A 1 345 ? 25.548 4.540 -22.884 1.00 83.06 345 GLN A O 1
ATOM 2608 N N . ALA A 1 346 ? 23.945 4.413 -24.461 1.00 79.25 346 ALA A N 1
ATOM 2609 C CA . ALA A 1 346 ? 24.852 4.681 -25.586 1.00 79.25 346 ALA A CA 1
ATOM 2610 C C . ALA A 1 346 ? 25.552 6.050 -25.475 1.00 79.25 346 ALA A C 1
ATOM 2612 O O . ALA A 1 346 ? 26.701 6.206 -25.883 1.00 79.25 346 ALA A O 1
ATOM 2613 N N . THR A 1 347 ? 24.865 7.037 -24.900 1.00 82.94 347 THR A N 1
ATOM 2614 C CA . THR A 1 347 ? 25.398 8.357 -24.544 1.00 82.94 347 THR A CA 1
ATOM 2615 C C . THR A 1 347 ? 24.992 8.663 -23.108 1.00 82.94 347 THR A C 1
ATOM 2617 O O . THR A 1 347 ? 23.874 8.344 -22.713 1.00 82.94 347 THR A O 1
ATOM 2620 N N . ILE A 1 348 ? 25.872 9.287 -22.318 1.00 83.06 348 ILE A N 1
ATOM 2621 C CA . ILE A 1 348 ? 25.489 9.786 -20.991 1.00 83.06 348 ILE A CA 1
ATOM 2622 C C . ILE A 1 348 ? 24.503 10.934 -21.195 1.00 83.06 348 ILE A C 1
ATOM 2624 O O . ILE A 1 348 ? 24.869 11.986 -21.721 1.00 83.06 348 ILE A O 1
ATOM 2628 N N . THR A 1 349 ? 23.255 10.727 -20.790 1.00 84.75 349 THR A N 1
ATOM 2629 C CA . THR A 1 349 ? 22.192 11.725 -20.901 1.00 84.75 349 THR A CA 1
ATOM 2630 C C . THR A 1 349 ? 21.326 11.731 -19.644 1.00 84.75 349 THR A C 1
ATOM 2632 O O . THR A 1 349 ? 21.394 10.823 -18.820 1.00 84.75 349 THR A O 1
ATOM 2635 N N . ASN A 1 350 ? 20.474 12.748 -19.523 1.00 80.25 350 ASN A N 1
ATOM 2636 C CA . ASN A 1 350 ? 19.414 12.779 -18.514 1.00 80.25 350 ASN A CA 1
ATOM 2637 C C . ASN A 1 350 ? 18.101 12.163 -19.032 1.00 80.25 350 ASN A C 1
ATOM 2639 O O . ASN A 1 350 ? 17.061 12.328 -18.399 1.00 80.25 350 ASN A O 1
ATOM 2643 N N . GLN A 1 351 ? 18.123 11.514 -20.201 1.00 85.56 351 GLN A N 1
ATOM 2644 C CA . GLN A 1 351 ? 16.942 10.867 -20.759 1.00 85.56 351 GLN A CA 1
ATOM 2645 C C . GLN A 1 351 ? 16.752 9.475 -20.138 1.00 85.56 351 GLN A C 1
ATOM 2647 O O . GLN A 1 351 ? 17.741 8.797 -19.827 1.00 85.56 351 GLN A O 1
ATOM 2652 N N . PRO A 1 352 ? 15.498 9.024 -19.959 1.00 85.19 352 PRO A N 1
ATOM 2653 C CA . PRO A 1 352 ? 15.220 7.646 -19.574 1.00 85.19 352 PRO A CA 1
ATOM 2654 C C . PRO A 1 352 ? 15.865 6.654 -20.556 1.00 85.19 352 PRO A C 1
ATOM 2656 O O . PRO A 1 352 ? 15.936 6.963 -21.748 1.00 85.19 352 PRO A O 1
ATOM 2659 N N . PRO A 1 353 ? 16.303 5.465 -20.095 1.00 86.25 353 PRO A N 1
ATOM 2660 C CA . PRO A 1 353 ? 16.792 4.413 -20.978 1.00 86.25 353 PRO A CA 1
ATOM 2661 C C . PRO A 1 353 ? 15.785 4.099 -22.088 1.00 86.25 353 PRO A C 1
ATOM 2663 O O . PRO A 1 353 ? 14.614 3.809 -21.825 1.00 86.25 353 PRO A O 1
ATOM 2666 N N . GLY A 1 354 ? 16.256 4.179 -23.328 1.00 83.69 354 GLY A N 1
ATOM 2667 C CA . GLY A 1 354 ? 15.514 3.791 -24.514 1.00 83.69 354 GLY A CA 1
ATOM 2668 C C . GLY A 1 354 ? 15.595 2.289 -24.764 1.00 83.69 354 GLY A C 1
ATOM 2669 O O . GLY A 1 354 ? 16.224 1.537 -24.021 1.00 83.69 354 GLY A O 1
ATOM 2670 N N . ARG A 1 355 ? 14.972 1.848 -25.862 1.00 77.50 355 ARG A N 1
ATOM 2671 C CA . ARG A 1 355 ? 14.987 0.436 -26.264 1.00 77.50 355 ARG A CA 1
ATOM 2672 C C . ARG A 1 355 ? 16.409 -0.102 -26.410 1.00 77.50 355 ARG A C 1
ATOM 2674 O O . ARG A 1 355 ? 16.647 -1.226 -26.000 1.00 77.50 355 ARG A O 1
ATOM 2681 N N . ASP A 1 356 ? 17.321 0.694 -26.965 1.00 80.12 356 ASP A N 1
ATOM 2682 C CA . ASP A 1 356 ? 18.687 0.270 -27.297 1.00 80.12 356 ASP A CA 1
ATOM 2683 C C . ASP A 1 356 ? 19.674 0.311 -26.114 1.00 80.12 356 ASP A C 1
ATOM 2685 O O . ASP A 1 356 ? 20.847 -0.040 -26.267 1.00 80.12 356 ASP A O 1
ATOM 2689 N N . ASP A 1 357 ? 19.202 0.696 -24.927 1.00 85.56 357 ASP A N 1
ATOM 2690 C CA . ASP A 1 357 ? 20.008 0.764 -23.711 1.00 85.56 357 ASP A CA 1
ATOM 2691 C C . ASP A 1 357 ? 19.952 -0.547 -22.902 1.00 85.56 357 ASP A C 1
ATOM 2693 O O . ASP A 1 357 ? 19.287 -1.521 -23.259 1.00 85.56 357 ASP A O 1
ATOM 2697 N N . SER A 1 358 ? 20.713 -0.618 -21.807 1.00 86.56 358 SER A N 1
ATOM 2698 C CA . SER A 1 358 ? 20.770 -1.795 -20.924 1.00 86.56 358 SER A CA 1
ATOM 2699 C C . SER A 1 358 ? 20.623 -1.374 -19.458 1.00 86.56 358 SER A C 1
ATOM 2701 O O . SER A 1 358 ? 21.626 -1.309 -18.735 1.00 86.56 358 SER A O 1
ATOM 2703 N N . PRO A 1 359 ? 19.395 -1.031 -19.019 1.00 90.25 359 PRO A N 1
ATOM 2704 C CA . PRO A 1 359 ? 19.139 -0.657 -17.636 1.00 90.25 359 PRO A CA 1
ATOM 2705 C C . PRO A 1 359 ? 19.279 -1.855 -16.697 1.00 90.25 359 PRO A C 1
ATOM 2707 O O . PRO A 1 359 ? 18.903 -2.977 -17.037 1.00 90.25 359 PRO A O 1
ATOM 2710 N N . ASN A 1 360 ? 19.781 -1.600 -15.487 1.00 89.88 360 ASN A N 1
ATOM 2711 C CA . ASN A 1 360 ? 19.871 -2.634 -14.458 1.00 89.88 360 ASN A CA 1
ATOM 2712 C C . ASN A 1 360 ? 18.505 -2.900 -13.820 1.00 89.88 360 ASN A C 1
ATOM 2714 O O . ASN A 1 360 ? 18.188 -4.051 -13.557 1.00 89.88 360 ASN A O 1
ATOM 2718 N N . ALA A 1 361 ? 17.725 -1.849 -13.549 1.00 92.50 361 ALA A N 1
ATOM 2719 C CA . ALA A 1 361 ? 16.378 -1.916 -12.972 1.00 92.50 361 ALA A CA 1
ATOM 2720 C C . ALA A 1 361 ? 15.719 -0.526 -13.033 1.00 92.50 361 ALA A C 1
ATOM 2722 O O . ALA A 1 361 ? 15.422 0.088 -12.011 1.00 92.50 361 ALA A O 1
ATOM 2723 N N . HIS A 1 362 ? 15.557 0.022 -14.236 1.00 93.94 362 HIS A N 1
ATOM 2724 C CA . HIS A 1 362 ? 14.998 1.363 -14.408 1.00 93.94 362 HIS A CA 1
ATOM 2725 C C . HIS A 1 362 ? 13.521 1.380 -14.004 1.00 93.94 362 HIS A C 1
ATOM 2727 O O . HIS A 1 362 ? 12.742 0.629 -14.582 1.00 93.94 362 HIS A O 1
ATOM 2733 N N . ALA A 1 363 ? 13.122 2.241 -13.066 1.00 94.94 363 ALA A N 1
ATOM 2734 C CA . ALA A 1 363 ? 11.725 2.402 -12.669 1.00 94.94 363 ALA A CA 1
ATOM 2735 C C . ALA A 1 363 ? 11.069 3.562 -13.438 1.00 94.94 363 ALA A C 1
ATOM 2737 O O . ALA A 1 363 ? 11.248 4.701 -13.011 1.00 94.94 363 ALA A O 1
ATOM 2738 N N . PRO A 1 364 ? 10.347 3.336 -14.556 1.00 93.19 364 PRO A N 1
ATOM 2739 C CA . PRO A 1 364 ? 9.688 4.413 -15.304 1.00 93.19 364 PRO A CA 1
ATOM 2740 C C . PRO A 1 364 ? 8.379 4.900 -14.678 1.00 93.19 364 PRO A C 1
ATOM 2742 O O . PRO A 1 364 ? 7.907 5.987 -15.004 1.00 93.19 364 PRO A O 1
ATOM 2745 N N . PHE A 1 365 ? 7.722 4.061 -13.874 1.00 94.25 365 PHE A N 1
ATOM 2746 C CA . PHE A 1 365 ? 6.326 4.266 -13.514 1.00 94.25 365 PHE A CA 1
ATOM 2747 C C . PHE A 1 365 ? 5.985 3.628 -12.172 1.00 94.25 365 PHE A C 1
ATOM 2749 O O . PHE A 1 365 ? 6.411 2.514 -11.865 1.00 94.25 365 PHE A O 1
ATOM 2756 N N . MET A 1 366 ? 5.163 4.337 -11.407 1.00 95.12 366 MET A N 1
ATOM 2757 C CA . MET A 1 366 ? 4.486 3.844 -10.222 1.00 95.12 366 MET A CA 1
ATOM 2758 C C . MET A 1 366 ? 3.053 4.377 -10.212 1.00 95.12 366 MET A C 1
ATOM 2760 O O . MET A 1 366 ? 2.827 5.545 -10.530 1.00 95.12 366 MET A O 1
ATOM 2764 N N . SER A 1 367 ? 2.1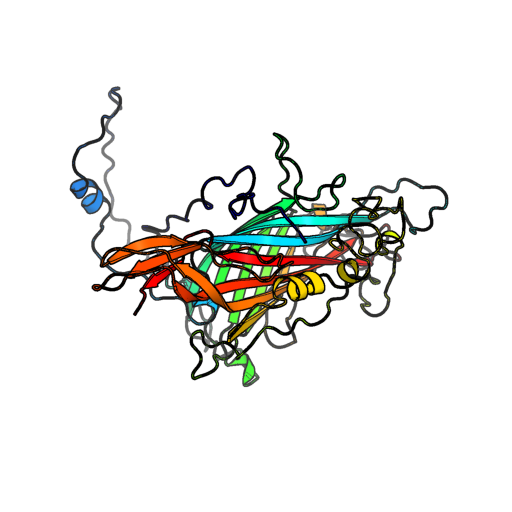04 3.538 -9.804 1.00 95.75 367 SER A N 1
ATOM 2765 C CA . SER A 1 367 ? 0.763 3.950 -9.384 1.00 95.75 367 SER A CA 1
ATOM 2766 C C . SER A 1 367 ? 0.435 3.362 -8.016 1.00 95.75 367 SER A C 1
ATOM 2768 O O . SER A 1 367 ? 0.914 2.288 -7.653 1.00 95.75 367 SER A O 1
ATOM 2770 N N . SER A 1 368 ? -0.373 4.067 -7.231 1.00 96.00 368 SER A N 1
ATOM 2771 C CA . SER A 1 368 ? -0.872 3.565 -5.956 1.00 96.00 368 SER A CA 1
ATOM 2772 C C . SER A 1 368 ? -2.304 4.005 -5.729 1.00 96.00 368 SER A C 1
ATOM 2774 O O . SER A 1 368 ? -2.624 5.189 -5.841 1.00 96.00 368 SER A O 1
ATOM 2776 N N . ARG A 1 369 ? -3.158 3.042 -5.395 1.00 97.38 369 ARG A N 1
ATOM 2777 C CA . ARG A 1 369 ? -4.545 3.266 -5.015 1.00 97.38 369 ARG A CA 1
ATOM 2778 C C . ARG A 1 369 ? -4.704 3.029 -3.525 1.00 97.38 369 ARG A C 1
ATOM 2780 O O . ARG A 1 369 ? -4.231 2.017 -3.015 1.00 97.38 369 ARG A O 1
ATOM 2787 N N . PHE A 1 370 ? -5.369 3.963 -2.859 1.00 97.94 370 PHE A N 1
ATOM 2788 C CA . PHE A 1 370 ? -5.668 3.917 -1.434 1.00 97.94 370 PHE A CA 1
ATOM 2789 C C . PHE A 1 370 ? -7.168 3.775 -1.218 1.00 97.94 370 PHE A C 1
ATOM 2791 O O . PHE A 1 370 ? -7.968 4.372 -1.946 1.00 97.94 370 PHE A O 1
ATOM 2798 N N . TRP A 1 371 ? -7.521 3.031 -0.175 1.00 98.19 371 TRP A N 1
ATOM 2799 C CA . TRP A 1 371 ? -8.863 2.932 0.375 1.00 98.19 371 TRP A CA 1
ATOM 2800 C C . TRP A 1 371 ? -8.807 3.247 1.869 1.00 98.19 371 TRP A C 1
ATOM 2802 O O . TRP A 1 371 ? -7.970 2.702 2.584 1.00 98.19 371 TRP A O 1
ATOM 2812 N N . ILE A 1 372 ? -9.662 4.160 2.327 1.00 97.50 372 ILE A N 1
ATOM 2813 C CA . ILE A 1 372 ? -9.802 4.523 3.741 1.00 97.50 372 ILE A CA 1
ATOM 2814 C C . ILE A 1 372 ? -11.220 4.166 4.152 1.00 97.50 372 ILE A C 1
ATOM 2816 O O . ILE A 1 372 ? -12.178 4.697 3.589 1.00 97.50 372 ILE A O 1
ATOM 2820 N N . GLU A 1 373 ? -11.342 3.256 5.105 1.00 96.44 373 GLU A N 1
ATOM 2821 C CA . GLU A 1 373 ? -12.586 2.549 5.382 1.00 96.44 373 GLU A CA 1
ATOM 2822 C C . GLU A 1 373 ? -13.049 2.788 6.817 1.00 96.44 373 GLU A C 1
ATOM 2824 O O . GLU A 1 373 ? -12.243 2.791 7.750 1.00 96.44 373 GLU A O 1
ATOM 2829 N N . THR A 1 374 ? -14.363 2.939 6.995 1.00 95.75 374 THR A N 1
ATOM 2830 C CA . THR A 1 374 ? -15.011 2.811 8.306 1.00 95.75 374 THR A CA 1
ATOM 2831 C C . THR A 1 374 ? -15.527 1.390 8.461 1.00 95.75 374 THR A C 1
ATOM 2833 O O . THR A 1 374 ? -16.407 0.966 7.712 1.00 95.75 374 THR A O 1
ATOM 2836 N N . VAL A 1 375 ? -15.006 0.681 9.458 1.00 94.50 375 VAL A N 1
ATOM 2837 C CA . VAL A 1 375 ? -15.380 -0.696 9.793 1.00 94.50 375 VAL A CA 1
ATOM 2838 C C . VAL A 1 375 ? -16.129 -0.710 11.124 1.00 94.50 375 VAL A C 1
ATOM 2840 O O . VAL A 1 375 ? -15.681 -0.103 12.098 1.00 94.50 375 VAL A O 1
ATOM 2843 N N . GLN A 1 376 ? -17.255 -1.413 11.186 1.00 95.38 376 GLN A N 1
ATOM 2844 C CA . GLN A 1 376 ? -18.001 -1.644 12.418 1.00 95.38 376 GLN A CA 1
ATOM 2845 C C . GLN A 1 376 ? -17.466 -2.884 13.126 1.00 95.38 376 GLN A C 1
ATOM 2847 O O . GLN A 1 376 ? -17.561 -4.012 12.639 1.00 95.38 376 GLN A O 1
ATOM 2852 N N . TYR A 1 377 ? -16.912 -2.677 14.315 1.00 93.25 377 TYR A N 1
ATOM 2853 C CA . TYR A 1 377 ? -16.326 -3.737 15.115 1.00 93.25 377 TYR A CA 1
ATOM 2854 C C . TYR A 1 377 ? -17.220 -4.125 16.286 1.00 93.25 377 TYR A C 1
ATOM 2856 O O . TYR A 1 377 ? -17.735 -3.269 17.003 1.00 93.25 377 TYR A O 1
ATOM 2864 N N . ARG A 1 378 ? -17.344 -5.429 16.547 1.00 94.69 378 ARG A N 1
ATOM 2865 C CA . ARG A 1 378 ? -18.012 -5.936 17.753 1.00 94.69 378 ARG A CA 1
ATOM 2866 C C . ARG A 1 378 ? -17.004 -6.041 18.892 1.00 94.69 378 ARG A C 1
ATOM 2868 O O . ARG A 1 378 ? -16.046 -6.809 18.802 1.00 94.69 378 ARG A O 1
ATOM 2875 N N . VAL A 1 379 ? -17.234 -5.291 19.966 1.00 94.69 379 VAL A N 1
ATOM 2876 C CA . VAL A 1 379 ? -16.368 -5.259 21.152 1.00 94.69 379 VAL A CA 1
ATOM 2877 C C . VAL A 1 379 ? -17.157 -5.739 22.363 1.00 94.69 379 VAL A C 1
ATOM 2879 O O . VAL A 1 379 ? -18.230 -5.216 22.661 1.00 94.69 379 VAL A O 1
ATOM 2882 N N . THR A 1 380 ? -16.628 -6.738 23.066 1.00 96.38 380 THR A N 1
ATOM 2883 C CA . THR A 1 380 ? -17.213 -7.240 24.315 1.00 96.38 380 THR A CA 1
ATOM 2884 C C . THR A 1 380 ? -16.640 -6.457 25.489 1.00 96.38 380 THR A C 1
ATOM 2886 O O . THR A 1 380 ? -15.444 -6.522 25.763 1.00 96.38 380 THR A O 1
ATOM 2889 N N . VAL A 1 381 ? -17.503 -5.712 26.175 1.00 97.19 381 VAL A N 1
ATOM 2890 C CA . VAL A 1 381 ? -17.162 -4.812 27.277 1.00 97.19 381 VAL A CA 1
ATOM 2891 C C . VAL A 1 381 ? -17.568 -5.465 28.599 1.00 97.19 381 VAL A C 1
ATOM 2893 O O . VAL A 1 381 ? -18.729 -5.865 28.732 1.00 97.19 381 VAL A O 1
ATOM 2896 N N . PRO A 1 382 ? -16.651 -5.610 29.575 1.00 97.44 382 PRO A N 1
ATOM 2897 C CA . PRO A 1 382 ? -16.984 -6.146 30.891 1.00 97.44 382 PRO A CA 1
ATOM 2898 C C . PRO A 1 382 ? -17.843 -5.160 31.695 1.00 97.44 382 PRO A C 1
ATOM 2900 O O . PRO A 1 382 ? -18.150 -4.056 31.250 1.00 97.44 382 PRO A O 1
ATOM 2903 N N . LYS A 1 383 ? -18.225 -5.551 32.914 1.00 97.44 383 LYS A N 1
ATOM 2904 C CA . LYS A 1 383 ? -18.768 -4.595 33.882 1.00 97.44 383 LYS A CA 1
ATOM 2905 C C . LYS A 1 383 ? -17.725 -3.497 34.135 1.00 97.44 383 LYS A C 1
ATOM 2907 O O . LYS A 1 383 ? -16.585 -3.828 34.447 1.00 97.44 383 LYS A O 1
ATOM 2912 N N . LEU A 1 384 ? -18.132 -2.234 34.040 1.00 97.00 384 LEU A N 1
ATOM 2913 C CA . LEU A 1 384 ? -17.281 -1.058 34.254 1.00 97.00 384 LEU A CA 1
ATOM 2914 C C . LEU A 1 384 ? -17.960 -0.074 35.204 1.00 97.00 384 LEU A C 1
ATOM 2916 O O . LEU A 1 384 ? -19.184 0.089 35.175 1.00 97.00 384 LEU A O 1
ATOM 2920 N N . ALA A 1 385 ? -17.173 0.598 36.036 1.00 97.31 385 ALA A N 1
ATOM 2921 C CA . ALA A 1 385 ? -17.640 1.717 36.837 1.00 97.31 385 ALA A CA 1
ATOM 2922 C C . ALA A 1 385 ? -17.944 2.946 35.960 1.00 97.31 385 ALA A C 1
ATOM 2924 O O . ALA A 1 385 ? -17.600 3.012 34.779 1.00 97.31 385 ALA A O 1
ATOM 2925 N N . ALA A 1 386 ? -18.620 3.934 36.545 1.00 97.12 386 ALA A N 1
ATOM 2926 C CA . ALA A 1 386 ? -18.931 5.191 35.874 1.00 97.12 386 ALA A CA 1
ATOM 2927 C C . ALA A 1 386 ? -17.663 5.888 35.356 1.00 97.12 386 ALA A C 1
ATOM 2929 O O . ALA A 1 386 ? -16.718 6.087 36.119 1.00 97.12 386 ALA A O 1
ATOM 2930 N N . ASN A 1 387 ? -17.673 6.293 34.080 1.00 94.94 387 ASN A N 1
ATOM 2931 C CA . ASN A 1 387 ? -16.564 6.976 33.394 1.00 94.94 387 ASN A CA 1
ATOM 2932 C C . ASN A 1 387 ? -15.224 6.212 33.378 1.00 94.94 387 ASN A C 1
ATOM 2934 O O . ASN A 1 387 ? -14.187 6.800 33.078 1.00 94.94 387 ASN A O 1
ATOM 2938 N N . GLU A 1 388 ? -15.221 4.917 33.699 1.00 96.75 388 GLU A N 1
ATOM 2939 C CA . GLU A 1 388 ? -14.027 4.081 33.605 1.00 96.75 388 GLU A CA 1
ATOM 2940 C C . GLU A 1 388 ? -13.654 3.845 32.136 1.00 96.75 388 GLU A C 1
ATOM 2942 O O . GLU A 1 388 ? -14.523 3.555 31.308 1.00 96.75 388 GLU A O 1
ATOM 2947 N N . THR A 1 389 ? -12.359 3.939 31.823 1.00 96.62 389 THR A N 1
ATOM 2948 C CA . THR A 1 389 ? -11.810 3.632 30.499 1.00 96.62 389 THR A CA 1
ATOM 2949 C C . THR A 1 389 ? -10.982 2.356 30.538 1.00 96.62 389 THR A C 1
ATOM 2951 O O . THR A 1 389 ? -10.060 2.230 31.342 1.00 96.62 389 THR A O 1
ATOM 2954 N N . ILE A 1 390 ? -11.251 1.442 29.608 1.00 94.94 390 ILE A N 1
ATOM 2955 C CA . ILE A 1 390 ? -10.502 0.197 29.427 1.00 94.94 390 ILE A CA 1
ATOM 2956 C C . ILE A 1 390 ? -10.065 0.034 27.971 1.00 94.94 390 ILE A C 1
ATOM 2958 O O . ILE A 1 390 ? -10.752 0.465 27.043 1.00 94.94 390 ILE A O 1
ATOM 2962 N N . LEU A 1 391 ? -8.917 -0.610 27.760 1.00 92.75 391 LEU A N 1
ATOM 2963 C CA . LEU A 1 391 ? -8.458 -0.967 26.425 1.00 92.75 391 LEU A CA 1
ATOM 2964 C C . LEU A 1 391 ? -9.002 -2.336 26.017 1.00 92.75 391 LEU A C 1
ATOM 2966 O O . LEU A 1 391 ? -8.734 -3.334 26.683 1.00 92.75 391 LEU A O 1
ATOM 2970 N N . LEU A 1 392 ? -9.723 -2.393 24.901 1.00 90.06 392 LEU A N 1
ATOM 2971 C CA . LEU A 1 392 ? -10.340 -3.615 24.392 1.00 90.06 392 LEU A CA 1
ATOM 2972 C C . LEU A 1 392 ? -10.008 -3.829 22.918 1.00 90.06 392 LEU A C 1
ATOM 2974 O O . LEU A 1 392 ? -9.745 -2.886 22.170 1.00 90.06 392 LEU A O 1
ATOM 2978 N N . ARG A 1 393 ? -10.034 -5.093 22.501 1.00 89.62 393 ARG A N 1
ATOM 2979 C CA . ARG A 1 393 ? -9.928 -5.497 21.099 1.00 89.62 393 ARG A CA 1
ATOM 2980 C C . ARG A 1 393 ? -11.267 -6.051 20.624 1.00 89.62 393 ARG A C 1
ATOM 2982 O O . ARG A 1 393 ? -12.003 -6.638 21.424 1.00 89.62 393 ARG A O 1
ATOM 2989 N N . PRO A 1 394 ? -11.600 -5.866 19.345 1.00 90.19 394 PRO A N 1
ATOM 2990 C CA . PRO A 1 394 ? -12.800 -6.445 18.786 1.00 90.19 394 PRO A CA 1
ATOM 2991 C C . PRO A 1 394 ? -12.648 -7.946 18.553 1.00 90.19 394 PRO A C 1
ATOM 2993 O O . PRO A 1 394 ? -11.545 -8.472 18.415 1.00 90.19 394 PRO A O 1
ATOM 2996 N N . THR A 1 395 ? -13.784 -8.631 18.480 1.00 86.56 395 THR A N 1
ATOM 2997 C CA . THR A 1 395 ? -13.841 -10.007 17.982 1.00 86.56 395 THR A CA 1
ATOM 2998 C C . THR A 1 395 ? -13.940 -9.965 16.462 1.00 86.56 395 THR A C 1
ATOM 3000 O O . THR A 1 395 ? -14.861 -9.345 15.927 1.00 86.56 395 THR A O 1
ATOM 3003 N N . LEU A 1 396 ? -12.999 -10.608 15.773 1.00 84.50 396 LEU A N 1
ATOM 3004 C CA . LEU A 1 396 ? -13.039 -10.747 14.320 1.00 84.50 396 LEU A CA 1
ATOM 3005 C C . LEU A 1 396 ? -13.808 -12.013 13.904 1.00 84.50 396 LEU A C 1
ATOM 3007 O O . LEU A 1 396 ? -13.887 -12.959 14.693 1.00 84.50 396 LEU A O 1
ATOM 3011 N N . PRO A 1 397 ? -14.366 -12.053 12.678 1.00 82.69 397 PRO A N 1
ATOM 3012 C CA . PRO A 1 397 ? -14.931 -13.275 12.114 1.00 82.69 397 PRO A CA 1
ATOM 3013 C C . PRO A 1 397 ? -13.932 -14.440 12.147 1.00 82.69 397 PRO A C 1
ATOM 3015 O O . PRO A 1 397 ? -12.723 -14.239 12.010 1.00 82.69 397 PRO A O 1
ATOM 3018 N N . GLU A 1 398 ? -14.433 -15.666 12.297 1.00 79.38 398 GLU A N 1
ATOM 3019 C CA . GLU A 1 398 ? -13.592 -16.863 12.240 1.00 79.38 398 GLU A CA 1
ATOM 3020 C C . GLU A 1 398 ? -12.828 -16.925 10.908 1.00 79.38 398 GLU A C 1
ATOM 3022 O O . GLU A 1 398 ? -13.383 -16.668 9.839 1.00 79.38 398 GLU A O 1
ATOM 3027 N N . GLY A 1 399 ? -11.530 -17.228 10.977 1.00 72.12 399 GLY A N 1
ATOM 3028 C CA . GLY A 1 399 ? -10.656 -17.244 9.804 1.00 72.12 399 GLY A CA 1
ATOM 3029 C C . GLY A 1 399 ? -10.265 -15.861 9.273 1.00 72.12 399 GLY A C 1
ATOM 3030 O O . GLY A 1 399 ? -9.548 -15.797 8.275 1.00 72.12 399 GLY A O 1
ATOM 3031 N N . SER A 1 400 ? -10.681 -14.765 9.924 1.00 75.81 400 SER A N 1
ATOM 3032 C CA . SER A 1 400 ? -10.234 -13.421 9.556 1.00 75.81 400 SER A CA 1
ATOM 3033 C C . SER A 1 400 ? -8.723 -13.285 9.714 1.00 75.81 400 SER A C 1
ATOM 3035 O O . SER A 1 400 ? -8.119 -13.747 10.684 1.00 75.81 400 SER A O 1
ATOM 3037 N N . THR A 1 401 ? -8.113 -12.614 8.745 1.00 71.06 401 THR A N 1
ATOM 3038 C CA . THR A 1 401 ? -6.686 -12.276 8.744 1.00 71.06 401 THR A CA 1
ATOM 3039 C C . THR A 1 401 ? -6.465 -10.772 8.720 1.00 71.06 401 THR A C 1
ATOM 3041 O O . THR A 1 401 ? -5.357 -10.314 8.435 1.00 71.06 401 THR A O 1
ATOM 3044 N N . ALA A 1 402 ? -7.528 -10.009 8.984 1.00 76.50 402 ALA A N 1
ATOM 3045 C CA . ALA A 1 402 ? -7.461 -8.570 9.107 1.00 76.50 402 ALA A CA 1
ATOM 3046 C C . ALA A 1 402 ? -6.565 -8.202 10.300 1.00 76.50 402 ALA A C 1
ATOM 3048 O O . ALA A 1 402 ? -6.649 -8.834 11.362 1.00 76.50 402 ALA A O 1
ATOM 3049 N N . PRO A 1 403 ? -5.718 -7.172 10.175 1.00 85.25 403 PRO A N 1
ATOM 3050 C CA . PRO A 1 403 ? -5.101 -6.589 11.354 1.00 85.25 403 PRO A CA 1
ATOM 3051 C C . PRO A 1 403 ? -6.193 -6.064 12.303 1.00 85.25 403 PRO A C 1
ATOM 3053 O O . PRO A 1 403 ? -7.243 -5.590 11.879 1.00 85.25 403 PRO A O 1
ATOM 3056 N N . THR A 1 404 ? -5.962 -6.174 13.610 1.00 84.06 404 THR A N 1
ATOM 3057 C CA . THR A 1 404 ? -6.979 -5.865 14.624 1.00 84.06 404 THR A CA 1
ATOM 3058 C C . THR A 1 404 ? -6.659 -4.548 15.337 1.00 84.06 404 THR A C 1
ATOM 3060 O O . THR A 1 404 ? -5.604 -4.463 15.979 1.00 84.06 404 THR A O 1
ATOM 3063 N N . PRO A 1 405 ? -7.541 -3.530 15.292 1.00 87.75 405 PRO A N 1
ATOM 3064 C CA . PRO A 1 405 ? -7.329 -2.301 16.047 1.00 87.75 405 PRO A CA 1
ATOM 3065 C C . PRO A 1 405 ? -7.511 -2.537 17.552 1.00 87.75 405 PRO A C 1
ATOM 3067 O O . PRO A 1 405 ? -8.026 -3.563 18.002 1.00 87.75 405 PRO A O 1
ATOM 3070 N N . GLN A 1 406 ? -7.107 -1.552 18.344 1.00 87.12 406 GLN A N 1
ATOM 3071 C CA . GLN A 1 406 ? -7.415 -1.477 19.768 1.00 87.12 406 GLN A CA 1
ATOM 3072 C C . GLN A 1 406 ? -8.305 -0.261 20.016 1.00 87.12 406 GLN A C 1
ATOM 3074 O O . GLN A 1 406 ? -8.157 0.765 19.353 1.00 87.12 406 GLN A O 1
ATOM 3079 N N . PHE A 1 407 ? -9.210 -0.362 20.981 1.00 87.69 407 PHE A N 1
ATOM 3080 C CA . PHE A 1 407 ? -10.115 0.715 21.360 1.00 87.69 407 PHE A CA 1
ATOM 3081 C C . PHE A 1 407 ? -9.927 1.082 22.826 1.00 87.69 407 PHE A C 1
ATOM 3083 O O . PHE A 1 407 ? -9.793 0.196 23.666 1.00 87.69 407 PHE A O 1
ATOM 3090 N N . ALA A 1 408 ? -9.943 2.377 23.129 1.00 93.50 408 ALA A N 1
ATOM 3091 C CA . ALA A 1 408 ? -10.082 2.889 24.486 1.00 93.50 408 ALA A CA 1
ATOM 3092 C C . ALA A 1 408 ? -11.568 3.166 24.740 1.00 93.50 408 ALA A C 1
ATOM 3094 O O . ALA A 1 408 ? -12.095 4.193 24.314 1.00 93.50 408 ALA A O 1
ATOM 3095 N N . ILE A 1 409 ? -12.247 2.206 25.369 1.00 95.50 409 ILE A N 1
ATOM 3096 C CA . ILE A 1 409 ? -13.686 2.246 25.625 1.00 95.50 409 ILE A CA 1
ATOM 3097 C C . ILE A 1 409 ? -13.939 2.915 26.967 1.00 95.50 409 ILE A C 1
ATOM 3099 O O . ILE A 1 409 ? -13.504 2.398 27.993 1.00 95.50 409 ILE A O 1
ATOM 3103 N N . THR A 1 410 ? -14.682 4.018 26.957 1.00 96.94 410 THR A N 1
ATOM 3104 C CA . THR A 1 410 ? -15.075 4.747 28.164 1.00 96.94 410 THR A CA 1
ATOM 3105 C C . THR A 1 410 ? -16.553 4.526 28.466 1.00 96.94 410 THR A C 1
ATOM 3107 O O . THR A 1 410 ? -17.422 4.752 27.618 1.00 96.94 410 THR A O 1
ATOM 3110 N N . ALA A 1 411 ? -16.830 4.068 29.686 1.00 97.12 411 ALA A N 1
ATOM 3111 C CA . ALA A 1 411 ? -18.173 3.838 30.198 1.00 97.12 411 ALA A CA 1
ATOM 3112 C C . ALA A 1 411 ? -18.958 5.156 30.356 1.00 97.12 411 ALA A C 1
ATOM 3114 O O . ALA A 1 411 ? -18.359 6.209 30.598 1.00 97.12 411 ALA A O 1
ATOM 3115 N N . PRO A 1 412 ? -20.300 5.123 30.273 1.00 96.38 412 PRO A N 1
ATOM 3116 C CA . PRO A 1 412 ? -21.115 6.295 30.568 1.00 96.38 412 PRO A CA 1
ATOM 3117 C C . PRO A 1 412 ? -21.055 6.626 32.070 1.00 96.38 412 PRO A C 1
ATOM 3119 O O . PRO A 1 412 ? -20.565 5.839 32.886 1.00 96.38 412 PRO A O 1
ATOM 3122 N N . GLY A 1 413 ? -21.617 7.769 32.471 1.00 95.94 413 GLY A N 1
ATOM 3123 C CA . GLY A 1 413 ? -21.672 8.185 33.881 1.00 95.94 413 GLY A CA 1
ATOM 3124 C C . GLY A 1 413 ? -22.463 7.239 34.800 1.00 95.94 413 GLY A C 1
ATOM 3125 O O . GLY A 1 413 ? -22.358 7.332 36.017 1.00 95.94 413 GLY A O 1
ATOM 3126 N N . THR A 1 414 ? -23.234 6.311 34.235 1.00 95.88 414 THR A N 1
ATOM 3127 C CA . THR A 1 414 ? -23.957 5.248 34.952 1.00 95.88 414 THR A CA 1
ATOM 3128 C C . THR A 1 414 ? -23.161 3.944 35.081 1.00 95.88 414 THR A C 1
ATOM 3130 O O . THR A 1 414 ? -23.596 3.033 35.786 1.00 95.88 414 THR A O 1
ATOM 3133 N N . GLY A 1 415 ? -21.997 3.845 34.433 1.00 96.12 415 GLY A N 1
ATOM 3134 C CA . GLY A 1 415 ? -21.224 2.611 34.314 1.00 96.12 415 GLY A CA 1
ATOM 3135 C C . GLY A 1 415 ? -21.839 1.603 33.337 1.00 96.12 415 GLY A C 1
ATOM 3136 O O . GLY A 1 415 ? -22.892 1.826 32.742 1.00 96.12 415 GLY A O 1
ATOM 3137 N N . VAL A 1 416 ? -21.166 0.465 33.175 1.00 97.25 416 VAL A N 1
ATOM 3138 C CA . VAL A 1 416 ? -21.656 -0.693 32.415 1.00 97.25 416 VAL A CA 1
ATOM 3139 C C . VAL A 1 416 ? -22.000 -1.786 33.430 1.00 97.25 416 VAL A C 1
ATOM 3141 O O . VAL A 1 416 ? -21.089 -2.335 34.047 1.00 97.25 416 VAL A O 1
ATOM 3144 N N . PRO A 1 417 ? -23.285 -2.110 33.667 1.00 96.50 417 PRO A N 1
ATOM 3145 C CA . PRO A 1 417 ? -23.680 -2.942 34.807 1.00 96.50 417 PRO A CA 1
ATOM 3146 C C . PRO A 1 417 ? -23.320 -4.429 34.651 1.00 96.50 417 PRO A C 1
ATOM 3148 O O . PRO A 1 417 ? -23.169 -5.126 35.656 1.00 96.50 417 PRO A O 1
ATOM 3151 N N . ALA A 1 418 ? -23.176 -4.915 33.416 1.00 96.38 418 ALA A N 1
ATOM 3152 C CA . ALA A 1 418 ? -22.880 -6.307 33.089 1.00 96.38 418 ALA A CA 1
ATOM 3153 C C . ALA A 1 418 ? -22.163 -6.425 31.735 1.00 96.38 418 ALA A C 1
ATOM 3155 O O . ALA A 1 418 ? -22.184 -5.494 30.929 1.00 96.38 418 ALA A O 1
ATOM 3156 N N . LEU A 1 419 ? -21.568 -7.595 31.480 1.00 96.88 419 LEU A N 1
ATOM 3157 C CA . LEU A 1 419 ? -20.918 -7.925 30.210 1.00 96.88 419 LEU A CA 1
ATOM 3158 C C . LEU A 1 419 ? -21.860 -7.644 29.028 1.00 96.88 419 LEU A C 1
ATOM 3160 O O . LEU A 1 419 ? -22.951 -8.209 28.965 1.00 96.88 419 LEU A O 1
ATOM 3164 N N . THR A 1 420 ? -21.439 -6.787 28.101 1.00 96.06 420 THR A N 1
ATOM 3165 C CA . THR A 1 420 ? -22.257 -6.349 26.959 1.00 96.06 420 THR A CA 1
ATOM 3166 C C . THR A 1 420 ? -21.408 -6.289 25.695 1.00 96.06 420 THR A C 1
ATOM 3168 O O . THR A 1 420 ? -20.249 -5.887 25.743 1.00 96.06 420 THR A O 1
ATOM 3171 N N . THR A 1 421 ? -21.972 -6.656 24.546 1.00 96.75 421 THR A N 1
ATOM 3172 C CA . THR A 1 421 ? -21.327 -6.432 23.245 1.00 96.75 421 THR A CA 1
ATOM 3173 C C . THR A 1 421 ? -21.854 -5.145 22.627 1.00 96.75 421 THR A C 1
ATOM 3175 O O . THR A 1 421 ? -23.062 -4.992 22.458 1.00 96.75 421 THR A O 1
ATOM 3178 N N . ILE A 1 422 ? -20.946 -4.248 22.257 1.00 96.00 422 ILE A N 1
ATOM 3179 C CA . ILE A 1 422 ? -21.249 -2.994 21.562 1.00 96.00 422 ILE A CA 1
ATOM 3180 C C . ILE A 1 422 ? -20.659 -3.005 20.152 1.00 96.00 422 ILE A C 1
ATOM 3182 O O . ILE A 1 422 ? -19.739 -3.775 19.857 1.00 96.00 422 ILE A O 1
ATOM 3186 N N . THR A 1 423 ? -21.176 -2.123 19.302 1.00 96.12 423 THR A N 1
ATOM 3187 C CA . THR A 1 423 ? -20.604 -1.840 17.984 1.00 96.12 423 THR A CA 1
ATOM 3188 C C . THR A 1 423 ? -19.783 -0.559 18.059 1.00 96.12 423 THR A C 1
ATOM 3190 O O . THR A 1 423 ? -20.282 0.471 18.514 1.00 96.12 423 THR A O 1
ATOM 3193 N N . VAL A 1 424 ? -18.528 -0.634 17.625 1.00 95.00 424 VAL A N 1
ATOM 3194 C CA . VAL A 1 424 ? -17.563 0.465 17.660 1.00 95.00 424 VAL A CA 1
ATOM 3195 C C . VAL A 1 424 ? -17.056 0.723 16.239 1.00 95.00 424 VAL A C 1
ATOM 3197 O O . VAL A 1 424 ? -16.475 -0.188 15.645 1.00 95.00 424 VAL A O 1
ATOM 3200 N N . PRO A 1 425 ? -17.243 1.930 15.678 1.00 94.62 425 PRO A N 1
ATOM 3201 C CA . PRO A 1 425 ? -16.657 2.278 14.394 1.00 94.62 425 PRO A CA 1
ATOM 3202 C C . PRO A 1 425 ? -15.144 2.460 14.549 1.00 94.62 425 PRO A C 1
ATOM 3204 O O . PRO A 1 425 ? -14.681 3.097 15.497 1.00 94.62 425 PRO A O 1
ATOM 3207 N N . GLY A 1 426 ? -14.372 1.924 13.610 1.00 92.12 426 GLY A N 1
ATOM 3208 C CA . GLY A 1 426 ? -12.931 2.126 13.542 1.00 92.12 426 GLY A CA 1
ATOM 3209 C C . GLY A 1 426 ? -12.444 2.355 12.118 1.00 92.12 426 GLY A C 1
ATOM 3210 O O . GLY A 1 426 ? -13.092 1.943 11.158 1.00 92.12 426 GLY A O 1
ATOM 3211 N N . ILE A 1 427 ? -11.288 3.006 11.994 1.00 92.56 427 ILE A N 1
ATOM 3212 C CA . ILE A 1 427 ? -10.656 3.278 10.696 1.00 92.56 427 ILE A CA 1
ATOM 3213 C C . ILE A 1 427 ? -9.691 2.160 10.297 1.00 92.56 427 ILE A C 1
ATOM 3215 O O . ILE A 1 427 ? -8.948 1.641 11.134 1.00 92.56 427 ILE A O 1
ATOM 3219 N N . GLN A 1 428 ? -9.676 1.845 9.004 1.00 93.19 428 GLN A N 1
ATOM 3220 C CA . GLN A 1 428 ? -8.696 0.997 8.328 1.00 93.19 428 GLN A CA 1
ATOM 3221 C C . GLN A 1 428 ? -8.179 1.703 7.063 1.00 93.19 428 GLN A C 1
ATOM 3223 O O . GLN A 1 428 ? -8.891 2.504 6.455 1.00 93.19 428 GLN A O 1
ATOM 3228 N N . ILE A 1 429 ? -6.938 1.410 6.671 1.00 97.00 429 ILE A N 1
ATOM 3229 C CA . ILE A 1 429 ? -6.364 1.802 5.381 1.00 97.00 429 ILE A CA 1
ATOM 3230 C C . ILE A 1 429 ? -5.957 0.545 4.620 1.00 97.00 429 ILE A C 1
ATOM 3232 O O . ILE A 1 429 ? -5.241 -0.303 5.151 1.00 97.00 429 ILE A O 1
ATOM 3236 N N . GLN A 1 430 ? -6.343 0.462 3.353 1.00 97.94 430 GLN A N 1
ATOM 3237 C CA . GLN A 1 430 ? -5.775 -0.480 2.398 1.00 97.94 430 GLN A CA 1
ATOM 3238 C C . GLN A 1 430 ? -5.083 0.268 1.269 1.00 97.94 430 GLN A C 1
ATOM 3240 O O . GLN A 1 430 ? -5.496 1.367 0.889 1.00 97.94 430 GLN A O 1
ATOM 3245 N N . TYR A 1 431 ? -4.045 -0.334 0.698 1.00 98.19 431 TYR A N 1
ATOM 3246 C CA . TYR A 1 431 ? -3.457 0.178 -0.532 1.00 98.19 431 TYR A CA 1
ATOM 3247 C C . TYR A 1 431 ? -3.003 -0.943 -1.463 1.00 98.19 431 TYR A C 1
ATOM 3249 O O . TYR A 1 431 ? -2.659 -2.040 -1.025 1.00 98.19 431 TYR A O 1
ATOM 3257 N N . SER A 1 432 ? -2.978 -0.622 -2.755 1.00 98.44 432 SER A N 1
ATOM 3258 C CA . SER A 1 432 ? -2.344 -1.404 -3.814 1.00 98.44 432 SER A CA 1
ATOM 3259 C C . SER A 1 432 ? -1.411 -0.490 -4.583 1.00 98.44 432 SER A C 1
ATOM 3261 O O . SER A 1 432 ? -1.857 0.499 -5.166 1.00 98.44 432 SER A O 1
ATOM 3263 N N . GLN A 1 433 ? -0.126 -0.818 -4.595 1.00 97.38 433 GLN A N 1
ATOM 3264 C CA . GLN A 1 433 ? 0.899 -0.087 -5.324 1.00 97.38 433 GLN A CA 1
ATOM 3265 C C . GLN A 1 433 ? 1.487 -0.970 -6.414 1.00 97.38 433 GLN A C 1
ATOM 3267 O O . GLN A 1 433 ? 1.936 -2.075 -6.126 1.00 97.38 433 GLN A O 1
ATOM 3272 N N . MET A 1 434 ? 1.526 -0.454 -7.638 1.00 96.81 434 MET A N 1
ATOM 3273 C CA . MET A 1 434 ? 2.197 -1.068 -8.772 1.00 96.81 434 MET A CA 1
ATOM 3274 C C . MET A 1 434 ? 3.408 -0.231 -9.171 1.00 96.81 434 MET A C 1
ATOM 3276 O O . MET A 1 434 ? 3.287 0.973 -9.378 1.00 96.81 434 MET A O 1
ATOM 3280 N N . VAL A 1 435 ? 4.561 -0.873 -9.318 1.00 95.69 435 VAL A N 1
ATOM 3281 C CA . VAL A 1 435 ? 5.783 -0.281 -9.870 1.00 95.69 435 VAL A CA 1
ATOM 3282 C C . VAL A 1 435 ? 6.177 -1.077 -11.100 1.00 95.69 435 VAL A C 1
ATOM 3284 O O . VAL A 1 435 ? 6.236 -2.300 -11.052 1.00 95.69 435 VAL A O 1
ATOM 3287 N N . HIS A 1 436 ? 6.473 -0.394 -12.195 1.00 95.88 436 HIS A N 1
ATOM 3288 C CA . HIS A 1 436 ? 7.121 -1.013 -13.342 1.00 95.88 436 HIS A CA 1
ATOM 3289 C C . HIS A 1 436 ? 8.631 -0.888 -13.172 1.00 95.88 436 HIS A C 1
ATOM 3291 O O . HIS A 1 436 ? 9.112 0.214 -12.910 1.00 95.88 436 HIS A O 1
ATOM 3297 N N . LEU A 1 437 ? 9.375 -1.979 -13.353 1.00 94.75 437 LEU A N 1
ATOM 3298 C CA . LEU A 1 437 ? 10.818 -1.928 -13.603 1.00 94.75 437 LEU A CA 1
ATOM 3299 C C . LEU A 1 437 ? 11.119 -2.417 -15.013 1.00 94.75 437 LEU A C 1
ATOM 3301 O O . LEU A 1 437 ? 10.497 -3.354 -15.495 1.00 94.75 437 LEU A O 1
ATOM 3305 N N . ASN A 1 438 ? 12.110 -1.815 -15.654 1.00 92.94 438 ASN A N 1
ATOM 3306 C CA . ASN A 1 438 ? 12.625 -2.230 -16.947 1.00 92.94 438 ASN A CA 1
ATOM 3307 C C . ASN A 1 438 ? 14.043 -2.760 -16.768 1.00 92.94 438 ASN A C 1
ATOM 3309 O O . ASN A 1 438 ? 14.924 -2.039 -16.288 1.00 92.94 438 ASN A O 1
ATOM 3313 N N . PHE A 1 439 ? 14.251 -4.010 -17.169 1.00 90.62 439 PHE A N 1
ATOM 3314 C CA . PHE A 1 439 ? 15.567 -4.639 -17.256 1.00 90.62 439 PHE A CA 1
ATOM 3315 C C . PHE A 1 439 ? 15.523 -5.845 -18.203 1.00 90.62 439 PHE A C 1
ATOM 3317 O O . PHE A 1 439 ? 14.452 -6.389 -18.489 1.00 90.62 439 PHE A O 1
ATOM 3324 N N . GLY A 1 440 ? 16.693 -6.252 -18.697 1.00 82.69 440 GLY A N 1
ATOM 3325 C CA . GLY A 1 440 ? 16.866 -7.429 -19.549 1.00 82.69 440 GLY A CA 1
ATOM 3326 C C . GLY A 1 440 ? 18.244 -7.475 -20.233 1.00 82.69 440 GLY A C 1
ATOM 3327 O O . GLY A 1 440 ? 18.949 -6.466 -20.257 1.00 82.69 440 GLY A O 1
ATOM 3328 N N . PRO A 1 441 ? 18.649 -8.632 -20.795 1.00 67.00 441 PRO A N 1
ATOM 3329 C CA . PRO A 1 441 ? 19.988 -8.869 -21.348 1.00 67.00 441 PRO A CA 1
ATOM 3330 C C . PRO A 1 441 ? 20.403 -7.930 -22.477 1.00 67.00 441 PRO A C 1
ATOM 3332 O O . PRO A 1 441 ? 21.598 -7.732 -22.685 1.00 67.00 441 PRO A O 1
ATOM 3335 N N . ASN A 1 442 ? 19.439 -7.462 -23.277 1.00 67.12 442 ASN A N 1
ATOM 3336 C CA . ASN A 1 442 ? 19.668 -6.603 -24.435 1.00 67.12 442 ASN A CA 1
ATOM 3337 C C . ASN A 1 442 ? 18.342 -5.977 -24.946 1.00 67.12 442 ASN A C 1
ATOM 3339 O O . ASN A 1 442 ? 17.261 -6.428 -24.554 1.00 67.12 442 ASN A O 1
ATOM 3343 N N . PRO A 1 443 ? 18.408 -5.011 -25.883 1.00 61.84 443 PRO A N 1
ATOM 3344 C CA . PRO A 1 443 ? 17.267 -4.266 -26.445 1.00 61.84 443 PRO A CA 1
ATOM 3345 C C . PRO A 1 443 ? 16.107 -5.074 -27.038 1.00 61.84 443 PRO A C 1
ATOM 3347 O O . PRO A 1 443 ? 14.987 -4.578 -27.172 1.00 61.84 443 PRO A O 1
ATOM 3350 N N . ASN A 1 444 ? 16.360 -6.320 -27.440 1.00 66.19 444 ASN A N 1
ATOM 3351 C CA . ASN A 1 444 ? 15.351 -7.202 -28.033 1.00 66.19 444 ASN A CA 1
ATOM 3352 C C . ASN A 1 444 ? 14.690 -8.129 -27.004 1.00 66.19 444 ASN A C 1
ATOM 3354 O O . ASN A 1 444 ? 13.733 -8.830 -27.343 1.00 66.19 444 ASN A O 1
ATOM 3358 N N . LEU A 1 445 ? 15.192 -8.120 -25.767 1.00 75.88 445 LEU A N 1
ATOM 3359 C CA . LEU A 1 445 ? 14.734 -8.931 -24.641 1.00 75.88 445 LEU A CA 1
ATOM 3360 C C . LEU A 1 445 ? 14.424 -8.087 -23.392 1.00 75.88 445 LEU A C 1
ATOM 3362 O O . LEU A 1 445 ? 14.163 -8.654 -22.336 1.00 75.88 445 LEU A O 1
ATOM 3366 N N . MET A 1 446 ? 14.441 -6.751 -23.487 1.00 85.69 446 MET A N 1
ATOM 3367 C CA . MET A 1 446 ? 14.026 -5.890 -22.382 1.00 85.69 446 MET A CA 1
ATOM 3368 C C . MET A 1 446 ? 12.530 -6.066 -22.118 1.00 85.69 446 MET A C 1
ATOM 3370 O O . MET A 1 446 ? 11.694 -5.875 -23.009 1.00 85.69 446 MET A O 1
ATOM 3374 N N . LEU A 1 447 ? 12.207 -6.422 -20.879 1.00 90.75 447 LEU A N 1
ATOM 3375 C CA . LEU A 1 447 ? 10.838 -6.526 -20.402 1.00 90.75 447 LEU A CA 1
ATOM 3376 C C . LEU A 1 447 ? 10.549 -5.401 -19.416 1.00 90.75 447 LEU A C 1
ATOM 3378 O O . LEU A 1 447 ? 11.447 -4.881 -18.748 1.00 90.75 447 LEU A O 1
ATOM 3382 N N . THR A 1 448 ? 9.273 -5.058 -19.330 1.00 93.44 448 THR A N 1
ATOM 3383 C CA . THR A 1 448 ? 8.712 -4.336 -18.202 1.00 93.44 448 THR A CA 1
ATOM 3384 C C . THR A 1 448 ? 8.116 -5.350 -17.235 1.00 93.44 448 THR A C 1
ATOM 3386 O O . THR A 1 448 ? 7.343 -6.229 -17.620 1.00 93.44 448 THR A O 1
ATOM 3389 N N . TRP A 1 449 ? 8.504 -5.222 -15.974 1.00 95.06 449 TRP A N 1
ATOM 3390 C CA . TRP A 1 449 ? 8.183 -6.125 -14.884 1.00 95.06 449 TRP A CA 1
ATOM 3391 C C . TRP A 1 449 ? 7.261 -5.394 -13.906 1.00 95.06 449 TRP A C 1
ATOM 3393 O O . TRP A 1 449 ? 7.718 -4.483 -13.211 1.00 95.06 449 TRP A O 1
ATOM 3403 N N . PRO A 1 450 ? 5.966 -5.743 -13.848 1.00 96.56 450 PRO A N 1
ATOM 3404 C CA . PRO A 1 450 ? 5.085 -5.218 -12.821 1.00 96.56 450 PRO A CA 1
ATOM 3405 C C . PRO A 1 450 ? 5.428 -5.821 -11.456 1.00 96.56 450 PRO A C 1
ATOM 3407 O O . PRO A 1 450 ? 5.481 -7.039 -11.271 1.00 96.56 450 PRO A O 1
ATOM 3410 N N . HIS A 1 451 ? 5.641 -4.956 -10.477 1.00 96.19 451 HIS A N 1
ATOM 3411 C CA . HIS A 1 451 ? 5.792 -5.303 -9.071 1.00 96.19 451 HIS A CA 1
ATOM 3412 C C . HIS A 1 451 ? 4.623 -4.737 -8.317 1.00 96.19 451 HIS A C 1
ATOM 3414 O O . HIS A 1 451 ? 4.261 -3.580 -8.524 1.00 96.19 451 HIS A O 1
ATOM 3420 N N . VAL A 1 452 ? 4.045 -5.546 -7.445 1.00 98.25 452 VAL A N 1
ATOM 3421 C CA . VAL A 1 452 ? 2.850 -5.149 -6.723 1.00 98.25 452 VAL A CA 1
ATOM 3422 C C . VAL A 1 452 ? 3.055 -5.390 -5.240 1.00 98.25 452 VAL A C 1
ATOM 3424 O O . VAL A 1 452 ? 3.422 -6.489 -4.817 1.00 98.25 452 VAL A O 1
ATOM 3427 N N . SER A 1 453 ? 2.788 -4.348 -4.463 1.00 97.94 453 SER A N 1
ATOM 3428 C CA . SER A 1 453 ? 2.731 -4.398 -3.009 1.00 97.94 453 SER A CA 1
ATOM 3429 C C . SER A 1 453 ? 1.324 -4.019 -2.568 1.00 97.94 453 SER A C 1
ATOM 3431 O O . SER A 1 453 ? 0.781 -3.006 -3.011 1.00 97.94 453 SER A O 1
ATOM 3433 N N . VAL A 1 454 ? 0.745 -4.819 -1.683 1.00 98.38 454 VAL A N 1
ATOM 3434 C CA . VAL A 1 454 ? -0.585 -4.594 -1.113 1.00 98.38 454 VAL A CA 1
ATOM 3435 C C . VAL A 1 454 ? -0.519 -4.726 0.398 1.00 98.38 454 VAL A C 1
ATOM 3437 O O . VAL A 1 454 ? 0.192 -5.598 0.899 1.00 98.38 454 VAL A O 1
ATOM 3440 N N . ALA A 1 455 ? -1.275 -3.913 1.129 1.00 97.06 455 ALA A N 1
ATOM 3441 C CA . ALA A 1 455 ? -1.398 -4.068 2.574 1.00 97.06 455 ALA A CA 1
ATOM 3442 C C . ALA A 1 455 ? -2.758 -3.608 3.094 1.00 97.06 455 ALA A C 1
ATOM 3444 O O . ALA A 1 455 ? -3.414 -2.748 2.507 1.00 97.06 455 ALA A O 1
ATOM 3445 N N . THR A 1 456 ? -3.145 -4.185 4.230 1.00 96.62 456 THR A N 1
ATOM 3446 C CA . THR A 1 456 ? -4.248 -3.722 5.076 1.00 96.62 456 THR A CA 1
ATOM 3447 C C . THR A 1 456 ? -3.666 -3.293 6.411 1.00 96.62 456 THR A C 1
ATOM 3449 O O . THR A 1 456 ? -2.909 -4.057 7.012 1.00 96.62 456 THR A O 1
ATOM 3452 N N . LEU A 1 457 ? -3.996 -2.085 6.864 1.00 94.75 457 LEU A N 1
ATOM 3453 C CA . LEU A 1 457 ? -3.399 -1.426 8.020 1.00 94.75 457 LEU A CA 1
ATOM 3454 C C . LEU A 1 457 ? -4.484 -0.832 8.928 1.00 94.75 457 LEU A C 1
ATOM 3456 O O . LEU A 1 457 ? -5.447 -0.233 8.455 1.00 94.75 457 LEU A O 1
ATOM 3460 N N . VAL A 1 458 ? -4.293 -0.926 10.240 1.00 91.25 458 VAL A N 1
ATOM 3461 C CA . VAL A 1 458 ? -5.159 -0.309 11.263 1.00 91.25 458 VAL A CA 1
ATOM 3462 C C . VAL A 1 458 ? -4.331 0.582 12.186 1.00 91.25 458 VAL A C 1
ATOM 3464 O O . VAL A 1 458 ? -3.116 0.381 12.280 1.00 91.25 458 VAL A O 1
ATOM 3467 N N . PRO A 1 459 ? -4.942 1.558 12.880 1.00 88.00 459 PRO A N 1
ATOM 3468 C CA . PRO A 1 459 ? -4.228 2.397 13.833 1.00 88.00 459 PRO A CA 1
ATOM 3469 C C . PRO A 1 459 ? -3.470 1.578 14.878 1.00 88.00 459 PRO A C 1
ATOM 3471 O O . PRO A 1 459 ? -4.013 0.641 15.466 1.00 88.00 459 PRO A O 1
ATOM 3474 N N . THR A 1 460 ? -2.216 1.952 15.133 1.00 81.69 460 THR A N 1
ATOM 3475 C CA . THR A 1 460 ? -1.393 1.320 16.175 1.00 81.69 460 THR A CA 1
ATOM 3476 C C . THR A 1 460 ? -1.775 1.796 17.572 1.00 81.69 460 THR A C 1
ATOM 3478 O O . THR A 1 460 ? -1.563 1.082 18.548 1.00 81.69 460 THR A O 1
ATOM 3481 N N . GLY A 1 461 ? -2.297 3.022 17.679 1.00 79.19 461 GLY A N 1
ATOM 3482 C CA . GLY A 1 461 ? -2.792 3.596 18.926 1.00 79.19 461 GLY A CA 1
ATOM 3483 C C . GLY A 1 461 ? -4.255 3.219 19.190 1.00 79.19 461 GLY A C 1
ATOM 3484 O O . GLY A 1 461 ? -5.018 3.066 18.231 1.00 79.19 461 GLY A O 1
ATOM 3485 N N . PRO A 1 462 ? -4.679 3.110 20.465 1.00 82.81 462 PRO A N 1
ATOM 3486 C CA . PRO A 1 462 ? -6.078 2.880 20.792 1.00 82.81 462 PRO A CA 1
ATOM 3487 C C . PRO A 1 462 ? -6.987 3.998 20.269 1.00 82.81 462 PRO A C 1
ATOM 3489 O O . PRO A 1 462 ? -6.738 5.178 20.519 1.00 82.81 462 PRO A O 1
ATOM 3492 N N . GLN A 1 463 ? -8.065 3.628 19.581 1.00 85.88 463 GLN A N 1
ATOM 3493 C CA . GLN A 1 463 ? -9.084 4.570 19.118 1.00 85.88 463 GLN A CA 1
ATOM 3494 C C . GLN A 1 463 ? -10.079 4.849 20.259 1.00 85.88 463 GLN A C 1
ATOM 3496 O O . GLN A 1 463 ? -10.646 3.899 20.806 1.00 85.88 463 GLN A O 1
ATOM 3501 N N . PRO A 1 464 ? -10.288 6.113 20.666 1.00 91.75 464 PRO A N 1
ATOM 3502 C CA . PRO A 1 464 ? -11.201 6.431 21.756 1.00 91.75 464 PRO A CA 1
ATOM 3503 C C . PRO A 1 464 ? -12.659 6.227 21.335 1.00 91.75 464 PRO A C 1
ATOM 3505 O O . PRO A 1 464 ? -13.067 6.654 20.256 1.00 91.75 464 PRO A O 1
ATOM 3508 N N . PHE A 1 465 ? -13.458 5.626 22.215 1.00 93.88 465 PHE A N 1
ATOM 3509 C CA . PHE A 1 465 ? -14.898 5.484 22.030 1.00 93.88 465 PHE A CA 1
ATOM 3510 C C . PHE A 1 465 ? -15.636 5.641 23.361 1.00 93.88 465 PHE A C 1
ATOM 3512 O O . PHE A 1 465 ? -15.377 4.920 24.323 1.00 93.88 465 PHE A O 1
ATOM 3519 N N . GLN A 1 466 ? -16.588 6.572 23.399 1.00 94.88 466 GLN A N 1
ATOM 3520 C CA . GLN A 1 466 ? -17.464 6.796 24.544 1.00 94.88 466 GLN A CA 1
ATOM 3521 C C . GLN A 1 466 ? -18.776 6.040 24.323 1.00 94.88 466 GLN A C 1
ATOM 3523 O O . GLN A 1 466 ? -19.490 6.307 23.352 1.00 94.88 466 GLN A O 1
ATOM 3528 N N . ILE A 1 467 ? -19.113 5.129 25.235 1.00 93.31 467 ILE A N 1
ATOM 3529 C CA . ILE A 1 467 ? -20.441 4.511 25.262 1.00 93.31 467 ILE A CA 1
ATOM 3530 C C . ILE A 1 467 ? -21.456 5.605 25.615 1.00 93.31 467 ILE A C 1
ATOM 3532 O O . ILE A 1 467 ? -21.254 6.354 26.575 1.00 93.31 467 ILE A O 1
ATOM 3536 N N . LYS A 1 468 ? -22.509 5.712 24.804 1.00 86.69 468 LYS A N 1
ATOM 3537 C CA . LYS A 1 468 ? -23.581 6.696 24.987 1.00 86.69 468 LYS A CA 1
ATOM 3538 C C . LYS A 1 468 ? -24.579 6.269 26.049 1.00 86.69 468 LYS A C 1
ATOM 3540 O O . LYS A 1 468 ? -24.876 5.055 26.111 1.00 86.69 468 LYS A O 1
#

Radius of gyration: 25.56 Å; Cα contacts (8 Å, |Δi|>4): 1091; chains: 1; bounding box: 59×73×66 Å

Organism: NCBI:txid260670

Mean predicted aligned error: 10.36 Å

Secondary structure (DSSP, 8-state):
------TT------TT-SS-S-----TT-----TT----------PPPP----PPPPPS-THHHHHHTT-----PPPPPPTTGGG--EEEEEEEEEEEEEE------TT-TT-STTEEEEEEEEEEEEEE-----EEEE---TTPPPEEEEEEEEEEEEEE--BTTTTBS-PPP-SS--EEEEEEEEEEEEPPPTTS--SGGGGS-EEEEEEEETTTEEEEEEEEPPPPPTTSSSSPEESPPPPPPP----EETTEEEEE---GGG-TT-SS-SEESS--TTTSTTTS-SSS-HHHHH-THHHHHHHTTT-EEEEEEEEEEESS-STTS----EEEE-HHHH-B-SS--SSPP-TTSB-SSEEEEEEEEEEEEEEEEEEEE--B-TT-EEEE-PBPPTT-------EEEE--TT-B-S-EEEEEEEEEEEEEEEEEEEE-SSTTT-EEEEEEEEEEEEESSPEEEE--

Solvent-accessible surface area (backbone atoms only — not comparable to full-atom values): 26163 Å² total; per-residue (Å²): 89,23,46,66,51,46,100,87,58,42,79,74,60,58,100,88,40,93,52,78,75,81,70,64,79,58,83,90,67,70,77,74,74,80,87,68,80,70,77,85,76,86,76,82,83,82,86,80,81,90,75,94,69,85,84,75,84,78,94,61,75,65,68,59,38,62,75,69,65,71,77,79,92,72,73,66,76,79,52,60,79,73,60,57,71,61,65,50,43,29,32,28,30,24,40,37,40,40,72,38,74,37,77,77,56,86,64,85,87,55,91,57,67,76,43,49,52,33,38,39,58,34,25,19,40,38,41,43,34,31,30,62,68,65,36,66,40,82,45,85,44,65,89,93,34,68,67,48,61,26,36,34,27,42,35,41,38,38,31,28,58,18,56,20,81,88,75,21,36,16,59,38,76,90,65,96,66,87,45,71,77,47,54,37,48,33,34,44,33,43,37,65,50,54,86,80,79,45,89,48,82,78,39,63,40,27,34,35,34,45,35,37,50,34,87,93,42,41,33,42,31,20,34,24,62,42,64,82,67,35,86,96,44,94,88,26,20,47,77,29,69,81,83,81,72,88,51,74,40,65,25,16,39,62,98,35,85,83,50,63,52,87,52,48,52,56,35,40,88,43,64,78,30,56,30,41,66,34,61,28,55,37,14,15,67,89,75,36,64,51,43,46,30,40,65,38,59,41,20,53,51,52,59,57,56,56,38,51,56,84,59,50,36,58,26,24,36,65,45,50,31,17,13,42,64,54,75,93,65,53,86,69,60,28,55,48,66,38,69,71,29,38,38,55,56,96,60,96,68,93,66,79,73,56,64,85,22,40,26,54,48,28,54,73,36,40,38,35,38,41,36,42,32,40,33,55,34,44,31,76,41,62,61,38,54,54,59,39,70,48,81,46,57,56,67,74,58,90,90,56,64,49,56,70,47,40,30,35,42,25,32,29,84,84,26,32,92,50,74,43,77,47,80,44,81,43,64,38,40,37,39,45,34,42,34,36,32,32,34,41,96,37,52,92,57,32,28,33,38,44,21,43,40,32,39,41,27,17,43,71,58,62,45,78,44,74,52,128

Nearest PDB structures (foldseek):
  7brm-assembly1_A  TM=3.965E-01  e=4.248E+00  Escherichia coli K-12
  3sy9-assembly2_B  TM=1.451E-01  e=6.560E-01  Pseudomonas aeruginosa
  5mzs-assembly1_A  TM=1.850E-01  e=1.180E+00  Pseudomonas aeruginosa PAO1

Sequence (468 aa):
MASEITPDGQVIAPLNITNPAPTFDLRGFRWGVADKLNHPTQHQHQVVPPTGEAPRLPPDHKQFDDQLGISGDERPPPLPFPLAQFKGAYAGNGFNLIFRPAPFKQLSGGPDGPNDNHLQLTLTTEQLTFGPTLGDIPNRGLGAQNDIMLGGLPYLQTIQDVTNEVTGKGDKPRTNVPNGIHFEPGMWLSVPAAETFQTSEEQKRGSIVRMASIPHGTTINAQGLIPEPVQGTHLGGRPGPPIFNDVDTTPFRFGDETAKVSFQSMDATKVNSLRTPPDLGKFNETTGTGRITTAIIKNPNIVLQDAIRGLDITETISFEVATGPPAAKLNGGGTANISFLNGKQATITNQPPGRDDSPNAHAPFMSSRFWIETVQYRVTVPKLAANETILLRPTLPEGSTAPTPQFAITAPGTGVPALTTITVPGIQIQYSQMVHLNFGPNPNLMLTWPHVSVATLVPTGPQPFQIK

pLDDT: mean 80.55, std 20.18, range [31.17, 98.44]

InterPro domains:
  IPR047975 Heme-binding protein, predicted [NF040572] (82-459)